Protein AF-0000000087551234 (afdb_homodimer)

pLDDT: mean 90.3, std 18.05, range [21.25, 98.94]

Structure (mmCIF, N/CA/C/O backbone):
data_AF-0000000087551234-model_v1
#
loop_
_entity.id
_entity.type
_entity.pdbx_description
1 polymer 'Class A beta-lactamase-related serine hydrolase'
#
loop_
_atom_site.group_PDB
_atom_site.id
_atom_site.type_symbol
_atom_site.label_atom_id
_atom_site.label_alt_id
_atom_site.label_comp_id
_atom_site.label_asym_id
_atom_site.label_entity_id
_atom_site.label_seq_id
_atom_site.pdbx_PDB_ins_code
_atom_site.Cartn_x
_atom_site.Cartn_y
_atom_site.Cartn_z
_atom_site.occupancy
_atom_site.B_iso_or_equiv
_atom_site.auth_seq_id
_atom_site.auth_comp_id
_atom_site.auth_asym_id
_atom_site.auth_atom_id
_atom_site.pdbx_PDB_model_num
ATOM 1 N N . MET A 1 1 ? -38.938 -46.125 86.375 1 22.78 1 MET A N 1
ATOM 2 C CA . MET A 1 1 ? -37.875 -46.344 85.438 1 22.78 1 MET A CA 1
ATOM 3 C C . MET A 1 1 ? -38.188 -45.594 84.125 1 22.78 1 MET A C 1
ATOM 5 O O . MET A 1 1 ? -37.469 -45.75 83.125 1 22.78 1 MET A O 1
ATOM 9 N N . LEU A 1 2 ? -39.344 -45 84 1 24.34 2 LEU A N 1
ATOM 10 C CA . LEU A 1 2 ? -40.219 -44.438 82.938 1 24.34 2 LEU A CA 1
ATOM 11 C C . LEU A 1 2 ? -39.625 -43.156 82.375 1 24.34 2 LEU A C 1
ATOM 13 O O . LEU A 1 2 ? -40.344 -42.375 81.75 1 24.34 2 LEU A O 1
ATOM 17 N N . LYS A 1 3 ? -38.312 -42.75 82.812 1 26.98 3 LYS A N 1
ATOM 18 C CA . LYS A 1 3 ? -37.75 -41.406 82.75 1 26.98 3 LYS A CA 1
ATOM 19 C C . LYS A 1 3 ? -37.406 -41.062 81.25 1 26.98 3 LYS A C 1
ATOM 21 O O . LYS A 1 3 ? -36.688 -40.094 81 1 26.98 3 LYS A O 1
ATOM 26 N N . LYS A 1 4 ? -37.594 -42 80.25 1 27.23 4 LYS A N 1
ATOM 27 C CA . LYS A 1 4 ? -36.719 -42.062 79.125 1 27.23 4 LYS A CA 1
ATOM 28 C C . LYS A 1 4 ? -37.031 -40.938 78.125 1 27.23 4 LYS A C 1
ATOM 30 O O . LYS A 1 4 ? -36.125 -40.5 77.375 1 27.23 4 LYS A O 1
ATOM 35 N N . SER A 1 5 ? -38.281 -40.594 77.875 1 26.73 5 SER A N 1
ATOM 36 C CA . SER A 1 5 ? -38.688 -40.438 76.438 1 26.73 5 SER A CA 1
ATOM 37 C C . SER A 1 5 ? -38.312 -39.094 75.875 1 26.73 5 SER A C 1
ATOM 39 O O . SER A 1 5 ? -38.156 -38.906 74.688 1 26.73 5 SER A O 1
ATOM 41 N N . TYR A 1 6 ? -38.438 -38 76.625 1 28.31 6 TYR A N 1
ATOM 42 C CA . TYR A 1 6 ? -39 -36.844 75.938 1 28.31 6 TYR A CA 1
ATOM 43 C C . TYR A 1 6 ? -37.938 -36.125 75.125 1 28.31 6 TYR A C 1
ATOM 45 O O . TYR A 1 6 ? -38.188 -35.062 74.5 1 28.31 6 TYR A O 1
ATOM 53 N N . GLN A 1 7 ? -36.594 -36.375 75.312 1 28.16 7 GLN A N 1
ATOM 54 C CA . GLN A 1 7 ? -35.719 -35.219 75.125 1 28.16 7 GLN A CA 1
ATOM 55 C C . GLN A 1 7 ? -35.5 -34.938 73.625 1 28.16 7 GLN A C 1
ATOM 57 O O . GLN A 1 7 ? -34.781 -34 73.25 1 28.16 7 GLN A O 1
ATOM 62 N N . ILE A 1 8 ? -35.938 -35.75 72.625 1 29.09 8 ILE A N 1
ATOM 63 C CA . ILE A 1 8 ? -35.188 -35.75 71.375 1 29.09 8 ILE A CA 1
ATOM 64 C C . ILE A 1 8 ? -35.5 -34.469 70.562 1 29.09 8 ILE A C 1
ATOM 66 O O . ILE A 1 8 ? -36.5 -34.406 69.875 1 29.09 8 ILE A O 1
ATOM 70 N N . ILE A 1 9 ? -35.75 -33.312 71.125 1 32.38 9 ILE A N 1
ATOM 71 C CA . ILE A 1 9 ? -36.125 -32.188 70.25 1 32.38 9 ILE A CA 1
ATOM 72 C C . ILE A 1 9 ? -34.969 -31.875 69.312 1 32.38 9 ILE A C 1
ATOM 74 O O . ILE A 1 9 ? -33.906 -31.453 69.75 1 32.38 9 ILE A O 1
ATOM 78 N N . LEU A 1 10 ? -34.75 -32.75 68.25 1 27.61 10 LEU A N 1
ATOM 79 C CA . LEU A 1 10 ? -33.75 -32.688 67.188 1 27.61 10 LEU A CA 1
ATOM 80 C C . LEU A 1 10 ? -33.781 -31.312 66.5 1 27.61 10 LEU A C 1
ATOM 82 O O . LEU A 1 10 ? -34.844 -30.859 66.062 1 27.61 10 LEU A O 1
ATOM 86 N N . LEU A 1 11 ? -32.688 -30.453 66.625 1 30.08 11 LEU A N 1
ATOM 87 C CA . LEU A 1 11 ? -32.156 -29.203 66.062 1 30.08 11 LEU A CA 1
ATOM 88 C C . LEU A 1 11 ? -32.094 -29.25 64.562 1 30.08 11 LEU A C 1
ATOM 90 O O . LEU A 1 11 ? -31.344 -30.062 64 1 30.08 11 LEU A O 1
ATOM 94 N N . LEU A 1 12 ? -33.188 -29.141 63.812 1 31.05 12 LEU A N 1
ATOM 95 C CA . LEU A 1 12 ? -33.281 -29 62.375 1 31.05 12 LEU A CA 1
ATOM 96 C C . LEU A 1 12 ? -32.406 -27.844 61.875 1 31.05 12 LEU A C 1
ATOM 98 O O . LEU A 1 12 ? -32.719 -26.672 62.188 1 31.05 12 LEU A O 1
ATOM 102 N N . PHE A 1 13 ? -31.047 -27.891 61.938 1 32.34 13 PHE A N 1
ATOM 103 C CA . PHE A 1 13 ? -30.109 -26.938 61.344 1 32.34 13 PHE A CA 1
ATOM 104 C C . PHE A 1 13 ? -30.453 -26.719 59.875 1 32.34 13 PHE A C 1
ATOM 106 O O . PHE A 1 13 ? -30.484 -27.656 59.062 1 32.34 13 PHE A O 1
ATOM 113 N N . ILE A 1 14 ? -31.188 -25.656 59.469 1 35.06 14 ILE A N 1
ATOM 114 C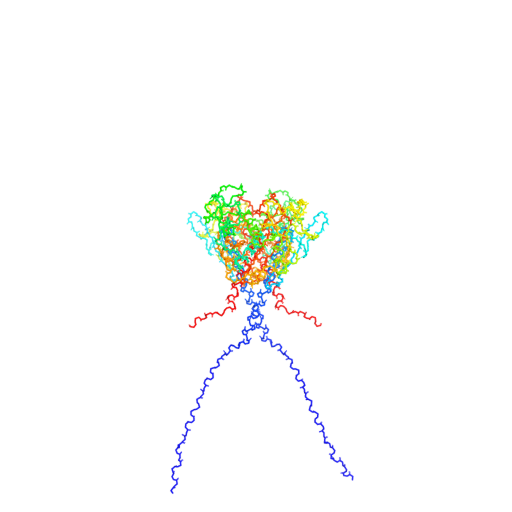 CA . ILE A 1 14 ? -31.484 -25.047 58.188 1 35.06 14 ILE A CA 1
ATOM 115 C C . ILE A 1 14 ? -30.172 -24.719 57.469 1 35.06 14 ILE A C 1
ATOM 117 O O . ILE A 1 14 ? -29.406 -23.859 57.938 1 35.06 14 ILE A O 1
ATOM 121 N N . SER A 1 15 ? -29.375 -25.672 57 1 35.53 15 SER A N 1
ATOM 122 C CA . SER A 1 15 ? -28.25 -25.406 56.094 1 35.53 15 SER A CA 1
ATOM 123 C C . SER A 1 15 ? -28.703 -24.578 54.875 1 35.53 15 SER A C 1
ATOM 125 O O . SER A 1 15 ? -29.5 -25.031 54.062 1 35.53 15 SER A O 1
ATOM 127 N N . LEU A 1 16 ? -28.828 -23.25 55 1 39.5 16 LEU A N 1
ATOM 128 C CA . LEU A 1 16 ? -28.906 -22.328 53.906 1 39.5 16 LEU A CA 1
ATOM 129 C C . LEU A 1 16 ? -27.797 -22.594 52.875 1 39.5 16 LEU A C 1
ATOM 131 O O . LEU A 1 16 ? -26.625 -22.391 53.188 1 39.5 16 LEU A O 1
ATOM 135 N N . GLY A 1 17 ? -27.906 -23.641 52.031 1 36.06 17 GLY A N 1
ATOM 136 C CA . GLY A 1 17 ? -27.062 -23.781 50.875 1 36.06 17 GLY A CA 1
ATOM 137 C C . GLY A 1 17 ? -26.875 -22.484 50.094 1 36.06 17 GLY A C 1
ATOM 138 O O . GLY A 1 17 ? -27.844 -21.844 49.719 1 36.06 17 GLY A O 1
ATOM 139 N N . ILE A 1 18 ? -25.797 -21.812 50.344 1 41.75 18 ILE A N 1
ATOM 140 C CA . ILE A 1 18 ? -25.281 -20.766 49.469 1 41.75 18 ILE A CA 1
ATOM 141 C C . ILE A 1 18 ? -25.312 -21.25 48 1 41.75 18 ILE A C 1
ATOM 143 O O . ILE A 1 18 ? -24.578 -22.172 47.656 1 41.75 18 ILE A O 1
ATOM 147 N N . ILE A 1 19 ? -26.469 -21.172 47.375 1 39.59 19 ILE A N 1
ATOM 148 C CA . ILE A 1 19 ? -26.453 -21.172 45.906 1 39.59 19 ILE A CA 1
ATOM 149 C C . ILE A 1 19 ? -25.406 -20.188 45.406 1 39.59 19 ILE A C 1
ATOM 151 O O . ILE A 1 19 ? -25.562 -18.969 45.562 1 39.59 19 ILE A O 1
ATOM 155 N N . SER A 1 20 ? -24.188 -20.578 45.438 1 38.97 20 SER A N 1
ATOM 156 C CA . SER A 1 20 ? -23.25 -19.859 44.562 1 38.97 20 SER A CA 1
ATOM 157 C C . SER A 1 20 ? -23.859 -19.594 43.188 1 38.97 20 SER A C 1
ATOM 159 O O . SER A 1 20 ? -24.234 -20.547 42.5 1 38.97 20 SER A O 1
ATOM 161 N N . CYS A 1 21 ? -24.516 -18.531 43.031 1 37.47 21 CYS A N 1
ATOM 162 C CA . CYS A 1 21 ? -24.719 -18.016 41.688 1 37.47 21 CYS A CA 1
ATOM 163 C C . CYS A 1 21 ? -23.484 -18.188 40.812 1 37.47 21 CYS A C 1
ATOM 165 O O . CYS A 1 21 ? -22.578 -17.344 40.844 1 37.47 21 CYS A O 1
ATOM 167 N N . GLN A 1 22 ? -23.031 -19.406 40.625 1 37.44 22 GLN A N 1
ATOM 168 C CA . GLN A 1 22 ? -22.172 -19.484 39.438 1 37.44 22 GLN A CA 1
ATOM 169 C C . GLN A 1 22 ? -22.797 -18.734 38.281 1 37.44 22 GLN A C 1
ATOM 171 O O . GLN A 1 22 ? -23.875 -19.094 37.781 1 37.44 22 GLN A O 1
ATOM 176 N N . THR A 1 23 ? -22.547 -17.5 38.156 1 37.78 23 THR A N 1
ATOM 177 C CA . THR A 1 23 ? -22.75 -16.906 36.844 1 37.78 23 THR A CA 1
ATOM 178 C C . THR A 1 23 ? -22.375 -17.875 35.75 1 37.78 23 THR A C 1
ATOM 180 O O . THR A 1 23 ? -21.203 -18.141 35.5 1 37.78 23 THR A O 1
ATOM 183 N N . GLU A 1 24 ? -23.125 -18.906 35.562 1 37.22 24 GLU A N 1
ATOM 184 C CA . GLU A 1 24 ? -23.016 -19.609 34.281 1 37.22 24 GLU A CA 1
ATOM 185 C C . GLU A 1 24 ? -22.828 -18.625 33.125 1 37.22 24 GLU A C 1
ATOM 187 O O . GLU A 1 24 ? -23.719 -17.828 32.844 1 37.22 24 GLU A O 1
ATOM 192 N N . HIS A 1 25 ? -21.594 -18.234 32.875 1 40.56 25 HIS A N 1
ATOM 193 C CA . HIS A 1 25 ? -21.391 -17.75 31.531 1 40.56 25 HIS A CA 1
ATOM 194 C C . HIS A 1 25 ? -22.172 -18.578 30.516 1 40.56 25 HIS A C 1
ATOM 196 O O . HIS A 1 25 ? -21.891 -19.766 30.328 1 40.56 25 HIS A O 1
ATOM 202 N N . ASN A 1 26 ? -23.359 -18.406 30.422 1 41.69 26 ASN A N 1
ATOM 203 C CA . ASN A 1 26 ? -24.234 -19.125 29.5 1 41.69 26 ASN A CA 1
ATOM 204 C C . ASN A 1 26 ? -23.578 -19.344 28.141 1 41.69 26 ASN A C 1
ATOM 206 O O . ASN A 1 26 ? -23.25 -18.375 27.453 1 41.69 26 ASN A O 1
ATOM 210 N N . PRO A 1 27 ? -23.125 -20.5 27.828 1 46.06 27 PRO A N 1
ATOM 211 C CA . PRO A 1 27 ? -22.594 -20.844 26.516 1 46.06 27 PRO A CA 1
ATOM 212 C C . PRO A 1 27 ? -23.344 -20.172 25.375 1 46.06 27 PRO A C 1
ATOM 214 O O . PRO A 1 27 ? -22.75 -19.891 24.328 1 46.06 27 PRO A O 1
ATOM 217 N N . ILE A 1 28 ? -24.594 -19.953 25.531 1 45.41 28 ILE A N 1
ATOM 218 C CA . ILE A 1 28 ? -25.391 -19.359 24.469 1 45.41 28 ILE A CA 1
ATOM 219 C C . ILE A 1 28 ? -24.859 -17.969 24.156 1 45.41 28 ILE A C 1
ATOM 221 O O . ILE A 1 28 ? -24.766 -17.578 22.984 1 45.41 28 ILE A O 1
ATOM 225 N N . LYS A 1 29 ? -24.375 -17.344 25.156 1 52.47 29 LYS A N 1
ATOM 226 C CA . LYS A 1 29 ? -23.922 -15.961 25.047 1 52.47 29 LYS A CA 1
ATOM 227 C C . LYS A 1 29 ? -22.594 -15.859 24.312 1 52.47 29 LYS A C 1
ATOM 229 O O . LYS A 1 29 ? -22.391 -14.953 23.5 1 52.47 29 LYS A O 1
ATOM 234 N N . THR A 1 30 ? -21.656 -16.906 24.578 1 52.91 30 THR A N 1
ATOM 235 C CA . THR A 1 30 ? -20.344 -16.906 23.938 1 52.91 30 THR A CA 1
ATOM 236 C C . THR A 1 30 ? -20.469 -17.234 22.453 1 52.91 30 THR A C 1
ATOM 238 O O . THR A 1 30 ? -19.75 -16.672 21.625 1 52.91 30 THR A O 1
ATOM 241 N N . THR A 1 31 ? -21.375 -18.141 22.172 1 58.88 31 THR A N 1
ATOM 242 C CA . THR A 1 31 ? -21.578 -18.516 20.766 1 58.88 31 THR A CA 1
ATOM 243 C C . THR A 1 31 ? -22.078 -17.328 19.953 1 58.88 31 THR A C 1
ATOM 245 O O . THR A 1 31 ? -21.609 -17.109 18.828 1 58.88 31 THR A O 1
ATOM 248 N N . ASN A 1 32 ? -22.766 -16.453 20.688 1 80.81 32 ASN A N 1
ATOM 249 C CA . ASN A 1 32 ? -23.297 -15.289 20 1 80.81 32 ASN A CA 1
ATOM 250 C C . ASN A 1 32 ? -22.234 -14.219 19.781 1 80.81 32 ASN A C 1
ATOM 252 O O . ASN A 1 32 ? -22.141 -13.648 18.688 1 80.81 32 ASN A O 1
ATOM 256 N N . ARG A 1 33 ? -21.328 -14.359 20.719 1 86.12 33 ARG A N 1
ATOM 257 C CA . ARG A 1 33 ? -20.266 -13.367 20.609 1 86.12 33 ARG A CA 1
ATOM 258 C C . ARG A 1 33 ? -19.312 -13.719 19.484 1 86.12 33 ARG A C 1
ATOM 260 O O . ARG A 1 33 ? -18.969 -12.867 18.656 1 86.12 33 ARG A O 1
ATOM 267 N N . ASN A 1 34 ? -18.875 -15.016 19.484 1 89.69 34 ASN A N 1
ATOM 268 C CA . ASN A 1 34 ? -17.906 -15.453 18.469 1 89.69 34 ASN A CA 1
ATOM 269 C C . ASN A 1 34 ? -18.484 -15.32 17.062 1 89.69 34 ASN A C 1
ATOM 271 O O . ASN A 1 34 ? -17.75 -14.992 16.125 1 89.69 34 ASN A O 1
ATOM 275 N N . THR A 1 35 ? -19.75 -15.555 17.016 1 91.31 35 THR A N 1
ATOM 276 C CA . THR A 1 35 ? -20.391 -15.422 15.719 1 91.31 35 THR A CA 1
ATOM 277 C C . THR A 1 35 ? -20.406 -13.969 15.266 1 91.31 35 THR A C 1
ATOM 279 O O . THR A 1 35 ? -20.188 -13.68 14.086 1 91.31 35 THR A O 1
ATOM 282 N N . ILE A 1 36 ? -20.672 -13.125 16.219 1 91.56 36 ILE A N 1
ATOM 283 C CA . ILE A 1 36 ? -20.688 -11.695 15.914 1 91.56 36 ILE A CA 1
ATOM 284 C C . ILE A 1 36 ? -19.297 -11.234 15.531 1 91.56 36 ILE A C 1
ATOM 286 O O . ILE A 1 36 ? -19.125 -10.492 14.562 1 91.56 36 ILE A O 1
ATOM 290 N N . VAL A 1 37 ? -18.297 -11.688 16.203 1 92.44 37 VAL A N 1
ATOM 291 C CA . VAL A 1 37 ? -16.922 -11.336 15.914 1 92.44 37 VAL A CA 1
ATOM 292 C C . VAL A 1 37 ? -16.531 -11.844 14.531 1 92.44 37 VAL A C 1
ATOM 294 O O . VAL A 1 37 ? -15.984 -11.094 13.711 1 92.44 37 VAL A O 1
ATOM 297 N N . ASP A 1 38 ? -16.875 -13.023 14.281 1 90.94 38 ASP A N 1
ATOM 298 C CA . ASP A 1 38 ? -16.531 -13.633 13 1 90.94 38 ASP A CA 1
ATOM 299 C C . ASP A 1 38 ? -17.203 -12.898 11.844 1 90.94 38 ASP A C 1
ATOM 301 O O . ASP A 1 38 ? -16.594 -12.688 10.797 1 90.94 38 ASP A O 1
ATOM 305 N N . SER A 1 39 ? -18.422 -12.578 12.07 1 91.19 39 SER A N 1
ATOM 306 C CA . SER A 1 39 ? -19.156 -11.844 11.047 1 91.19 39 SER A CA 1
ATOM 307 C C . SER A 1 39 ? -18.547 -10.461 10.812 1 91.19 39 SER A C 1
ATOM 309 O O . SER A 1 39 ? -18.438 -10.016 9.664 1 91.19 39 SER A O 1
ATOM 311 N N . THR A 1 40 ? -18.172 -9.82 11.852 1 92.56 40 THR A N 1
ATOM 312 C CA . THR A 1 40 ? -17.547 -8.508 11.75 1 92.56 40 THR A CA 1
ATOM 313 C C . THR A 1 40 ? -16.219 -8.586 11 1 92.56 40 THR A C 1
ATOM 315 O O . THR A 1 40 ? -15.945 -7.754 10.133 1 92.56 40 THR A O 1
ATOM 318 N N . ILE A 1 41 ? -15.477 -9.586 11.297 1 92.31 41 ILE A N 1
ATOM 319 C CA . ILE A 1 41 ? -14.188 -9.781 10.648 1 92.31 41 ILE A CA 1
ATOM 320 C C . ILE A 1 41 ? -14.398 -10.023 9.156 1 92.31 41 ILE A C 1
ATOM 322 O O . ILE A 1 41 ? -13.688 -9.469 8.32 1 92.31 41 ILE A O 1
ATOM 326 N N . SER A 1 42 ? -15.367 -10.781 8.859 1 91.75 42 SER A N 1
ATOM 327 C CA . SER A 1 42 ? -15.656 -11.109 7.469 1 91.75 42 SER A CA 1
ATOM 328 C C . SER A 1 42 ? -16.062 -9.875 6.676 1 91.75 42 SER A C 1
ATOM 330 O O . SER A 1 42 ? -15.609 -9.688 5.539 1 91.75 42 SER A O 1
ATOM 332 N N . ILE A 1 43 ? -16.875 -9.109 7.273 1 92.5 43 ILE A N 1
ATOM 333 C CA . ILE A 1 43 ? -17.344 -7.898 6.605 1 92.5 43 ILE A CA 1
ATOM 334 C C . ILE A 1 43 ? -16.172 -6.918 6.453 1 92.5 43 ILE A C 1
ATOM 336 O O . ILE A 1 43 ? -16.031 -6.281 5.41 1 92.5 43 ILE A O 1
ATOM 340 N N . PHE A 1 44 ? -15.383 -6.816 7.453 1 92.44 44 PHE A N 1
ATOM 341 C CA . PHE A 1 44 ? -14.211 -5.953 7.391 1 92.44 44 PHE A CA 1
ATOM 342 C C . PHE A 1 44 ? -13.273 -6.391 6.27 1 92.44 44 PHE A C 1
ATOM 344 O O . PHE A 1 44 ? -12.812 -5.562 5.484 1 92.44 44 PHE A O 1
ATOM 351 N N . GLU A 1 45 ? -12.984 -7.633 6.18 1 93.19 45 GLU A N 1
ATOM 352 C CA . GLU A 1 45 ? -12.109 -8.172 5.141 1 93.19 45 GLU A CA 1
ATOM 353 C C . GLU A 1 45 ? -12.633 -7.84 3.748 1 93.19 45 GLU A C 1
ATOM 355 O O . GLU A 1 45 ? -11.883 -7.391 2.885 1 93.19 45 GLU A O 1
ATOM 360 N N . LYS A 1 46 ? -13.883 -8.094 3.564 1 94.75 46 LYS A N 1
ATOM 361 C CA . LYS A 1 46 ? -14.5 -7.852 2.264 1 94.75 46 LYS A CA 1
ATOM 362 C C . LYS A 1 46 ? -14.367 -6.387 1.854 1 94.75 46 LYS A C 1
ATOM 364 O O . LYS A 1 46 ? -13.977 -6.086 0.722 1 94.75 46 LYS A O 1
ATOM 369 N N . LYS A 1 47 ? -14.617 -5.496 2.752 1 94.44 47 LYS A N 1
ATOM 370 C CA . LYS A 1 47 ? -14.555 -4.066 2.459 1 94.44 47 LYS A CA 1
ATOM 371 C C . LYS A 1 47 ? -13.117 -3.613 2.238 1 94.44 47 LYS A C 1
ATOM 373 O O . LYS A 1 47 ? -12.836 -2.84 1.318 1 94.44 47 LYS A O 1
ATOM 378 N N . MET A 1 48 ? -12.234 -4.09 3.1 1 95 48 MET A N 1
ATOM 379 C CA . MET A 1 48 ? -10.828 -3.723 2.986 1 95 48 MET A CA 1
ATOM 380 C C . MET A 1 48 ? -10.25 -4.195 1.657 1 95 48 MET A C 1
ATOM 382 O O . MET A 1 48 ? -9.555 -3.439 0.972 1 95 48 MET A O 1
ATOM 386 N N . VAL A 1 49 ? -10.508 -5.426 1.289 1 97.06 49 VAL A N 1
ATOM 387 C CA . VAL A 1 49 ? -10.047 -5.988 0.025 1 97.06 49 VAL A CA 1
ATOM 388 C C . VAL A 1 49 ? -10.633 -5.195 -1.141 1 97.06 49 VAL A C 1
ATOM 390 O O . VAL A 1 49 ? -9.914 -4.84 -2.078 1 97.06 49 VAL A O 1
ATOM 393 N N . GLY A 1 50 ? -11.898 -4.949 -1.037 1 96.94 50 GLY A N 1
ATOM 394 C CA . GLY A 1 50 ? -12.539 -4.176 -2.09 1 96.94 50 GLY A CA 1
ATOM 395 C C . GLY A 1 50 ? -11.891 -2.826 -2.32 1 96.94 50 GLY A C 1
ATOM 396 O O . GLY A 1 50 ? -11.555 -2.479 -3.453 1 96.94 50 GLY A O 1
ATOM 397 N N . HIS A 1 51 ? -11.68 -2.092 -1.245 1 94.56 51 HIS A N 1
ATOM 398 C CA . HIS A 1 51 ? -11.086 -0.764 -1.342 1 94.56 51 HIS A CA 1
ATOM 399 C C . HIS A 1 51 ? -9.656 -0.837 -1.859 1 94.56 51 HIS A C 1
ATOM 401 O O . HIS A 1 51 ? -9.25 -0.027 -2.695 1 94.56 51 HIS A O 1
ATOM 407 N N . GLN A 1 52 ? -8.906 -1.776 -1.364 1 95.81 52 GLN A N 1
ATOM 408 C CA . GLN A 1 52 ? -7.512 -1.927 -1.767 1 95.81 52 GLN A CA 1
ATOM 409 C C . GLN A 1 52 ? -7.402 -2.299 -3.242 1 95.81 52 GLN A C 1
ATOM 411 O O . GLN A 1 52 ? -6.617 -1.7 -3.982 1 95.81 52 GLN A O 1
ATOM 416 N N . MET A 1 53 ? -8.156 -3.264 -3.674 1 98.06 53 MET A N 1
ATOM 417 C CA . MET A 1 53 ? -8.078 -3.736 -5.051 1 98.06 53 MET A CA 1
ATOM 418 C C . MET A 1 53 ? -8.555 -2.658 -6.023 1 98.06 53 MET A C 1
ATOM 420 O O . MET A 1 53 ? -7.945 -2.453 -7.074 1 98.06 53 MET A O 1
ATOM 424 N N . ASP A 1 54 ? -9.633 -1.98 -5.664 1 96.94 54 ASP A N 1
ATOM 425 C CA . ASP A 1 54 ? -10.133 -0.913 -6.523 1 96.94 54 ASP A CA 1
ATOM 426 C C . ASP A 1 54 ? -9.094 0.195 -6.684 1 96.94 54 ASP A C 1
ATOM 428 O O . ASP A 1 54 ? -8.93 0.748 -7.773 1 96.94 54 ASP A O 1
ATOM 432 N N . SER A 1 55 ? -8.445 0.496 -5.602 1 94.12 55 SER A N 1
ATOM 433 C CA . SER A 1 55 ? -7.402 1.515 -5.652 1 94.12 55 SER A CA 1
ATOM 434 C C . SER A 1 55 ? -6.266 1.093 -6.574 1 94.12 55 SER A C 1
ATOM 436 O O . SER A 1 55 ? -5.723 1.913 -7.32 1 94.12 55 SER A O 1
ATOM 438 N N . ILE A 1 56 ? -5.891 -0.133 -6.539 1 96.38 56 ILE A N 1
ATOM 439 C CA . ILE A 1 56 ? -4.793 -0.643 -7.352 1 96.38 56 ILE A CA 1
ATOM 440 C C . ILE A 1 56 ? -5.203 -0.662 -8.82 1 96.38 56 ILE A C 1
ATOM 442 O O . ILE A 1 56 ? -4.426 -0.273 -9.695 1 96.38 56 ILE A O 1
ATOM 446 N N . PHE A 1 57 ? -6.469 -1.082 -9.125 1 97.81 57 PHE A N 1
ATOM 447 C CA . PHE A 1 57 ? -6.973 -1.03 -10.492 1 97.81 57 PHE A CA 1
ATOM 448 C C . PHE A 1 57 ? -6.875 0.384 -11.047 1 97.81 57 PHE A C 1
ATOM 450 O O . PHE A 1 57 ? -6.438 0.578 -12.188 1 97.81 57 PHE A O 1
ATOM 457 N N . LYS A 1 58 ? -7.262 1.351 -10.234 1 94.5 58 LYS A N 1
ATOM 458 C CA . LYS A 1 58 ? -7.27 2.744 -10.664 1 94.5 58 LYS A CA 1
ATOM 459 C C . LYS A 1 58 ? -5.848 3.273 -10.828 1 94.5 58 LYS A C 1
ATOM 461 O O . LYS A 1 58 ? -5.527 3.922 -11.828 1 94.5 58 LYS A O 1
ATOM 466 N N . LYS A 1 59 ? -5.008 2.963 -9.883 1 92.19 59 LYS A N 1
ATOM 467 C CA . LYS A 1 59 ? -3.637 3.459 -9.844 1 92.19 59 LYS A CA 1
ATOM 468 C C . LYS A 1 59 ? -2.865 3.029 -11.094 1 92.19 59 LYS A C 1
ATOM 470 O O . LYS A 1 59 ? -2.092 3.811 -11.648 1 92.19 59 LYS A O 1
ATOM 475 N N . TYR A 1 60 ? -3.133 1.857 -11.57 1 95.12 60 TYR A N 1
ATOM 476 C CA . TYR A 1 60 ? -2.309 1.322 -12.648 1 95.12 60 TYR A CA 1
ATOM 477 C C . TYR A 1 60 ? -3.104 1.221 -13.945 1 95.12 60 TYR A C 1
ATOM 479 O O . TYR A 1 60 ? -2.588 0.747 -14.961 1 95.12 60 TYR A O 1
ATOM 487 N N . ASN A 1 61 ? -4.383 1.701 -13.898 1 95.81 61 ASN A N 1
ATOM 488 C CA . ASN A 1 61 ? -5.246 1.384 -15.031 1 95.81 61 ASN A CA 1
ATOM 489 C C . ASN A 1 61 ? -5.078 -0.068 -15.469 1 95.81 61 ASN A C 1
ATOM 491 O O . ASN A 1 61 ? -4.828 -0.339 -16.641 1 95.81 61 ASN A O 1
ATOM 495 N N . PHE A 1 62 ? -5.23 -0.932 -14.547 1 97.69 62 PHE A N 1
ATOM 496 C CA . PHE A 1 62 ? -4.871 -2.338 -14.688 1 97.69 62 PHE A CA 1
ATOM 497 C C . PHE A 1 62 ? -5.77 -3.025 -15.711 1 97.69 62 PHE A C 1
ATOM 499 O O . PHE A 1 62 ? -6.992 -3.02 -15.578 1 97.69 62 PHE A O 1
ATOM 506 N N . ASN A 1 63 ? -5.203 -3.564 -16.719 1 98.56 63 ASN A N 1
ATOM 507 C CA . ASN A 1 63 ? -5.91 -4.383 -17.703 1 98.56 63 ASN A CA 1
ATOM 508 C C . ASN A 1 63 ? -5.797 -5.871 -17.375 1 98.56 63 ASN A C 1
ATOM 510 O O . ASN A 1 63 ? -4.746 -6.48 -17.594 1 98.56 63 ASN A O 1
ATOM 514 N N . GLY A 1 64 ? -6.836 -6.48 -16.859 1 98.62 64 GLY A N 1
ATOM 515 C CA . GLY A 1 64 ? -6.793 -7.867 -16.422 1 98.62 64 GLY A CA 1
ATOM 516 C C . GLY A 1 64 ? -7.941 -8.242 -15.5 1 98.62 64 GLY A C 1
ATOM 517 O O . GLY A 1 64 ? -8.961 -7.551 -15.469 1 98.62 64 GLY A O 1
ATOM 518 N N . SER A 1 65 ? -7.797 -9.367 -14.938 1 98.81 65 SER A N 1
ATOM 519 C CA . SER A 1 65 ? -8.805 -9.938 -14.047 1 98.81 65 SER A CA 1
ATOM 520 C C . SER A 1 65 ? -8.211 -10.305 -12.695 1 98.81 65 SER A C 1
ATOM 522 O O . SER A 1 65 ? -7.105 -10.852 -12.625 1 98.81 65 SER A O 1
ATOM 524 N N . VAL A 1 66 ? -8.93 -9.906 -11.648 1 98.88 66 VAL A N 1
ATOM 525 C CA . VAL A 1 66 ? -8.547 -10.281 -10.289 1 98.88 66 VAL A CA 1
ATOM 526 C C . VAL A 1 66 ? -9.719 -10.969 -9.594 1 98.88 66 VAL A C 1
ATOM 528 O O . VAL A 1 66 ? -10.852 -10.5 -9.664 1 98.88 66 VAL A O 1
ATOM 531 N N . GLY A 1 67 ? -9.461 -12.094 -9.039 1 98.81 67 GLY A N 1
ATOM 532 C CA . GLY A 1 67 ? -10.414 -12.812 -8.203 1 98.81 67 GLY A CA 1
ATOM 533 C C . GLY A 1 67 ? -9.844 -13.211 -6.855 1 98.81 67 GLY A C 1
ATOM 534 O O . GLY A 1 67 ? -8.75 -13.773 -6.777 1 98.81 67 GLY A O 1
ATOM 535 N N . ILE A 1 68 ? -10.547 -12.836 -5.812 1 98.75 68 ILE A N 1
ATOM 536 C CA . ILE A 1 68 ? -10.203 -13.242 -4.453 1 98.75 68 ILE A CA 1
ATOM 537 C C . ILE A 1 68 ? -11.367 -14.016 -3.836 1 98.75 68 ILE A C 1
ATOM 539 O O . ILE A 1 68 ? -12.508 -13.555 -3.854 1 98.75 68 ILE A O 1
ATOM 543 N N . PHE A 1 69 ? -11.062 -15.211 -3.344 1 98 69 PHE A N 1
ATOM 544 C CA . PHE A 1 69 ? -12.062 -16.141 -2.84 1 98 69 PHE A CA 1
ATOM 545 C C . PHE A 1 69 ? -11.688 -16.641 -1.452 1 98 69 PHE A C 1
ATOM 547 O O . PHE A 1 69 ? -10.523 -16.969 -1.199 1 98 69 PHE A O 1
ATOM 554 N N . ARG A 1 70 ? -12.609 -16.672 -0.562 1 94.88 70 ARG A N 1
ATOM 555 C CA . ARG A 1 70 ? -12.477 -17.344 0.726 1 94.88 70 ARG A CA 1
ATOM 556 C C . ARG A 1 70 ? -13.43 -18.531 0.823 1 94.88 70 ARG A C 1
ATOM 558 O O . ARG A 1 70 ? -14.641 -18.375 0.668 1 94.88 70 ARG A O 1
ATOM 565 N N . ASP A 1 71 ? -12.906 -19.672 1.064 1 91.12 71 ASP A N 1
ATOM 566 C CA . ASP A 1 71 ? -13.719 -20.891 1.087 1 91.12 71 ASP A CA 1
ATOM 567 C C . ASP A 1 71 ? -14.586 -20.984 -0.165 1 91.12 71 ASP A C 1
ATOM 569 O O . ASP A 1 71 ? -15.789 -21.25 -0.072 1 91.12 71 ASP A O 1
ATOM 573 N N . SER A 1 72 ? -14.016 -20.578 -1.28 1 91 72 SER A N 1
ATOM 574 C CA . SER A 1 72 ? -14.602 -20.672 -2.613 1 91 72 SER A CA 1
ATOM 575 C C . SER A 1 72 ? -15.727 -19.672 -2.799 1 91 72 SER A C 1
ATOM 577 O O . SER A 1 72 ? -16.422 -19.688 -3.812 1 91 72 SER A O 1
ATOM 579 N N . ILE A 1 73 ? -15.859 -18.828 -1.83 1 93.88 73 ILE A N 1
ATOM 580 C CA . ILE A 1 73 ? -16.812 -17.734 -1.938 1 93.88 73 ILE A CA 1
ATOM 581 C C . ILE A 1 73 ? -16.109 -16.469 -2.385 1 93.88 73 ILE A C 1
ATOM 583 O O . ILE A 1 73 ? -15.109 -16.062 -1.777 1 93.88 73 ILE A O 1
ATOM 587 N N . PRO A 1 74 ? -16.625 -15.867 -3.43 1 96.31 74 PRO A N 1
ATOM 588 C CA . PRO A 1 74 ? -15.953 -14.648 -3.908 1 96.31 74 PRO A CA 1
ATOM 589 C C . PRO A 1 74 ? -16.047 -13.492 -2.914 1 96.31 74 PRO A C 1
ATOM 591 O O . PRO A 1 74 ? -17.141 -13.156 -2.461 1 96.31 74 PRO A O 1
ATOM 594 N N . ILE A 1 75 ? -14.945 -12.961 -2.547 1 95.88 75 ILE A N 1
ATOM 595 C CA . ILE A 1 75 ? -14.938 -11.758 -1.723 1 95.88 75 ILE A CA 1
ATOM 596 C C . ILE A 1 75 ? -14.648 -10.531 -2.592 1 95.88 75 ILE A C 1
ATOM 598 O O . ILE A 1 75 ? -15 -9.406 -2.229 1 95.88 75 ILE A O 1
ATOM 602 N N . TYR A 1 76 ? -13.969 -10.758 -3.729 1 98.06 76 TYR A N 1
ATOM 603 C CA . TYR A 1 76 ? -13.703 -9.703 -4.707 1 98.06 76 TYR A CA 1
ATOM 604 C C . TYR A 1 76 ? -13.547 -10.289 -6.105 1 98.06 76 TYR A C 1
ATOM 606 O O . TYR A 1 76 ? -12.867 -11.305 -6.289 1 98.06 76 TYR A O 1
ATOM 614 N N . ARG A 1 77 ? -14.211 -9.758 -7.082 1 98.38 77 ARG A N 1
ATOM 615 C CA . ARG A 1 77 ? -14.117 -10.109 -8.492 1 98.38 77 ARG A CA 1
ATOM 616 C C . ARG A 1 77 ? -14.203 -8.867 -9.375 1 98.38 77 ARG A C 1
ATOM 618 O O . ARG A 1 77 ? -15.18 -8.117 -9.305 1 98.38 77 ARG A O 1
ATOM 625 N N . LYS A 1 78 ? -13.164 -8.68 -10.18 1 98.62 78 LYS A N 1
ATOM 626 C CA . LYS A 1 78 ? -13.211 -7.527 -11.086 1 98.62 78 LYS A CA 1
ATOM 627 C C . LYS A 1 78 ? -12.43 -7.809 -12.367 1 98.62 78 LYS A C 1
ATOM 629 O O . LYS A 1 78 ? -11.367 -8.422 -12.328 1 98.62 78 LYS A O 1
ATOM 634 N N . ASN A 1 79 ? -13.055 -7.508 -13.461 1 98.69 79 ASN A N 1
ATOM 635 C CA . ASN A 1 79 ? -12.438 -7.469 -14.781 1 98.69 79 ASN A CA 1
ATOM 636 C C . ASN A 1 79 ? -12.352 -6.039 -15.312 1 98.69 79 ASN A C 1
ATOM 638 O O . ASN A 1 79 ? -13.258 -5.234 -15.102 1 98.69 79 ASN A O 1
ATOM 642 N N . ASN A 1 80 ? -11.266 -5.723 -15.898 1 98.56 80 ASN A N 1
ATOM 643 C CA . ASN A 1 80 ? -11.086 -4.391 -16.469 1 98.56 80 ASN A CA 1
ATOM 644 C C . ASN A 1 80 ? -10.258 -4.43 -17.734 1 98.56 80 ASN A C 1
ATOM 646 O O . ASN A 1 80 ? -9.305 -5.211 -17.844 1 98.56 80 ASN A O 1
ATOM 650 N N . GLY A 1 81 ? -10.664 -3.604 -18.672 1 98.44 81 GLY A N 1
ATOM 651 C CA . GLY A 1 81 ? -9.898 -3.457 -19.906 1 98.44 81 GLY A CA 1
ATOM 652 C C . GLY A 1 81 ? -10.352 -4.398 -21 1 98.44 81 GLY A C 1
ATOM 653 O O . GLY A 1 81 ? -11.539 -4.703 -21.125 1 98.44 81 GLY A O 1
ATOM 654 N N . TYR A 1 82 ? -9.297 -4.75 -21.859 1 98.38 82 TYR A N 1
ATOM 655 C CA . TYR A 1 82 ? -9.695 -5.426 -23.094 1 98.38 82 TYR A CA 1
ATOM 656 C C . TYR A 1 82 ? -8.891 -6.703 -23.297 1 98.38 82 TYR A C 1
ATOM 658 O O . TYR A 1 82 ? -7.688 -6.742 -23.016 1 98.38 82 TYR A O 1
ATOM 666 N N . SER A 1 83 ? -9.594 -7.727 -23.828 1 98 83 SER A N 1
ATOM 667 C CA . SER A 1 83 ? -8.914 -8.914 -24.312 1 98 83 SER A CA 1
ATOM 668 C C . SER A 1 83 ? -8.406 -8.711 -25.75 1 98 83 SER A C 1
ATOM 670 O O . SER A 1 83 ? -7.43 -9.344 -26.156 1 98 83 SER A O 1
ATOM 672 N N . ASP A 1 84 ? -9.102 -7.871 -26.438 1 96.94 84 ASP A N 1
ATOM 673 C CA . ASP A 1 84 ? -8.75 -7.434 -27.781 1 96.94 84 ASP A CA 1
ATOM 674 C C . ASP A 1 84 ? -8.797 -5.91 -27.906 1 96.94 84 ASP A C 1
ATOM 676 O O . ASP A 1 84 ? -9.875 -5.32 -27.984 1 96.94 84 ASP A O 1
ATOM 680 N N . PHE A 1 85 ? -7.652 -5.344 -27.969 1 96.94 85 PHE A N 1
ATOM 681 C CA . PHE A 1 85 ? -7.555 -3.887 -27.938 1 96.94 85 PHE A CA 1
ATOM 682 C C . PHE A 1 85 ? -8.047 -3.281 -29.25 1 96.94 85 PHE A C 1
ATOM 684 O O . PHE A 1 85 ? -8.703 -2.236 -29.25 1 96.94 85 PHE A O 1
ATOM 691 N N . ALA A 1 86 ? -7.715 -3.898 -30.328 1 95.12 86 ALA A N 1
ATOM 692 C CA . ALA A 1 86 ? -8.094 -3.385 -31.656 1 95.12 86 ALA A CA 1
ATOM 693 C C . ALA A 1 86 ? -9.609 -3.336 -31.797 1 95.12 86 ALA A C 1
ATOM 695 O O . ALA A 1 86 ? -10.156 -2.363 -32.312 1 95.12 86 ALA A O 1
ATOM 696 N N . ASN A 1 87 ? -10.258 -4.363 -31.344 1 96 87 ASN A N 1
ATOM 697 C CA . ASN A 1 87 ? -11.703 -4.457 -31.5 1 96 87 ASN A CA 1
ATOM 698 C C . ASN A 1 87 ? -12.43 -4.078 -30.219 1 96 87 ASN A C 1
ATOM 700 O O . ASN A 1 87 ? -13.656 -4.188 -30.125 1 96 87 ASN A O 1
ATOM 704 N N . LYS A 1 88 ? -11.695 -3.715 -29.172 1 96.94 88 LYS A N 1
ATOM 705 C CA . LYS A 1 88 ? -12.219 -3.244 -27.891 1 96.94 88 LYS A CA 1
ATOM 706 C C . LYS A 1 88 ? -13.148 -4.273 -27.266 1 96.94 88 LYS A C 1
ATOM 708 O O . LYS A 1 88 ? -14.242 -3.934 -26.797 1 96.94 88 LYS A O 1
ATOM 713 N N . ILE A 1 89 ? -12.797 -5.547 -27.422 1 97.5 89 ILE A N 1
ATOM 714 C CA . ILE A 1 89 ? -13.539 -6.598 -26.734 1 97.5 89 ILE A CA 1
ATOM 715 C C . ILE A 1 89 ? -13.172 -6.598 -25.25 1 97.5 89 ILE A C 1
ATOM 717 O O . ILE A 1 89 ? -12 -6.766 -24.891 1 97.5 89 ILE A O 1
ATOM 721 N N . PRO A 1 90 ? -14.109 -6.441 -24.344 1 98.31 90 PRO A N 1
ATOM 722 C CA . PRO A 1 90 ? -13.797 -6.352 -22.906 1 98.31 90 PRO A CA 1
ATOM 723 C C . PRO A 1 90 ? -13.406 -7.703 -22.312 1 98.31 90 PRO A C 1
ATOM 725 O O . PRO A 1 90 ? -13.914 -8.742 -22.734 1 98.31 90 PRO A O 1
ATOM 728 N N . ILE A 1 91 ? -12.531 -7.668 -21.328 1 98.56 91 ILE A N 1
ATOM 729 C CA . ILE A 1 91 ? -12.281 -8.828 -20.484 1 98.56 91 ILE A CA 1
ATOM 730 C C . ILE A 1 91 ? -13.523 -9.141 -19.656 1 98.56 91 ILE A C 1
ATOM 732 O O . ILE A 1 91 ? -14.156 -8.234 -19.125 1 98.56 91 ILE A O 1
ATOM 736 N N . ASP A 1 92 ? -13.867 -10.336 -19.578 1 98 92 ASP A N 1
ATOM 737 C CA . ASP A 1 92 ? -14.992 -10.75 -18.734 1 98 92 ASP A CA 1
ATOM 738 C C . ASP A 1 92 ? -14.672 -12.055 -18.016 1 98 92 ASP A C 1
ATOM 740 O O . ASP A 1 92 ? -13.508 -12.469 -17.938 1 98 92 ASP A O 1
ATOM 744 N N . SER A 1 93 ? -15.656 -12.68 -17.406 1 96.62 93 SER A N 1
ATOM 745 C CA . SER A 1 93 ? -15.438 -13.82 -16.516 1 96.62 93 SER A CA 1
ATOM 746 C C . SER A 1 93 ? -15.062 -15.07 -17.312 1 96.62 93 SER A C 1
ATOM 748 O O . SER A 1 93 ? -14.555 -16.047 -16.75 1 96.62 93 SER A O 1
ATOM 750 N N . ASN A 1 94 ? -15.227 -15.039 -18.594 1 96.69 94 ASN A N 1
ATOM 751 C CA . ASN A 1 94 ? -14.938 -16.203 -19.438 1 96.69 94 ASN A CA 1
ATOM 752 C C . ASN A 1 94 ? -13.594 -16.078 -20.141 1 96.69 94 ASN A C 1
ATOM 754 O O . ASN A 1 94 ? -13.133 -17.016 -20.781 1 96.69 94 ASN A O 1
ATOM 758 N N . THR A 1 95 ? -13.047 -14.93 -20 1 98.56 95 THR A N 1
ATOM 759 C CA . THR A 1 95 ? -11.797 -14.688 -20.719 1 98.56 95 THR A CA 1
ATOM 760 C C . THR A 1 95 ? -10.711 -15.648 -20.25 1 98.56 95 THR A C 1
ATOM 762 O O . THR A 1 95 ? -10.516 -15.852 -19.047 1 98.56 95 THR A O 1
ATOM 765 N N . VAL A 1 96 ? -10.039 -16.312 -21.234 1 98.81 96 VAL A N 1
ATOM 766 C CA . VAL A 1 96 ? -8.969 -17.281 -21 1 98.81 96 VAL A CA 1
ATOM 767 C C . VAL A 1 96 ? -7.613 -16.594 -21.141 1 98.81 96 VAL A C 1
ATOM 769 O O . VAL A 1 96 ? -7.383 -15.852 -22.109 1 98.81 96 VAL A O 1
ATOM 772 N N . PHE A 1 97 ? -6.703 -16.812 -20.188 1 98.88 97 PHE A N 1
ATOM 773 C CA . PHE A 1 97 ? -5.395 -16.156 -20.172 1 98.88 97 PHE A CA 1
ATOM 774 C C . PHE A 1 97 ? -4.277 -17.188 -20.281 1 98.88 97 PHE A C 1
ATOM 776 O O . PHE A 1 97 ? -4.445 -18.344 -19.859 1 98.88 97 PHE A O 1
ATOM 783 N N . ALA A 1 98 ? -3.148 -16.797 -20.906 1 98.75 98 ALA A N 1
ATOM 784 C CA . ALA A 1 98 ? -1.909 -17.531 -20.703 1 98.75 98 ALA A CA 1
ATOM 785 C C . ALA A 1 98 ? -1.387 -17.344 -19.281 1 98.75 98 ALA A C 1
ATOM 787 O O . ALA A 1 98 ? -1.215 -16.219 -18.812 1 98.75 98 ALA A O 1
ATOM 788 N N . ILE A 1 99 ? -1.082 -18.438 -18.547 1 98.81 99 ILE A N 1
ATOM 789 C CA . ILE A 1 99 ? -0.79 -18.266 -17.125 1 98.81 99 ILE A CA 1
ATOM 790 C C . ILE A 1 99 ? 0.702 -18.484 -16.891 1 98.81 99 ILE A C 1
ATOM 792 O O . ILE A 1 99 ? 1.172 -18.359 -15.75 1 98.81 99 ILE A O 1
ATOM 796 N N . GLY A 1 100 ? 1.445 -18.75 -17.938 1 98.38 100 GLY A N 1
ATOM 797 C CA . GLY A 1 100 ? 2.891 -18.844 -17.828 1 98.38 100 GLY A CA 1
ATOM 798 C C . GLY A 1 100 ? 3.34 -19.891 -16.828 1 98.38 100 GLY A C 1
ATOM 799 O O . GLY A 1 100 ? 2.828 -21.016 -16.812 1 98.38 100 GLY A O 1
ATOM 800 N N . SER A 1 101 ? 4.262 -19.578 -16.016 1 98.56 101 SER A N 1
ATOM 801 C CA . SER A 1 101 ? 4.941 -20.531 -15.133 1 98.56 101 SER A CA 1
ATOM 802 C C . SER A 1 101 ? 4.016 -21.016 -14.023 1 98.56 101 SER A C 1
ATOM 804 O O . SER A 1 101 ? 4.355 -21.953 -13.297 1 98.56 101 SER A O 1
ATOM 806 N N . ILE A 1 102 ? 2.883 -20.484 -13.891 1 98.88 102 ILE A N 1
ATOM 807 C CA . ILE A 1 102 ? 1.893 -21.125 -13.023 1 98.88 102 ILE A CA 1
ATOM 808 C C . ILE A 1 102 ? 1.643 -22.547 -13.492 1 98.88 102 ILE A C 1
ATOM 810 O O . ILE A 1 102 ? 1.303 -23.422 -12.688 1 98.88 102 ILE A O 1
ATOM 814 N N . SER A 1 103 ? 1.918 -22.828 -14.727 1 98.88 103 SER A N 1
ATOM 815 C CA . SER A 1 103 ? 1.758 -24.141 -15.344 1 98.88 103 SER A CA 1
ATOM 816 C C . SER A 1 103 ? 2.578 -25.203 -14.609 1 98.88 103 SER A C 1
ATOM 818 O O . SER A 1 103 ? 2.193 -26.359 -14.57 1 98.88 103 SER A O 1
ATOM 820 N N . LYS A 1 104 ? 3.6 -24.797 -13.992 1 98.81 104 LYS A N 1
ATOM 821 C CA . LYS A 1 104 ? 4.559 -25.719 -13.414 1 98.81 104 LYS A CA 1
ATOM 822 C C . LYS A 1 104 ? 3.92 -26.531 -12.289 1 98.81 104 LYS A C 1
ATOM 824 O O . LYS A 1 104 ? 4.234 -27.719 -12.109 1 98.81 104 LYS A O 1
ATOM 829 N N . GLN A 1 105 ? 3.059 -25.922 -11.602 1 98.75 105 GLN A N 1
ATOM 830 C CA . GLN A 1 105 ? 2.445 -26.672 -10.508 1 98.75 105 GLN A CA 1
ATOM 831 C C . GLN A 1 105 ? 1.578 -27.797 -11.047 1 98.75 105 GLN A C 1
ATOM 833 O O . GLN A 1 105 ? 1.465 -28.859 -10.414 1 98.75 105 GLN A O 1
ATOM 838 N N . PHE A 1 106 ? 1.01 -27.656 -12.195 1 98.94 106 PHE A N 1
ATOM 839 C CA . PHE A 1 106 ? 0.226 -28.719 -12.812 1 98.94 106 PHE A CA 1
ATOM 840 C C . PHE A 1 106 ? 1.125 -29.875 -13.242 1 98.94 106 PHE A C 1
ATOM 842 O O . PHE A 1 106 ? 0.787 -31.047 -13.039 1 98.94 106 PHE A O 1
ATOM 849 N N . THR A 1 107 ? 2.225 -29.531 -13.836 1 98.88 107 THR A N 1
ATOM 850 C CA . THR A 1 107 ? 3.197 -30.547 -14.227 1 98.88 107 THR A CA 1
ATOM 851 C C . THR A 1 107 ? 3.707 -31.312 -13.008 1 98.88 107 THR A C 1
ATOM 853 O O . THR A 1 107 ? 3.812 -32.531 -13.031 1 98.88 107 THR A O 1
ATOM 856 N N . ALA A 1 108 ? 3.975 -30.578 -11.961 1 98.94 108 ALA A N 1
ATOM 857 C CA . ALA A 1 108 ? 4.414 -31.203 -10.719 1 98.94 108 ALA A CA 1
ATOM 858 C C . ALA A 1 108 ? 3.371 -32.188 -10.211 1 98.94 108 ALA A C 1
ATOM 860 O O . ALA A 1 108 ? 3.707 -33.312 -9.797 1 98.94 108 ALA A O 1
ATOM 861 N N . ILE A 1 109 ? 2.127 -31.828 -10.273 1 98.88 109 ILE A N 1
ATOM 862 C CA . ILE A 1 109 ? 1.045 -32.688 -9.789 1 98.88 109 ILE A CA 1
ATOM 863 C C . ILE A 1 109 ? 0.957 -33.938 -10.648 1 98.88 109 ILE A C 1
ATOM 865 O O . ILE A 1 109 ? 0.775 -35.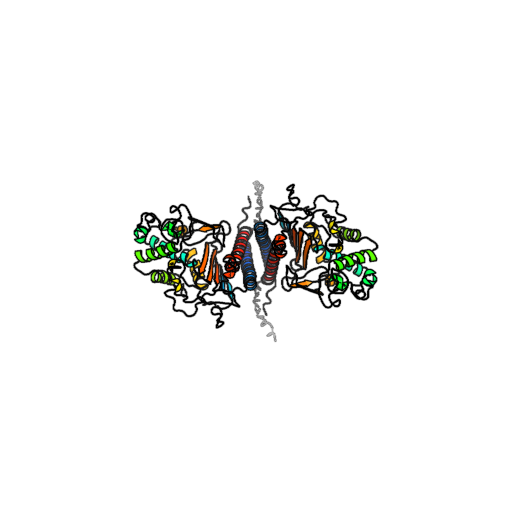031 -10.125 1 98.88 109 ILE A O 1
ATOM 869 N N . LEU A 1 110 ? 1.117 -33.781 -11.961 1 98.88 110 LEU A N 1
ATOM 870 C CA . LEU A 1 110 ? 1.1 -34.969 -12.828 1 98.88 110 LEU A CA 1
ATOM 871 C C . LEU A 1 110 ? 2.213 -35.938 -12.445 1 98.88 110 LEU A C 1
ATOM 873 O O . LEU A 1 110 ? 1.996 -37.156 -12.398 1 98.88 110 LEU A O 1
ATOM 877 N N . ILE A 1 111 ? 3.395 -35.406 -12.156 1 98.88 111 ILE A N 1
ATOM 878 C CA . ILE A 1 111 ? 4.523 -36.219 -11.75 1 98.88 111 ILE A CA 1
ATOM 879 C C . ILE A 1 111 ? 4.199 -36.938 -10.43 1 98.88 111 ILE A C 1
ATOM 881 O O . ILE A 1 111 ? 4.367 -38.156 -10.312 1 98.88 111 ILE A O 1
ATOM 885 N N . LEU A 1 112 ? 3.66 -36.25 -9.5 1 98.88 112 LEU A N 1
ATOM 886 C CA . LEU A 1 112 ? 3.383 -36.781 -8.172 1 98.88 112 LEU A CA 1
ATOM 887 C C . LEU A 1 112 ? 2.279 -37.812 -8.227 1 98.88 112 LEU A C 1
ATOM 889 O O . LEU A 1 112 ? 2.314 -38.812 -7.484 1 98.88 112 LEU A O 1
ATOM 893 N N . LEU A 1 113 ? 1.339 -37.594 -9.125 1 98.75 113 LEU A N 1
ATOM 894 C CA . LEU A 1 113 ? 0.293 -38.594 -9.312 1 98.75 113 LEU A CA 1
ATOM 895 C C . LEU A 1 113 ? 0.876 -39.906 -9.844 1 98.75 113 LEU A C 1
ATOM 897 O O . LEU A 1 113 ? 0.428 -40.969 -9.461 1 98.75 113 LEU A O 1
ATOM 901 N N . GLN A 1 114 ? 1.92 -39.844 -10.727 1 98.62 114 GLN A N 1
ATOM 902 C CA . GLN A 1 114 ? 2.58 -41.031 -11.211 1 98.62 114 GLN A CA 1
ATOM 903 C C . GLN A 1 114 ? 3.35 -41.75 -10.094 1 98.62 114 GLN A C 1
ATOM 905 O O . GLN A 1 114 ? 3.436 -42.969 -10.062 1 98.62 114 GLN A O 1
ATOM 910 N N . ILE A 1 115 ? 3.828 -40.969 -9.18 1 98.12 115 ILE A N 1
ATOM 911 C CA . ILE A 1 115 ? 4.52 -41.531 -8.016 1 98.12 115 ILE A CA 1
ATOM 912 C C . ILE A 1 115 ? 3.527 -42.281 -7.125 1 98.12 115 ILE A C 1
ATOM 914 O O . ILE A 1 115 ? 3.795 -43.375 -6.684 1 98.12 115 ILE A O 1
ATOM 918 N N . GLU A 1 116 ? 2.398 -41.688 -6.941 1 98.25 116 GLU A N 1
ATOM 919 C CA . GLU A 1 116 ? 1.363 -42.344 -6.133 1 98.25 116 GLU A CA 1
ATOM 920 C C . GLU A 1 116 ? 0.916 -43.656 -6.75 1 98.25 116 GLU A C 1
ATOM 922 O O . GLU A 1 116 ? 0.519 -44.594 -6.039 1 98.25 116 GLU A O 1
ATOM 927 N N . GLN A 1 117 ? 1.046 -43.781 -8.055 1 97.81 117 GLN A N 1
ATOM 928 C CA . GLN A 1 117 ? 0.63 -44.969 -8.773 1 97.81 117 GLN A CA 1
ATOM 929 C C . GLN A 1 117 ? 1.769 -45.969 -8.859 1 97.81 117 GLN A C 1
ATOM 931 O O . GLN A 1 117 ? 1.611 -47.031 -9.453 1 97.81 117 GLN A O 1
ATOM 936 N N . GLY A 1 118 ? 2.893 -45.594 -8.352 1 97.62 118 GLY A N 1
ATOM 937 C CA . GLY A 1 118 ? 4.023 -46.5 -8.305 1 97.62 118 GLY A CA 1
ATOM 938 C C . GLY A 1 118 ? 4.785 -46.594 -9.609 1 97.62 118 GLY A C 1
ATOM 939 O O . GLY A 1 118 ? 5.625 -47.469 -9.797 1 97.62 118 GLY A O 1
ATOM 940 N N . LYS A 1 119 ? 4.602 -45.625 -10.453 1 97.75 119 LYS A N 1
ATOM 941 C CA . LYS A 1 119 ? 5.223 -45.656 -11.781 1 97.75 119 LYS A CA 1
ATOM 942 C C . LYS A 1 119 ? 6.586 -44.969 -11.766 1 97.75 119 LYS A C 1
ATOM 944 O O . LYS A 1 119 ? 7.395 -45.156 -12.672 1 97.75 119 LYS A O 1
ATOM 949 N N . LEU A 1 120 ? 6.734 -44.094 -10.781 1 96.06 120 LEU A N 1
ATOM 950 C CA . LEU A 1 120 ? 8.016 -43.438 -10.578 1 96.06 120 LEU A CA 1
ATOM 951 C C . LEU A 1 120 ? 8.258 -43.156 -9.102 1 96.06 120 LEU A C 1
ATOM 953 O O . LEU A 1 120 ? 7.352 -43.312 -8.273 1 96.06 120 LEU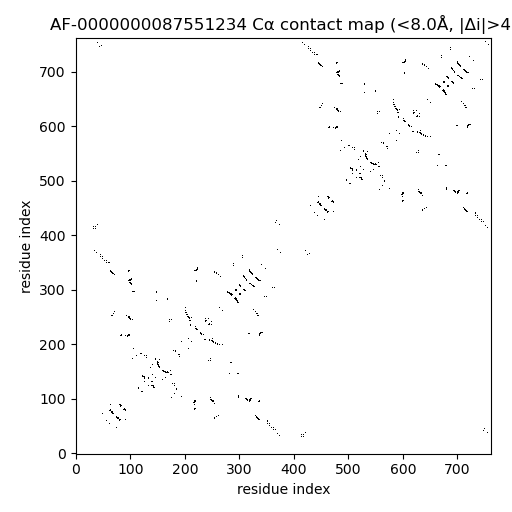 A O 1
ATOM 957 N N . ASN A 1 121 ? 9.523 -42.938 -8.859 1 97.81 121 ASN A N 1
ATOM 958 C CA . ASN A 1 121 ? 9.938 -42.5 -7.531 1 97.81 121 ASN A CA 1
ATOM 959 C C . ASN A 1 121 ? 10.57 -41.125 -7.574 1 97.81 121 ASN A C 1
ATOM 961 O O . ASN A 1 121 ? 11.25 -40.781 -8.539 1 97.81 121 ASN A O 1
ATOM 965 N N . ILE A 1 122 ? 10.383 -40.406 -6.508 1 97.62 122 ILE A N 1
ATOM 966 C CA . ILE A 1 122 ? 10.812 -39 -6.441 1 97.62 122 ILE A CA 1
ATOM 967 C C . ILE A 1 122 ? 12.328 -38.938 -6.57 1 97.62 122 ILE A C 1
ATOM 969 O O . ILE A 1 122 ? 12.859 -37.938 -7.074 1 97.62 122 ILE A O 1
ATOM 973 N N . ASN A 1 123 ? 13.039 -40.031 -6.234 1 97.88 123 ASN A N 1
ATOM 974 C CA . ASN A 1 123 ? 14.5 -40.062 -6.242 1 97.88 123 ASN A CA 1
ATOM 975 C C . ASN A 1 123 ? 15.039 -40.844 -7.43 1 97.88 123 ASN A C 1
ATOM 977 O O . ASN A 1 123 ? 16.219 -41.188 -7.477 1 97.88 123 ASN A O 1
ATOM 981 N N . ASP A 1 124 ? 14.156 -41.125 -8.352 1 98.56 124 ASP A N 1
ATOM 982 C CA . ASP A 1 124 ? 14.641 -41.75 -9.57 1 98.56 124 ASP A CA 1
ATOM 983 C C . ASP A 1 124 ? 15.539 -40.812 -10.359 1 98.56 124 ASP A C 1
ATOM 985 O O . ASP A 1 124 ? 15.32 -39.594 -10.352 1 98.56 124 ASP A O 1
ATOM 989 N N . LYS A 1 125 ? 16.5 -41.438 -11.039 1 98.62 125 LYS A N 1
ATOM 990 C CA . LYS A 1 125 ? 17.297 -40.656 -12 1 98.62 125 LYS A CA 1
ATOM 991 C C . LYS A 1 125 ? 16.5 -40.375 -13.258 1 98.62 125 LYS A C 1
ATOM 993 O O . LYS A 1 125 ? 15.766 -41.219 -13.758 1 98.62 125 LYS A O 1
ATOM 998 N N . VAL A 1 126 ? 16.609 -39.156 -13.734 1 98.62 126 VAL A N 1
ATOM 999 C CA . VAL A 1 126 ? 15.906 -38.75 -14.945 1 98.62 126 VAL A CA 1
ATOM 1000 C C . VAL A 1 126 ? 16.375 -39.594 -16.125 1 98.62 126 VAL A C 1
ATOM 1002 O O . VAL A 1 126 ? 15.578 -39.938 -17.016 1 98.62 126 VAL A O 1
ATOM 1005 N N . SER A 1 127 ? 17.609 -40.062 -16.078 1 98.12 127 SER A N 1
ATOM 1006 C CA . SER A 1 127 ? 18.234 -40.812 -17.141 1 98.12 127 SER A CA 1
ATOM 1007 C C . SER A 1 127 ? 17.562 -42.188 -17.328 1 98.12 127 SER A C 1
ATOM 1009 O O . SER A 1 127 ? 17.688 -42.812 -18.375 1 98.12 127 SER A O 1
ATOM 1011 N N . GLN A 1 128 ? 16.875 -42.594 -16.328 1 98 128 GLN A N 1
ATOM 1012 C CA . GLN A 1 128 ? 16.125 -43.812 -16.422 1 98 128 GLN A CA 1
ATOM 1013 C C . GLN A 1 128 ? 14.977 -43.719 -17.406 1 98 128 GLN A C 1
ATOM 1015 O O . GLN A 1 128 ? 14.539 -44.719 -17.984 1 98 128 GLN A O 1
ATOM 1020 N N . TYR A 1 129 ? 14.57 -42.5 -17.625 1 98.19 129 TYR A N 1
ATOM 1021 C CA . TYR A 1 129 ? 13.359 -42.281 -18.422 1 98.19 129 TYR A CA 1
ATOM 1022 C C . TYR A 1 129 ? 13.664 -41.562 -19.719 1 98.19 129 TYR A C 1
ATOM 1024 O O . TYR A 1 129 ? 12.961 -41.719 -20.719 1 98.19 129 TYR A O 1
ATOM 1032 N N . LEU A 1 130 ? 14.672 -40.719 -19.734 1 97.94 130 LEU A N 1
ATOM 1033 C CA . LEU A 1 130 ? 14.969 -39.875 -20.875 1 97.94 130 LEU A CA 1
ATOM 1034 C C . LEU A 1 130 ? 16.391 -40.125 -21.375 1 97.94 130 LEU A C 1
ATOM 1036 O O . LEU A 1 130 ? 17.359 -39.75 -20.688 1 97.94 130 LEU A O 1
ATOM 1040 N N . PRO A 1 131 ? 16.547 -40.5 -22.531 1 97.38 131 PRO A N 1
ATOM 1041 C CA . PRO A 1 131 ? 17.891 -40.812 -23.062 1 97.38 131 PRO A CA 1
ATOM 1042 C C . PRO A 1 131 ? 18.797 -39.594 -23.109 1 97.38 131 PRO A C 1
ATOM 1044 O O . PRO A 1 131 ? 20.016 -39.719 -22.922 1 97.38 131 PRO A O 1
ATOM 1047 N N . GLU A 1 132 ? 18.25 -38.438 -23.328 1 94.88 132 GLU A N 1
ATOM 1048 C CA . GLU A 1 132 ? 19.062 -37.219 -23.438 1 94.88 132 GLU A CA 1
ATOM 1049 C C . GLU A 1 132 ? 19.734 -36.875 -22.109 1 94.88 132 GLU A C 1
ATOM 1051 O O . GLU A 1 132 ? 20.656 -36.062 -22.062 1 94.88 132 GLU A O 1
ATOM 1056 N N . PHE A 1 133 ? 19.406 -37.594 -21.062 1 96.94 133 PHE A N 1
ATOM 1057 C CA . PHE A 1 133 ? 20 -37.344 -19.75 1 96.94 133 PHE A CA 1
ATOM 1058 C C . PHE A 1 133 ? 21.062 -38.375 -19.438 1 96.94 133 PHE A C 1
ATOM 1060 O O . PHE A 1 133 ? 21.672 -38.375 -18.359 1 96.94 133 PHE A O 1
ATOM 1067 N N . GLN A 1 134 ? 21.344 -39.281 -20.359 1 96.12 134 GLN A N 1
ATOM 1068 C CA . GLN A 1 134 ? 22.281 -40.375 -20.094 1 96.12 134 GLN A CA 1
ATOM 1069 C C . GLN A 1 134 ? 23.719 -39.938 -20.375 1 96.12 134 GLN A C 1
ATOM 1071 O O . GLN A 1 134 ? 24.609 -40.781 -20.516 1 96.12 134 GLN A O 1
ATOM 1076 N N . THR A 1 135 ? 23.969 -38.75 -20.359 1 94.94 135 THR A N 1
ATOM 1077 C CA . THR A 1 135 ? 25.328 -38.25 -20.438 1 94.94 135 THR A CA 1
ATOM 1078 C C . THR A 1 135 ? 25.984 -38.25 -19.078 1 94.94 135 THR A C 1
ATOM 1080 O O . THR A 1 135 ? 25.297 -38.25 -18.047 1 94.94 135 THR A O 1
ATOM 1083 N N . LYS A 1 136 ? 27.266 -38.188 -19.125 1 94.12 136 LYS A N 1
ATOM 1084 C CA . LYS A 1 136 ? 28.016 -38.156 -17.875 1 94.12 136 LYS A CA 1
ATOM 1085 C C . LYS A 1 136 ? 27.625 -36.969 -17.016 1 94.12 136 LYS A C 1
ATOM 1087 O O . LYS A 1 136 ? 27.609 -37.062 -15.781 1 94.12 136 LYS A O 1
ATOM 1092 N N . GLU A 1 137 ? 27.266 -35.938 -17.688 1 94 137 GLU A N 1
ATOM 1093 C CA . GLU A 1 137 ? 26.922 -34.688 -17 1 94 137 GLU A CA 1
ATOM 1094 C C . GLU A 1 137 ? 25.562 -34.75 -16.344 1 94 137 GLU A C 1
ATOM 1096 O O . GLU A 1 137 ? 25.344 -34.219 -15.266 1 94 137 GLU A O 1
ATOM 1101 N N . TYR A 1 138 ? 24.641 -35.531 -16.922 1 96.94 138 TYR A N 1
ATOM 1102 C CA . TYR A 1 138 ? 23.25 -35.406 -16.516 1 96.94 138 TYR A CA 1
ATOM 1103 C C . TYR A 1 138 ? 22.75 -36.688 -15.859 1 96.94 138 TYR A C 1
ATOM 1105 O O . TYR A 1 138 ? 21.688 -36.688 -15.219 1 96.94 138 TYR A O 1
ATOM 1113 N N . GLU A 1 139 ? 23.469 -37.781 -15.891 1 96.62 139 GLU A N 1
ATOM 1114 C CA . GLU A 1 139 ? 22.969 -39.094 -15.617 1 96.62 139 GLU A CA 1
ATOM 1115 C C . GLU A 1 139 ? 22.5 -39.25 -14.164 1 96.62 139 GLU A C 1
ATOM 1117 O O . GLU A 1 139 ? 21.672 -40.094 -13.852 1 96.62 139 GLU A O 1
ATOM 1122 N N . ASN A 1 140 ? 22.953 -38.312 -13.297 1 97.19 140 ASN A N 1
ATOM 1123 C CA . ASN A 1 140 ? 22.656 -38.5 -11.875 1 97.19 140 ASN A CA 1
ATOM 1124 C C . ASN A 1 140 ? 21.594 -37.5 -11.414 1 97.19 140 ASN A C 1
ATOM 1126 O O . ASN A 1 140 ? 21.234 -37.438 -10.234 1 97.19 140 ASN A O 1
ATOM 1130 N N . ILE A 1 141 ? 21.078 -36.688 -12.32 1 98.19 141 ILE A N 1
ATOM 1131 C CA . ILE A 1 141 ? 20.031 -35.75 -11.961 1 98.19 141 ILE A CA 1
ATOM 1132 C C . ILE A 1 141 ? 18.781 -36.5 -11.539 1 98.19 141 ILE A C 1
ATOM 1134 O O . ILE A 1 141 ? 18.344 -37.438 -12.234 1 98.19 141 ILE A O 1
ATOM 1138 N N . LEU A 1 142 ? 18.219 -36.125 -10.391 1 98.75 142 LEU A N 1
ATOM 1139 C CA . LEU A 1 142 ? 17.016 -36.75 -9.867 1 98.75 142 LEU A CA 1
ATOM 1140 C C . LEU A 1 142 ? 15.773 -36 -10.305 1 98.75 142 LEU A C 1
ATOM 1142 O O . LEU A 1 142 ? 15.844 -34.812 -10.617 1 98.75 142 LEU A O 1
ATOM 1146 N N . ILE A 1 143 ? 14.664 -36.719 -10.289 1 98.75 143 ILE A N 1
ATOM 1147 C CA . ILE A 1 143 ? 13.367 -36.125 -10.617 1 98.75 143 ILE A CA 1
ATOM 1148 C C . ILE A 1 143 ? 13.062 -35 -9.633 1 98.75 143 ILE A C 1
ATOM 1150 O O . ILE A 1 143 ? 12.633 -33.906 -10.047 1 98.75 143 ILE A O 1
ATOM 1154 N N . SER A 1 144 ? 13.375 -35.188 -8.32 1 98.69 144 SER A N 1
ATOM 1155 C CA . SER A 1 144 ? 13.141 -34.156 -7.301 1 98.69 144 SER A CA 1
ATOM 1156 C C . SER A 1 144 ? 13.906 -32.875 -7.605 1 98.69 144 SER A C 1
ATOM 1158 O O . SER A 1 144 ? 13.422 -31.781 -7.328 1 98.69 144 SER A O 1
ATOM 1160 N N . GLN A 1 145 ? 15.016 -33.031 -8.234 1 98.69 145 GLN A N 1
ATOM 1161 C CA . GLN A 1 145 ? 15.891 -31.891 -8.484 1 98.69 145 GLN A CA 1
ATOM 1162 C C . GLN A 1 145 ? 15.422 -31.094 -9.695 1 98.69 145 GLN A C 1
ATOM 1164 O O . GLN A 1 145 ? 15.773 -29.922 -9.852 1 98.69 145 GLN A O 1
ATOM 1169 N N . LEU A 1 146 ? 14.648 -31.703 -10.602 1 98.62 146 LEU A N 1
ATOM 1170 C CA . LEU A 1 146 ? 13.938 -30.953 -11.633 1 98.62 146 LEU A CA 1
ATOM 1171 C C . LEU A 1 146 ? 12.742 -30.203 -11.039 1 98.62 146 LEU A C 1
ATOM 1173 O O . LEU A 1 146 ? 12.523 -29.031 -11.336 1 98.62 146 LEU A O 1
ATOM 1177 N N . LEU A 1 147 ? 12.07 -30.844 -10.109 1 98.81 147 LEU A N 1
ATOM 1178 C CA . LEU A 1 147 ? 10.844 -30.312 -9.531 1 98.81 147 LEU A CA 1
ATOM 1179 C C . LEU A 1 147 ? 11.133 -29.062 -8.711 1 98.81 147 LEU A C 1
ATOM 1181 O O . LEU A 1 147 ? 10.32 -28.141 -8.68 1 98.81 147 LEU A O 1
ATOM 1185 N N . ASN A 1 148 ? 12.289 -29.047 -8.031 1 98.69 148 ASN A N 1
ATOM 1186 C CA . ASN A 1 148 ? 12.586 -27.922 -7.148 1 98.69 148 ASN A CA 1
ATOM 1187 C C . ASN A 1 148 ? 13.711 -27.047 -7.707 1 98.69 148 ASN A C 1
ATOM 1189 O O . ASN A 1 148 ? 14.281 -26.219 -6.988 1 98.69 148 ASN A O 1
ATOM 1193 N N . HIS A 1 149 ? 14.102 -27.25 -8.953 1 98.38 149 HIS A N 1
ATOM 1194 C CA . HIS A 1 149 ? 15.031 -26.422 -9.719 1 98.38 149 HIS A CA 1
ATOM 1195 C C . HIS A 1 149 ? 16.438 -26.453 -9.109 1 98.38 149 HIS A C 1
ATOM 1197 O O . HIS A 1 149 ? 17.141 -25.453 -9.109 1 98.38 149 HIS A O 1
ATOM 1203 N N . THR A 1 150 ? 16.812 -27.672 -8.609 1 98.25 150 THR A N 1
ATOM 1204 C CA . THR A 1 150 ? 18.156 -27.797 -8.062 1 98.25 150 THR A CA 1
ATOM 1205 C C . THR A 1 150 ? 19.016 -28.719 -8.938 1 98.25 150 THR A C 1
ATOM 1207 O O . THR A 1 150 ? 20.062 -29.188 -8.508 1 98.25 150 THR A O 1
ATOM 1210 N N . SER A 1 151 ? 18.641 -28.922 -10.18 1 97.94 151 SER A N 1
ATOM 1211 C CA . SER A 1 151 ? 19.328 -29.844 -11.07 1 97.94 151 SER A CA 1
ATOM 1212 C C . SER A 1 151 ? 20.656 -29.266 -11.555 1 97.94 151 SER A C 1
ATOM 1214 O O . SER A 1 151 ? 21.578 -30 -11.922 1 97.94 151 SER A O 1
ATOM 1216 N N . GLY A 1 152 ? 20.672 -27.922 -11.688 1 97.06 152 GLY A N 1
ATOM 1217 C CA . GLY A 1 152 ? 21.844 -27.281 -12.234 1 97.06 152 GLY A CA 1
ATOM 1218 C C . GLY A 1 152 ? 21.828 -27.188 -13.75 1 97.06 152 GLY A C 1
ATOM 1219 O O . GLY A 1 152 ? 22.797 -26.719 -14.359 1 97.06 152 GLY A O 1
ATOM 1220 N N . LEU A 1 153 ? 20.766 -27.594 -14.375 1 94.81 153 LEU A N 1
ATOM 1221 C CA . LEU A 1 153 ? 20.656 -27.531 -15.828 1 94.81 153 LEU A CA 1
ATOM 1222 C C . LEU A 1 153 ? 20.844 -26.094 -16.328 1 94.81 153 LEU A C 1
ATOM 1224 O O . LEU A 1 153 ? 20.281 -25.156 -15.758 1 94.81 153 LEU A O 1
ATOM 1228 N N . ASN A 1 154 ? 21.594 -26.031 -17.406 1 85.81 154 ASN A N 1
ATOM 1229 C CA . ASN A 1 154 ? 21.859 -24.75 -18.047 1 85.81 154 ASN A CA 1
ATOM 1230 C C . ASN A 1 154 ? 20.906 -24.5 -19.219 1 85.81 154 ASN A C 1
ATOM 1232 O O . ASN A 1 154 ? 20.531 -25.438 -19.938 1 85.81 154 ASN A O 1
ATOM 1236 N N . THR A 1 155 ? 20.484 -23.328 -19.531 1 80.12 155 THR A N 1
ATOM 1237 C CA . THR A 1 155 ? 19.531 -23 -20.578 1 80.12 155 THR A CA 1
ATOM 1238 C C . THR A 1 155 ? 20.109 -23.297 -21.953 1 80.12 155 THR A C 1
ATOM 1240 O O . THR A 1 155 ? 19.359 -23.547 -22.906 1 80.12 155 THR A O 1
ATOM 1243 N N . LEU A 1 156 ? 21.391 -23.312 -22 1 74.12 156 LEU A N 1
ATOM 1244 C CA . LEU A 1 156 ? 22.078 -23.516 -23.281 1 74.12 156 LEU A CA 1
ATOM 1245 C C . LEU A 1 156 ? 22.5 -24.969 -23.453 1 74.12 156 LEU A C 1
ATOM 1247 O O . LEU A 1 156 ? 23.031 -25.344 -24.5 1 74.12 156 LEU A O 1
ATOM 1251 N N . GLY A 1 157 ? 22.188 -25.766 -22.547 1 80.94 157 GLY A N 1
ATOM 1252 C CA . GLY A 1 157 ? 22.672 -27.141 -22.594 1 80.94 157 GLY A CA 1
ATOM 1253 C C . GLY A 1 157 ? 24.141 -27.25 -22.188 1 80.94 157 GLY A C 1
ATOM 1254 O O . GLY A 1 157 ? 24.703 -26.312 -21.641 1 80.94 157 GLY A O 1
ATOM 1255 N N . GLY A 1 158 ? 24.531 -28.406 -22.172 1 86.12 158 GLY A N 1
ATOM 1256 C CA . GLY A 1 158 ? 25.938 -28.609 -21.875 1 86.12 158 GLY A CA 1
ATOM 1257 C C . GLY A 1 158 ? 26.203 -28.906 -20.406 1 86.12 158 GLY A C 1
ATOM 1258 O O . GLY A 1 158 ? 25.562 -29.766 -19.812 1 86.12 158 GLY A O 1
ATOM 1259 N N . LYS A 1 159 ? 27.188 -28.094 -19.875 1 89.94 159 LYS A N 1
ATOM 1260 C CA . LYS A 1 159 ? 27.609 -28.359 -18.5 1 89.94 159 LYS A CA 1
ATOM 1261 C C . LYS A 1 159 ? 26.594 -27.797 -17.5 1 89.94 159 LYS A C 1
ATOM 1263 O O . LYS A 1 159 ? 25.953 -26.781 -17.766 1 89.94 159 LYS A O 1
ATOM 1268 N N . LEU A 1 160 ? 26.578 -28.531 -16.375 1 95.31 160 LEU A N 1
ATOM 1269 C CA . LEU A 1 160 ? 25.734 -28.062 -15.281 1 95.31 160 LEU A CA 1
ATOM 1270 C C . LEU A 1 160 ? 26.281 -26.766 -14.688 1 95.31 160 LEU A C 1
ATOM 1272 O O . LEU A 1 160 ? 27.5 -26.562 -14.625 1 95.31 160 LEU A O 1
ATOM 1276 N N . MET A 1 161 ? 25.391 -25.891 -14.25 1 95.31 161 MET A N 1
ATOM 1277 C CA . MET A 1 161 ? 25.781 -24.656 -13.586 1 95.31 161 MET A CA 1
ATOM 1278 C C . MET A 1 161 ? 26.453 -24.953 -12.242 1 95.31 161 MET A C 1
ATOM 1280 O O . MET A 1 161 ? 27.312 -24.203 -11.797 1 95.31 161 MET A O 1
ATOM 1284 N N . PHE A 1 162 ? 26.109 -26.016 -11.57 1 96.62 162 PHE A N 1
ATOM 1285 C CA . PHE A 1 162 ? 26.578 -26.516 -10.281 1 96.62 162 PHE A CA 1
ATOM 1286 C C . PHE A 1 162 ? 26.203 -27.984 -10.102 1 96.62 162 PHE A C 1
ATOM 1288 O O . PHE A 1 162 ? 25.422 -28.531 -10.875 1 96.62 162 PHE A O 1
ATOM 1295 N N . LYS A 1 163 ? 26.797 -28.594 -9.086 1 95.62 163 LYS A N 1
ATOM 1296 C CA . LYS A 1 163 ? 26.453 -29.984 -8.789 1 95.62 163 LYS A CA 1
ATOM 1297 C C . LYS A 1 163 ? 24.984 -30.109 -8.406 1 95.62 163 LYS A C 1
ATOM 1299 O O . LYS A 1 163 ? 24.484 -29.359 -7.578 1 95.62 163 LYS A O 1
ATOM 1304 N N . SER A 1 164 ? 24.312 -31.031 -9.039 1 97 164 SER A N 1
ATOM 1305 C CA . SER A 1 164 ? 22.891 -31.219 -8.766 1 97 164 SER A CA 1
ATOM 1306 C C . SER A 1 164 ? 22.625 -31.359 -7.273 1 97 164 SER A C 1
ATOM 1308 O O . SER A 1 164 ? 23.328 -32.094 -6.578 1 97 164 SER A O 1
ATOM 1310 N N . GLY A 1 165 ? 21.719 -30.547 -6.828 1 96.94 165 GLY A N 1
ATOM 1311 C CA . GLY A 1 165 ? 21.344 -30.578 -5.422 1 96.94 165 GLY A CA 1
ATOM 1312 C C . GLY A 1 165 ? 22.062 -29.531 -4.59 1 96.94 165 GLY A C 1
ATOM 1313 O O . GLY A 1 165 ? 21.719 -29.312 -3.424 1 96.94 165 GLY A O 1
ATOM 1314 N N . SER A 1 166 ? 23 -28.766 -5.184 1 96.75 166 SER A N 1
ATOM 1315 C CA . SER A 1 166 ? 23.859 -27.906 -4.375 1 96.75 166 SER A CA 1
ATOM 1316 C C . SER A 1 166 ? 23.484 -26.438 -4.551 1 96.75 166 SER A C 1
ATOM 1318 O O . SER A 1 166 ? 24.047 -25.562 -3.893 1 96.75 166 SER A O 1
ATOM 1320 N N . GLY A 1 167 ? 22.516 -26.219 -5.363 1 97.06 167 GLY A N 1
ATOM 1321 C CA . GLY A 1 167 ? 22.109 -24.844 -5.637 1 97.06 167 GLY A CA 1
ATOM 1322 C C . GLY A 1 167 ? 20.734 -24.75 -6.266 1 97.06 167 GLY A C 1
ATOM 1323 O O . GLY A 1 167 ? 20 -25.734 -6.316 1 97.06 167 GLY A O 1
ATOM 1324 N N . PHE A 1 168 ? 20.438 -23.5 -6.648 1 97.69 168 PHE A N 1
ATOM 1325 C CA . PHE A 1 168 ? 19.156 -23.234 -7.293 1 97.69 168 PHE A CA 1
ATOM 1326 C C . PHE A 1 168 ? 19.359 -22.531 -8.625 1 97.69 168 PHE A C 1
ATOM 1328 O O . PHE A 1 168 ? 20.094 -21.531 -8.711 1 97.69 168 PHE A O 1
ATOM 1335 N N . PHE A 1 169 ? 18.734 -23.078 -9.648 1 97 169 PHE A N 1
ATOM 1336 C CA . PHE A 1 169 ? 18.672 -22.406 -10.938 1 97 169 PHE A CA 1
ATOM 1337 C C . PHE A 1 169 ? 17.375 -22.75 -11.664 1 97 169 PHE A C 1
ATOM 1339 O O . PHE A 1 169 ? 17.156 -23.922 -12.016 1 97 169 PHE A O 1
ATOM 1346 N N . TYR A 1 170 ? 16.594 -21.766 -11.82 1 95.19 170 TYR A N 1
ATOM 1347 C CA . TYR A 1 170 ? 15.281 -21.922 -12.43 1 95.19 170 TYR A CA 1
ATOM 1348 C C . TYR A 1 170 ? 15.398 -22.406 -13.867 1 95.19 170 TYR A C 1
ATOM 1350 O O . TYR A 1 170 ? 16.062 -21.781 -14.695 1 95.19 170 TYR A O 1
ATOM 1358 N N . SER A 1 171 ? 14.742 -23.547 -14.18 1 95.31 171 SER A N 1
ATOM 1359 C CA . SER A 1 171 ? 14.945 -24.172 -15.477 1 95.31 171 SER A CA 1
ATOM 1360 C C . SER A 1 171 ? 13.617 -24.578 -16.109 1 95.31 171 SER A C 1
ATOM 1362 O O . SER A 1 171 ? 12.992 -25.547 -15.672 1 95.31 171 SER A O 1
ATOM 1364 N N . ASN A 1 172 ? 13.227 -23.922 -17.203 1 95.5 172 ASN A N 1
ATOM 1365 C CA . ASN A 1 172 ? 12.07 -24.359 -17.984 1 95.5 172 ASN A CA 1
ATOM 1366 C C . ASN A 1 172 ? 12.312 -25.719 -18.641 1 95.5 172 ASN A C 1
ATOM 1368 O O . ASN A 1 172 ? 11.414 -26.547 -18.688 1 95.5 172 ASN A O 1
ATOM 1372 N N . GLU A 1 173 ? 13.523 -25.906 -19.031 1 94.94 173 GLU A N 1
ATOM 1373 C CA . GLU A 1 173 ? 13.891 -27.188 -19.641 1 94.94 173 GLU A CA 1
ATOM 1374 C C . GLU A 1 173 ? 13.68 -28.344 -18.688 1 94.94 173 GLU A C 1
ATOM 1376 O O . GLU A 1 173 ? 13.273 -29.438 -19.094 1 94.94 173 GLU A O 1
ATOM 1381 N N . GLY A 1 174 ? 13.992 -28.109 -17.469 1 97.25 174 GLY A N 1
ATOM 1382 C CA . GLY A 1 174 ? 13.734 -29.141 -16.469 1 97.25 174 GLY A CA 1
ATOM 1383 C C . GLY A 1 174 ? 12.281 -29.531 -16.391 1 97.25 174 GLY A C 1
ATOM 1384 O O . GLY A 1 174 ? 11.961 -30.734 -16.359 1 97.25 174 GLY A O 1
ATOM 1385 N N . PHE A 1 175 ? 11.422 -28.609 -16.469 1 98.19 175 PHE A N 1
ATOM 1386 C CA . PHE A 1 175 ? 9.992 -28.906 -16.375 1 98.19 175 PHE A CA 1
ATOM 1387 C C . PHE A 1 175 ? 9.477 -29.5 -17.672 1 98.19 175 PHE A C 1
ATOM 1389 O O . PHE A 1 175 ? 8.586 -30.344 -17.672 1 98.19 175 PHE A O 1
ATOM 1396 N N . ASP A 1 176 ? 10.047 -29.062 -18.766 1 97.56 176 ASP A N 1
ATOM 1397 C CA . ASP A 1 176 ? 9.711 -29.719 -20.016 1 97.56 176 ASP A CA 1
ATOM 1398 C C . ASP A 1 176 ? 10.109 -31.188 -20 1 97.56 176 ASP A C 1
ATOM 1400 O O . ASP A 1 176 ? 9.383 -32.031 -20.5 1 97.56 176 ASP A O 1
ATOM 1404 N N . SER A 1 177 ? 11.25 -31.453 -19.406 1 97.69 177 SER A N 1
ATOM 1405 C CA . SER A 1 177 ? 11.695 -32.844 -19.25 1 97.69 177 SER A CA 1
ATOM 1406 C C . SER A 1 177 ? 10.742 -33.625 -18.359 1 97.69 177 SER A C 1
ATOM 1408 O O . SER A 1 177 ? 10.469 -34.781 -18.625 1 97.69 177 SER A O 1
ATOM 1410 N N . LEU A 1 178 ? 10.258 -33 -17.297 1 98.75 178 LEU A N 1
ATOM 1411 C CA . LEU A 1 178 ? 9.258 -33.625 -16.453 1 98.75 178 LEU A CA 1
ATOM 1412 C C . LEU A 1 178 ? 8.016 -34 -17.266 1 98.75 178 LEU A C 1
ATOM 1414 O O . LEU A 1 178 ? 7.422 -35.062 -17.078 1 98.75 178 LEU A O 1
ATOM 1418 N N . GLY A 1 179 ? 7.609 -33.094 -18.172 1 98.69 179 GLY A N 1
ATOM 1419 C CA . GLY A 1 179 ? 6.516 -33.406 -19.078 1 98.69 179 GLY A CA 1
ATOM 1420 C C . GLY A 1 179 ? 6.773 -34.656 -19.922 1 98.69 179 GLY A C 1
ATOM 1421 O O . GLY A 1 179 ? 5.891 -35.5 -20.078 1 98.69 179 GLY A O 1
ATOM 1422 N N . LYS A 1 180 ? 7.992 -34.781 -20.406 1 98.44 180 LYS A N 1
ATOM 1423 C CA . LYS A 1 180 ? 8.375 -35.938 -21.188 1 98.44 180 LYS A CA 1
ATOM 1424 C C . LYS A 1 180 ? 8.328 -37.219 -20.359 1 98.44 180 LYS A C 1
ATOM 1426 O O . LYS A 1 180 ? 7.973 -38.281 -20.859 1 98.44 180 LYS A O 1
ATOM 1431 N N . ILE A 1 181 ? 8.719 -37.094 -19.156 1 98.81 181 ILE A N 1
ATOM 1432 C CA . ILE A 1 181 ? 8.672 -38.25 -18.266 1 98.81 181 ILE A CA 1
ATOM 1433 C C . ILE A 1 181 ? 7.227 -38.688 -18.078 1 98.81 181 ILE A C 1
ATOM 1435 O O . ILE A 1 181 ? 6.938 -39.906 -18.125 1 98.81 181 ILE A O 1
ATOM 1439 N N . VAL A 1 182 ? 6.312 -37.75 -17.891 1 98.81 182 VAL A N 1
ATOM 1440 C CA . VAL A 1 182 ? 4.895 -38.062 -17.781 1 98.81 182 VAL A CA 1
ATOM 1441 C C . VAL A 1 182 ? 4.441 -38.844 -19.016 1 98.81 182 VAL A C 1
ATOM 1443 O O . VAL A 1 182 ? 3.754 -39.875 -18.906 1 98.81 182 VAL A O 1
ATOM 1446 N N . GLU A 1 183 ? 4.855 -38.344 -20.156 1 98.75 183 GLU A N 1
ATOM 1447 C CA . GLU A 1 183 ? 4.496 -39.031 -21.406 1 98.75 183 GLU A CA 1
ATOM 1448 C C . GLU A 1 183 ? 5.051 -40.438 -21.438 1 98.75 183 GLU A C 1
ATOM 1450 O O . GLU A 1 183 ? 4.348 -41.375 -21.828 1 98.75 183 GLU A O 1
ATOM 1455 N N . LYS A 1 184 ? 6.262 -40.594 -21.031 1 98.5 184 LYS A N 1
ATOM 1456 C CA . LYS A 1 184 ? 6.949 -41.875 -21.078 1 98.5 184 LYS A CA 1
ATOM 1457 C C . LYS A 1 184 ? 6.262 -42.906 -20.172 1 98.5 184 LYS A C 1
ATOM 1459 O O . LYS A 1 184 ? 6.008 -44.031 -20.594 1 98.5 184 LYS A O 1
ATOM 1464 N N . VAL A 1 185 ? 5.926 -42.531 -19.016 1 98.44 185 VAL A N 1
ATOM 1465 C CA . VAL A 1 185 ? 5.469 -43.5 -18.031 1 98.44 185 VAL A CA 1
ATOM 1466 C C . VAL A 1 185 ? 3.98 -43.781 -18.219 1 98.44 185 VAL A C 1
ATOM 1468 O O . VAL A 1 185 ? 3.463 -44.781 -17.766 1 98.44 185 VAL A O 1
ATOM 1471 N N . THR A 1 186 ? 3.225 -42.906 -18.906 1 98.44 186 THR A N 1
ATOM 1472 C CA . THR A 1 186 ? 1.79 -43.094 -19.078 1 98.44 186 THR A CA 1
ATOM 1473 C C . THR A 1 186 ? 1.482 -43.625 -20.484 1 98.44 186 THR A C 1
ATOM 1475 O O . THR A 1 186 ? 0.388 -44.125 -20.734 1 98.44 186 THR A O 1
ATOM 1478 N N . GLY A 1 187 ? 2.414 -43.312 -21.391 1 98.38 187 GLY A N 1
ATOM 1479 C CA . GLY A 1 187 ? 2.188 -43.656 -22.781 1 98.38 187 GLY A CA 1
ATOM 1480 C C . GLY A 1 187 ? 1.274 -42.688 -23.516 1 98.38 187 GLY A C 1
ATOM 1481 O O . GLY A 1 187 ? 0.87 -42.938 -24.641 1 98.38 187 GLY A O 1
ATOM 1482 N N . LYS A 1 188 ? 0.941 -41.625 -22.953 1 98.56 188 LYS A N 1
ATOM 1483 C CA . LYS A 1 188 ? 0.076 -40.594 -23.531 1 98.56 188 LYS A CA 1
ATOM 1484 C C . LYS A 1 188 ? 0.798 -39.25 -23.609 1 98.56 188 LYS A C 1
ATOM 1486 O O . LYS A 1 188 ? 1.759 -39.031 -22.875 1 98.56 188 LYS A O 1
ATOM 1491 N N . THR A 1 189 ? 0.329 -38.375 -24.5 1 98.56 189 THR A N 1
ATOM 1492 C CA . THR A 1 189 ? 0.931 -37.062 -24.641 1 98.56 189 THR A CA 1
ATOM 1493 C C . THR A 1 189 ? 0.698 -36.25 -23.375 1 98.56 189 THR A C 1
ATOM 1495 O O . THR A 1 189 ? -0.216 -36.531 -22.594 1 98.56 189 THR A O 1
ATOM 1498 N N . PHE A 1 190 ? 1.547 -35.281 -23.203 1 98.44 190 PHE A N 1
ATOM 1499 C CA . PHE A 1 190 ? 1.356 -34.375 -22.062 1 98.44 190 PHE A CA 1
ATOM 1500 C C . PHE A 1 190 ? -0.012 -33.719 -22.141 1 98.44 190 PHE A C 1
ATOM 1502 O O . PHE A 1 190 ? -0.704 -33.594 -21.125 1 98.44 190 PHE A O 1
ATOM 1509 N N . ASP A 1 191 ? -0.419 -33.281 -23.312 1 98.62 191 ASP A N 1
ATOM 1510 C CA . ASP A 1 191 ? -1.71 -32.625 -23.516 1 98.62 191 ASP A CA 1
ATOM 1511 C C . ASP A 1 191 ? -2.855 -33.5 -23.047 1 98.62 191 ASP A C 1
ATOM 1513 O O . ASP A 1 191 ? -3.77 -33.031 -22.359 1 98.62 191 ASP A O 1
ATOM 1517 N N . THR A 1 192 ? -2.752 -34.75 -23.344 1 98.69 192 THR A N 1
ATOM 1518 C CA . THR A 1 192 ? -3.791 -35.688 -22.938 1 98.69 192 THR A CA 1
ATOM 1519 C C . THR A 1 192 ? -3.814 -35.844 -21.422 1 98.69 192 THR A C 1
ATOM 1521 O O . THR A 1 192 ? -4.883 -35.812 -20.797 1 98.69 192 THR A O 1
ATOM 1524 N N . ASN A 1 193 ? -2.65 -36 -20.844 1 98.81 193 AS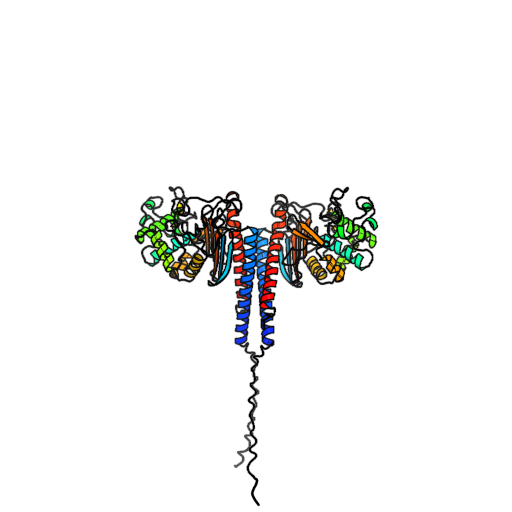N A N 1
ATOM 1525 C CA . ASN A 1 193 ? -2.557 -36.188 -19.406 1 98.81 193 ASN A CA 1
ATOM 1526 C C . ASN A 1 193 ? -3.119 -34.969 -18.641 1 98.81 193 ASN A C 1
ATOM 1528 O O . ASN A 1 193 ? -3.865 -35.125 -17.672 1 98.81 193 ASN A O 1
ATOM 1532 N N . ILE A 1 194 ? -2.783 -33.812 -19.094 1 98.75 194 ILE A N 1
ATOM 1533 C CA . ILE A 1 194 ? -3.201 -32.625 -18.359 1 98.75 194 ILE A CA 1
ATOM 1534 C C . ILE A 1 194 ? -4.699 -32.375 -18.562 1 98.75 194 ILE A C 1
ATOM 1536 O O . ILE A 1 194 ? -5.383 -31.906 -17.656 1 98.75 194 ILE A O 1
ATOM 1540 N N . GLU A 1 195 ? -5.219 -32.688 -19.688 1 98.38 195 GLU A N 1
ATOM 1541 C CA . GLU A 1 195 ? -6.648 -32.562 -19.938 1 98.38 195 GLU A CA 1
ATOM 1542 C C . GLU A 1 195 ? -7.453 -33.5 -19.031 1 98.38 195 GLU A C 1
ATOM 1544 O O . GLU A 1 195 ? -8.516 -33.125 -18.547 1 98.38 195 GLU A O 1
ATOM 1549 N N . VAL A 1 196 ? -6.98 -34.688 -18.859 1 98.5 196 VAL A N 1
ATOM 1550 C CA . VAL A 1 196 ? -7.629 -35.625 -17.953 1 98.5 196 VAL A CA 1
ATOM 1551 C C . VAL A 1 196 ? -7.648 -35.031 -16.547 1 98.5 196 VAL A C 1
ATOM 1553 O O . VAL A 1 196 ? -8.648 -35.156 -15.836 1 98.5 196 VAL A O 1
ATOM 1556 N N . LEU A 1 197 ? -6.578 -34.438 -16.172 1 98.75 197 LEU A N 1
ATOM 1557 C CA . LEU A 1 197 ? -6.504 -33.844 -14.852 1 98.75 197 LEU A CA 1
ATOM 1558 C C . LEU A 1 197 ? -7.484 -32.688 -14.734 1 98.75 197 LEU A C 1
ATOM 1560 O O . LEU A 1 197 ? -8.172 -32.531 -13.719 1 98.75 197 LEU A O 1
ATOM 1564 N N . PHE A 1 198 ? -7.574 -31.828 -15.781 1 98.75 198 PHE A N 1
ATOM 1565 C CA . PHE A 1 198 ? -8.523 -30.719 -15.781 1 98.75 198 PHE A CA 1
ATOM 1566 C C . PHE A 1 198 ? -9.953 -31.219 -15.625 1 98.75 198 PHE A C 1
ATOM 1568 O O . PHE A 1 198 ? -10.727 -30.672 -14.836 1 98.75 198 PHE A O 1
ATOM 1575 N N . LYS A 1 199 ? -10.227 -32.219 -16.328 1 98.31 199 LYS A N 1
ATOM 1576 C CA . LYS A 1 199 ? -11.57 -32.812 -16.266 1 98.31 199 LYS A CA 1
ATOM 1577 C C . LYS A 1 199 ? -11.859 -33.375 -14.875 1 98.31 199 LYS A C 1
ATOM 1579 O O . LYS A 1 199 ? -12.945 -33.156 -14.336 1 98.31 199 LYS A O 1
ATOM 1584 N N . ARG A 1 200 ? -10.945 -34.031 -14.352 1 98.12 200 ARG A N 1
ATOM 1585 C CA . ARG A 1 200 ? -11.086 -34.594 -13.016 1 98.12 200 ARG A CA 1
ATOM 1586 C C . ARG A 1 200 ? -11.383 -33.531 -11.977 1 98.12 200 ARG A C 1
ATOM 1588 O O . ARG A 1 200 ? -12.188 -33.75 -11.07 1 98.12 200 ARG A O 1
ATOM 1595 N N . VAL A 1 201 ? -10.781 -32.406 -12.102 1 98.12 201 VAL A N 1
ATOM 1596 C CA . VAL A 1 201 ? -10.859 -31.375 -11.086 1 98.12 201 VAL A CA 1
ATOM 1597 C C . VAL A 1 201 ? -12.031 -30.438 -11.406 1 98.12 201 VAL A C 1
ATOM 1599 O O . VAL A 1 201 ? -12.492 -29.688 -10.539 1 98.12 201 VAL A O 1
ATOM 1602 N N . GLY A 1 202 ? -12.484 -30.453 -12.562 1 98.31 202 GLY A N 1
ATOM 1603 C CA . GLY A 1 202 ? -13.609 -29.625 -12.977 1 98.31 202 GLY A CA 1
ATOM 1604 C C . GLY A 1 202 ? -13.18 -28.312 -13.602 1 98.31 202 GLY A C 1
ATOM 1605 O O . GLY A 1 202 ? -13.93 -27.344 -13.578 1 98.31 202 GLY A O 1
ATOM 1606 N N . MET A 1 203 ? -12.008 -28.266 -14.18 1 98.5 203 MET A N 1
ATOM 1607 C CA . MET A 1 203 ? -11.5 -27.078 -14.867 1 98.5 203 MET A CA 1
ATOM 1608 C C . MET A 1 203 ? -11.898 -27.094 -16.344 1 98.5 203 MET A C 1
ATOM 1610 O O . MET A 1 203 ? -11.055 -27.328 -17.219 1 98.5 203 MET A O 1
ATOM 1614 N N . LYS A 1 204 ? -13.031 -26.625 -16.641 1 97.19 204 LYS A N 1
ATOM 1615 C CA . LYS A 1 204 ? -13.664 -26.828 -17.938 1 97.19 204 LYS A CA 1
ATOM 1616 C C . LYS A 1 204 ? -13.172 -25.812 -18.953 1 97.19 204 LYS A C 1
ATOM 1618 O O . LYS A 1 204 ? -13.383 -25.969 -20.156 1 97.19 204 LYS A O 1
ATOM 1623 N N . ASN A 1 205 ? -12.539 -24.781 -18.469 1 97.88 205 ASN A N 1
ATOM 1624 C CA . ASN A 1 205 ? -12.117 -23.719 -19.375 1 97.88 205 ASN A CA 1
ATOM 1625 C C . ASN A 1 205 ? -10.602 -23.594 -19.438 1 97.88 205 ASN A C 1
ATOM 1627 O O . ASN A 1 205 ? -10.062 -22.547 -19.797 1 97.88 205 ASN A O 1
ATOM 1631 N N . SER A 1 206 ? -9.898 -24.688 -19.031 1 98.5 206 SER A N 1
ATOM 1632 C CA . SER A 1 206 ? -8.445 -24.734 -19.109 1 98.5 206 SER A CA 1
ATOM 1633 C C . SER A 1 206 ? -7.973 -25.688 -20.188 1 98.5 206 SER A C 1
ATOM 1635 O O . SER A 1 206 ? -8.633 -26.688 -20.469 1 98.5 206 SER A O 1
ATOM 1637 N N . SER A 1 207 ? -6.863 -25.344 -20.812 1 98.38 207 SER A N 1
ATOM 1638 C CA . SER A 1 207 ? -6.242 -26.141 -21.875 1 98.38 207 SER A CA 1
ATOM 1639 C C . SER A 1 207 ? -4.766 -25.797 -22.031 1 98.38 207 SER A C 1
ATOM 1641 O O . SER A 1 207 ? -4.25 -24.922 -21.328 1 98.38 207 SER A O 1
ATOM 1643 N N . THR A 1 208 ? -4.133 -26.578 -22.891 1 98.38 208 THR A N 1
ATOM 1644 C CA . THR A 1 208 ? -2.793 -26.172 -23.297 1 98.38 208 THR A CA 1
ATOM 1645 C C . THR A 1 208 ? -2.859 -25.281 -24.531 1 98.38 208 THR A C 1
ATOM 1647 O O . THR A 1 208 ? -3.9 -25.172 -25.188 1 98.38 208 THR A O 1
ATOM 1650 N N . GLY A 1 209 ? -1.76 -24.594 -24.766 1 97.75 209 GLY A N 1
ATOM 1651 C CA . GLY A 1 209 ? -1.687 -23.812 -25.984 1 97.75 209 GLY A CA 1
ATOM 1652 C C . GLY A 1 209 ? -1.898 -24.641 -27.25 1 97.75 209 GLY A C 1
ATOM 1653 O O . GLY A 1 209 ? -2.395 -24.125 -28.25 1 97.75 209 GLY A O 1
ATOM 1654 N N . ASN A 1 210 ? -1.625 -25.922 -27.188 1 96.88 210 ASN A N 1
ATOM 1655 C CA . ASN A 1 210 ? -1.751 -26.828 -28.328 1 96.88 210 ASN A CA 1
ATOM 1656 C C . ASN A 1 210 ? -3.205 -27.234 -28.562 1 96.88 210 ASN A C 1
ATOM 1658 O O . ASN A 1 210 ? -3.605 -27.484 -29.703 1 96.88 210 ASN A O 1
ATOM 1662 N N . THR A 1 211 ? -3.951 -27.266 -27.484 1 97.06 211 THR A N 1
ATOM 1663 C CA . THR A 1 211 ? -5.266 -27.891 -27.594 1 97.06 211 THR A CA 1
ATOM 1664 C C . THR A 1 211 ? -6.371 -26.844 -27.531 1 97.06 211 THR A C 1
ATOM 1666 O O . THR A 1 211 ? -7.555 -27.172 -27.656 1 97.06 211 THR A O 1
ATOM 1669 N N . PHE A 1 212 ? -5.961 -25.656 -27.344 1 96.5 212 PHE A N 1
ATOM 1670 C CA . PHE A 1 212 ? -6.953 -24.594 -27.234 1 96.5 212 PHE A CA 1
ATOM 1671 C C . PHE A 1 212 ? -7.723 -24.422 -28.531 1 96.5 212 PHE A C 1
ATOM 1673 O O . PHE A 1 212 ? -7.121 -24.266 -29.594 1 96.5 212 PHE A O 1
ATOM 1680 N N . GLU A 1 213 ? -9.062 -24.375 -28.422 1 90.5 213 GLU A N 1
ATOM 1681 C CA . GLU A 1 213 ? -9.93 -24.188 -29.578 1 90.5 213 GLU A CA 1
ATOM 1682 C C . GLU A 1 213 ? -10.938 -23.078 -29.344 1 90.5 213 GLU A C 1
ATOM 1684 O O . GLU A 1 213 ? -11.812 -22.828 -30.172 1 90.5 213 GLU A O 1
ATOM 1689 N N . GLY A 1 214 ? -10.82 -22.328 -28.328 1 84.62 214 GLY A N 1
ATOM 1690 C CA . GLY A 1 214 ? -11.836 -21.359 -27.953 1 84.62 214 GLY A CA 1
ATOM 1691 C C . GLY A 1 214 ? -11.641 -20 -28.594 1 84.62 214 GLY A C 1
ATOM 1692 O O . GLY A 1 214 ? -10.695 -19.797 -29.375 1 84.62 214 GLY A O 1
ATOM 1693 N N . LYS A 1 215 ? -12.648 -19.172 -28.344 1 86.62 215 LYS A N 1
ATOM 1694 C CA . LYS A 1 215 ? -12.641 -17.828 -28.906 1 86.62 215 LYS A CA 1
ATOM 1695 C C . LYS A 1 215 ? -12.438 -16.766 -27.828 1 86.62 215 LYS A C 1
ATOM 1697 O O . LYS A 1 215 ? -12.352 -15.578 -28.141 1 86.62 215 LYS A O 1
ATOM 1702 N N . ASP A 1 216 ? -12.32 -17.203 -26.641 1 95.06 216 ASP A N 1
ATOM 1703 C CA . ASP A 1 216 ? -12.305 -16.25 -25.531 1 95.06 216 ASP A CA 1
ATOM 1704 C C . ASP A 1 216 ? -10.883 -16.031 -25.016 1 95.06 216 ASP A C 1
ATOM 1706 O O . ASP A 1 216 ? -10.68 -15.758 -23.844 1 95.06 216 ASP A O 1
ATOM 1710 N N . PHE A 1 217 ? -9.914 -16.141 -25.938 1 96.88 217 PHE A N 1
ATOM 1711 C CA . PHE A 1 217 ? -8.516 -15.992 -25.547 1 96.88 217 PHE A CA 1
ATOM 1712 C C . PHE A 1 217 ? -8.148 -14.516 -25.438 1 96.88 217 PHE A C 1
ATOM 1714 O O . PHE A 1 217 ? -8.438 -13.727 -26.328 1 96.88 217 PHE A O 1
ATOM 1721 N N . ALA A 1 218 ? -7.477 -14.188 -24.328 1 97.62 218 ALA A N 1
ATOM 1722 C CA . ALA A 1 218 ? -7.141 -12.805 -24.016 1 97.62 218 ALA A CA 1
ATOM 1723 C C . ALA A 1 218 ? -6.008 -12.297 -24.906 1 97.62 218 ALA A C 1
ATOM 1725 O O . ALA A 1 218 ? -5.777 -11.086 -24.984 1 97.62 218 ALA A O 1
ATOM 1726 N N . GLY A 1 219 ? -5.352 -13.258 -25.594 1 96.25 219 GLY A N 1
ATOM 1727 C CA . GLY A 1 219 ? -4.125 -12.859 -26.266 1 96.25 219 GLY A CA 1
ATOM 1728 C C . GLY A 1 219 ? -3.041 -12.398 -25.312 1 96.25 219 GLY A C 1
ATOM 1729 O O . GLY A 1 219 ? -3.055 -12.75 -24.125 1 96.25 219 GLY A O 1
ATOM 1730 N N . ALA A 1 220 ? -1.981 -11.75 -25.844 1 98 220 ALA A N 1
ATOM 1731 C CA . ALA A 1 220 ? -0.882 -11.109 -25.125 1 98 220 ALA A CA 1
ATOM 1732 C C . ALA A 1 220 ? -0.4 -9.859 -25.859 1 98 220 ALA A C 1
ATOM 1734 O O . ALA A 1 220 ? -0.349 -9.836 -27.094 1 98 220 ALA A O 1
ATOM 1735 N N . TYR A 1 221 ? -0.119 -8.867 -25.078 1 98.38 221 TYR A N 1
ATOM 1736 C CA . TYR A 1 221 ? 0.205 -7.582 -25.672 1 98.38 221 TYR A CA 1
ATOM 1737 C C . TYR A 1 221 ? 1.405 -6.941 -24.984 1 98.38 221 TYR A C 1
ATOM 1739 O O . TYR A 1 221 ? 1.589 -7.09 -23.781 1 98.38 221 TYR A O 1
ATOM 1747 N N . LEU A 1 222 ? 2.182 -6.234 -25.781 1 97.69 222 LEU A N 1
ATOM 1748 C CA . LEU A 1 222 ? 3.221 -5.363 -25.25 1 97.69 222 LEU A CA 1
ATOM 1749 C C . LEU A 1 222 ? 2.764 -3.908 -25.25 1 97.69 222 LEU A C 1
ATOM 1751 O O . LEU A 1 222 ? 1.95 -3.51 -26.078 1 97.69 222 LEU A O 1
ATOM 1755 N N . GLY A 1 223 ? 3.223 -3.172 -24.328 1 96.56 223 GLY A N 1
ATOM 1756 C CA . GLY A 1 223 ? 2.885 -1.759 -24.25 1 96.56 223 GLY A CA 1
ATOM 1757 C C . GLY A 1 223 ? 1.891 -1.447 -23.141 1 96.56 223 GLY A C 1
ATOM 1758 O O . GLY A 1 223 ? 1.951 -2.033 -22.062 1 96.56 223 GLY A O 1
ATOM 1759 N N . ASP A 1 224 ? 1.099 -0.417 -23.422 1 92.94 224 ASP A N 1
ATOM 1760 C CA . ASP A 1 224 ? 0.055 -0.007 -22.484 1 92.94 224 ASP A CA 1
ATOM 1761 C C . ASP A 1 224 ? -1.288 0.147 -23.203 1 92.94 224 ASP A C 1
ATOM 1763 O O . ASP A 1 224 ? -1.42 -0.207 -24.375 1 92.94 224 ASP A O 1
ATOM 1767 N N . ALA A 1 225 ? -2.275 0.585 -22.438 1 89.75 225 ALA A N 1
ATOM 1768 C CA . ALA A 1 225 ? -3.65 0.61 -22.922 1 89.75 225 ALA A CA 1
ATOM 1769 C C . ALA A 1 225 ? -3.771 1.482 -24.172 1 89.75 225 ALA A C 1
ATOM 1771 O O . ALA A 1 225 ? -4.613 1.231 -25.031 1 89.75 225 ALA A O 1
ATOM 1772 N N . LEU A 1 226 ? -2.928 2.479 -24.266 1 90.94 226 LEU A N 1
ATOM 1773 C CA . LEU A 1 226 ? -3 3.406 -25.375 1 90.94 226 LEU A CA 1
ATOM 1774 C C . LEU A 1 226 ? -2.182 2.893 -26.562 1 90.94 226 LEU A C 1
ATOM 1776 O O . LEU A 1 226 ? -2.508 3.176 -27.719 1 90.94 226 LEU A O 1
ATOM 1780 N N . HIS A 1 227 ? -1.165 2.146 -26.281 1 94.44 227 HIS A N 1
ATOM 1781 C CA . HIS A 1 227 ? -0.271 1.616 -27.297 1 94.44 227 HIS A CA 1
ATOM 1782 C C . HIS A 1 227 ? -0.03 0.123 -27.109 1 94.44 227 HIS A C 1
ATOM 1784 O O . HIS A 1 227 ? 1.081 -0.292 -26.766 1 94.44 227 HIS A O 1
ATOM 1790 N N . ALA A 1 228 ? -1.036 -0.63 -27.531 1 96.75 228 ALA A N 1
ATOM 1791 C CA . ALA A 1 228 ? -0.945 -2.076 -27.344 1 96.75 228 ALA A CA 1
ATOM 1792 C C . ALA A 1 228 ? -0.544 -2.768 -28.641 1 96.75 228 ALA A C 1
ATOM 1794 O O . ALA A 1 228 ? -1.185 -2.574 -29.672 1 96.75 228 ALA A O 1
ATOM 1795 N N . GLU A 1 229 ? 0.547 -3.518 -28.531 1 97.56 229 GLU A N 1
ATOM 1796 C CA . GLU A 1 229 ? 1.004 -4.328 -29.656 1 97.56 229 GLU A CA 1
ATOM 1797 C C . GLU A 1 229 ? 0.735 -5.809 -29.406 1 97.56 229 GLU A C 1
ATOM 1799 O O . GLU A 1 229 ? 1.3 -6.406 -28.484 1 97.56 229 GLU A O 1
ATOM 1804 N N . LYS A 1 230 ? 0.006 -6.379 -30.297 1 97.31 230 LYS A N 1
ATOM 1805 C CA . LYS A 1 230 ? -0.4 -7.77 -30.125 1 97.31 230 LYS A CA 1
ATOM 1806 C C . LYS A 1 230 ? 0.755 -8.719 -30.438 1 97.31 230 LYS A C 1
ATOM 1808 O O . LYS A 1 230 ? 1.474 -8.531 -31.422 1 97.31 230 LYS A O 1
ATOM 1813 N N . ILE A 1 231 ? 0.953 -9.664 -29.578 1 97.06 231 ILE A N 1
ATOM 1814 C CA . ILE A 1 231 ? 1.902 -10.742 -29.844 1 97.06 231 ILE A CA 1
ATOM 1815 C C . ILE A 1 231 ? 1.28 -11.75 -30.812 1 97.06 231 ILE A C 1
ATOM 1817 O O . ILE A 1 231 ? 0.194 -12.273 -30.547 1 97.06 231 ILE A O 1
ATOM 1821 N N . LEU A 1 232 ? 2.012 -12.148 -31.75 1 94.69 232 LEU A N 1
ATOM 1822 C CA . LEU A 1 232 ? 1.472 -13 -32.812 1 94.69 232 LEU A CA 1
ATOM 1823 C C . LEU A 1 232 ? 1.637 -14.469 -32.469 1 94.69 232 LEU A C 1
ATOM 1825 O O . LEU A 1 232 ? 2.455 -14.828 -31.609 1 94.69 232 LEU A O 1
ATOM 1829 N N . ASN A 1 233 ? 0.864 -15.32 -33.094 1 93.94 233 ASN A N 1
ATOM 1830 C CA . ASN A 1 233 ? 0.918 -16.766 -33.031 1 93.94 233 ASN A CA 1
ATOM 1831 C C . ASN A 1 233 ? 0.576 -17.297 -31.625 1 93.94 233 ASN A C 1
ATOM 1833 O O . ASN A 1 233 ? 1.075 -18.344 -31.203 1 93.94 233 ASN A O 1
ATOM 1837 N N . MET A 1 234 ? -0.159 -16.562 -30.891 1 95 234 MET A N 1
ATOM 1838 C CA . MET A 1 234 ? -0.688 -17.031 -29.625 1 95 234 MET A CA 1
ATOM 1839 C C . MET A 1 234 ? -2.047 -17.703 -29.812 1 95 234 MET A C 1
ATOM 1841 O O . MET A 1 234 ? -2.861 -17.25 -30.609 1 95 234 MET A O 1
ATOM 1845 N N . PRO A 1 235 ? -2.318 -18.781 -29.188 1 95.56 235 PRO A N 1
ATOM 1846 C CA . PRO A 1 235 ? -1.52 -19.391 -28.109 1 95.56 235 PRO A CA 1
ATOM 1847 C C . PRO A 1 235 ? -0.583 -20.484 -28.625 1 95.56 235 PRO A C 1
ATOM 1849 O O . PRO A 1 235 ? 0.118 -21.125 -27.844 1 95.56 235 PRO A O 1
ATOM 1852 N N . LYS A 1 236 ? -0.428 -20.672 -29.906 1 93.62 236 LYS A N 1
ATOM 1853 C CA . LYS A 1 236 ? 0.341 -21.781 -30.484 1 93.62 236 LYS A CA 1
ATOM 1854 C C . LYS A 1 236 ? 1.816 -21.672 -30.109 1 93.62 236 LYS A C 1
ATOM 1856 O O . LYS A 1 236 ? 2.488 -22.688 -29.906 1 93.62 236 LYS A O 1
ATOM 1861 N N . ARG A 1 237 ? 2.246 -20.5 -29.953 1 95.19 237 ARG A N 1
ATOM 1862 C CA . ARG A 1 237 ? 3.662 -20.297 -29.656 1 95.19 237 ARG A CA 1
ATOM 1863 C C . ARG A 1 237 ? 4.035 -20.859 -28.297 1 95.19 237 ARG A C 1
ATOM 1865 O O . ARG A 1 237 ? 5.215 -21.062 -28.016 1 95.19 237 ARG A O 1
ATOM 1872 N N . LEU A 1 238 ? 3.062 -21.094 -27.5 1 96.06 238 LEU A N 1
ATOM 1873 C CA . LEU A 1 238 ? 3.328 -21.609 -26.156 1 96.06 238 LEU A CA 1
ATOM 1874 C C . LEU A 1 238 ? 3.883 -23.031 -26.234 1 96.06 238 LEU A C 1
ATOM 1876 O O . LEU A 1 238 ? 4.469 -23.516 -25.266 1 96.06 238 LEU A O 1
ATOM 1880 N N . GLY A 1 239 ? 3.688 -23.719 -27.297 1 93.94 239 GLY A N 1
ATOM 1881 C CA . GLY A 1 239 ? 4.211 -25.047 -27.5 1 93.94 239 GLY A CA 1
ATOM 1882 C C . GLY A 1 239 ? 5.641 -25.062 -28 1 93.94 239 GLY A C 1
ATOM 1883 O O . GLY A 1 239 ? 6.27 -26.125 -28.078 1 93.94 239 GLY A O 1
ATOM 1884 N N . ASP A 1 240 ? 6.133 -23.859 -28.266 1 91.88 240 ASP A N 1
ATOM 1885 C CA . ASP A 1 240 ? 7.496 -23.766 -28.781 1 91.88 240 ASP A CA 1
ATOM 1886 C C . ASP A 1 240 ? 8.516 -24.188 -27.719 1 91.88 240 ASP A C 1
ATOM 1888 O O . ASP A 1 240 ? 8.242 -24.094 -26.531 1 91.88 240 ASP A O 1
ATOM 1892 N N . LYS A 1 241 ? 9.68 -24.516 -28.203 1 85.94 241 LYS A N 1
ATOM 1893 C CA . LYS A 1 241 ? 10.727 -25.078 -27.359 1 85.94 241 LYS A CA 1
ATOM 1894 C C . LYS A 1 241 ? 11.188 -24.078 -26.297 1 85.94 241 LYS A C 1
ATOM 1896 O O . LYS A 1 241 ? 11.602 -24.469 -25.203 1 85.94 241 LYS A O 1
ATOM 1901 N N . ASN A 1 242 ? 11.086 -22.875 -26.688 1 86.31 242 ASN A N 1
ATOM 1902 C CA . ASN A 1 242 ? 11.586 -21.859 -25.766 1 86.31 242 ASN A CA 1
ATOM 1903 C C . ASN A 1 242 ? 10.688 -21.703 -24.547 1 86.31 242 ASN A C 1
ATOM 1905 O O . ASN A 1 242 ? 11.125 -21.219 -23.5 1 86.31 242 ASN A O 1
ATOM 1909 N N . ILE A 1 243 ? 9.453 -22.047 -24.594 1 92.5 243 ILE A N 1
ATOM 1910 C CA . ILE A 1 243 ? 8.508 -21.984 -23.484 1 92.5 243 ILE A CA 1
ATOM 1911 C C . ILE A 1 243 ? 8.18 -23.406 -23.016 1 92.5 243 ILE A C 1
ATOM 1913 O O . ILE A 1 243 ? 8.656 -23.844 -21.969 1 92.5 243 ILE A O 1
ATOM 1917 N N . GLY A 1 244 ? 7.582 -24.219 -23.797 1 95.75 244 GLY A N 1
ATOM 1918 C CA . GLY A 1 244 ? 7.18 -25.594 -23.484 1 95.75 244 GLY A CA 1
ATOM 1919 C C . GLY A 1 244 ? 5.887 -25.672 -22.703 1 95.75 244 GLY A C 1
ATOM 1920 O O . GLY A 1 244 ? 5.715 -24.953 -21.703 1 95.75 244 GLY A O 1
ATOM 1921 N N . ILE A 1 245 ? 5.043 -26.5 -23.109 1 97.88 245 ILE A N 1
ATOM 1922 C CA . ILE A 1 245 ? 3.713 -26.609 -22.516 1 97.88 245 ILE A CA 1
ATOM 1923 C C . ILE A 1 245 ? 3.832 -26.969 -21.031 1 97.88 245 ILE A C 1
ATOM 1925 O O . ILE A 1 245 ? 3.232 -26.312 -20.188 1 97.88 245 ILE A O 1
ATOM 1929 N N . PRO A 1 246 ? 4.715 -27.875 -20.641 1 98.69 246 PRO A N 1
ATOM 1930 C CA . PRO A 1 246 ? 4.793 -28.25 -19.219 1 98.69 246 PRO A CA 1
ATOM 1931 C C . PRO A 1 246 ? 5.32 -27.109 -18.344 1 98.69 246 PRO A C 1
ATOM 1933 O O . PRO A 1 246 ? 4.957 -27.016 -17.172 1 98.69 246 PRO A O 1
ATOM 1936 N N . ALA A 1 247 ? 6.133 -26.25 -18.922 1 98.25 247 ALA A N 1
ATOM 1937 C CA . ALA A 1 247 ? 6.785 -25.203 -18.141 1 98.25 247 ALA A CA 1
ATOM 1938 C C . ALA A 1 247 ? 5.934 -23.938 -18.094 1 98.25 247 ALA A C 1
ATOM 1940 O O . ALA A 1 247 ? 5.98 -23.188 -17.125 1 98.25 247 ALA A O 1
ATOM 1941 N N . GLY A 1 248 ? 5.117 -23.719 -19.188 1 98.5 248 GLY A N 1
ATOM 1942 C CA . GLY A 1 248 ? 4.469 -22.422 -19.203 1 98.5 248 GLY A CA 1
ATOM 1943 C C . GLY A 1 248 ? 3.33 -22.328 -20.188 1 98.5 248 GLY A C 1
ATOM 1944 O O . GLY A 1 248 ? 2.875 -21.234 -20.516 1 98.5 248 GLY A O 1
ATOM 1945 N N . GLY A 1 249 ? 2.832 -23.422 -20.672 1 98.56 249 GLY A N 1
ATOM 1946 C CA . GLY A 1 249 ? 1.978 -23.344 -21.844 1 98.56 249 GLY A CA 1
ATOM 1947 C C . GLY A 1 249 ? 0.519 -23.641 -21.547 1 98.56 249 GLY A C 1
ATOM 1948 O O . GLY A 1 249 ? -0.244 -24.016 -22.438 1 98.56 249 GLY A O 1
ATOM 1949 N N . ILE A 1 250 ? 0.122 -23.469 -20.297 1 98.75 250 ILE A N 1
ATOM 1950 C CA . ILE A 1 250 ? -1.27 -23.703 -19.922 1 98.75 250 ILE A CA 1
ATOM 1951 C C . ILE A 1 250 ? -2.057 -22.391 -20 1 98.75 250 ILE A C 1
ATOM 1953 O O . ILE A 1 250 ? -1.534 -21.328 -19.656 1 98.75 250 ILE A O 1
ATOM 1957 N N . LEU A 1 251 ? -3.285 -22.484 -20.484 1 98.88 251 LEU A N 1
ATOM 1958 C CA . LEU A 1 251 ? -4.277 -21.422 -20.484 1 98.88 251 LEU A CA 1
ATOM 1959 C C . LEU A 1 251 ? -5.359 -21.672 -19.438 1 98.88 251 LEU A C 1
ATOM 1961 O O . LEU A 1 251 ? -5.781 -22.828 -19.25 1 98.88 251 LEU A O 1
ATOM 1965 N N . SER A 1 252 ? -5.816 -20.594 -18.797 1 98.81 252 SER A N 1
ATOM 1966 C CA . SER A 1 252 ? -6.836 -20.797 -17.766 1 98.81 252 SER A CA 1
ATOM 1967 C C . SER A 1 252 ? -7.605 -19.516 -17.484 1 98.81 252 SER A C 1
ATOM 1969 O O . SER A 1 252 ? -7.461 -18.531 -18.203 1 98.81 252 SER A O 1
ATOM 1971 N N . THR A 1 253 ? -8.578 -19.641 -16.562 1 98.75 253 THR A N 1
ATOM 1972 C CA . THR A 1 253 ? -9.422 -18.531 -16.125 1 98.75 253 THR A CA 1
ATOM 1973 C C . THR A 1 253 ? -9.328 -18.344 -14.609 1 98.75 253 THR A C 1
ATOM 1975 O O . THR A 1 253 ? -8.797 -19.203 -13.906 1 98.75 253 THR A O 1
ATOM 1978 N N . ILE A 1 254 ? -9.875 -17.203 -14.211 1 98.81 254 ILE A N 1
ATOM 1979 C CA . ILE A 1 254 ? -9.984 -16.969 -12.773 1 98.81 254 ILE A CA 1
ATOM 1980 C C . ILE A 1 254 ? -10.781 -18.094 -12.117 1 98.81 254 ILE A C 1
ATOM 1982 O O . ILE A 1 254 ? -10.367 -18.641 -11.094 1 98.81 254 ILE A O 1
ATOM 1986 N N . GLY A 1 255 ? -11.852 -18.438 -12.727 1 98.44 255 GLY A N 1
ATOM 1987 C CA . GLY A 1 255 ? -12.719 -19.469 -12.172 1 98.44 255 GLY A CA 1
ATOM 1988 C C . GLY A 1 255 ? -12.055 -20.812 -12.055 1 98.44 255 GLY A C 1
ATOM 1989 O O . GLY A 1 255 ? -12.133 -21.469 -11.008 1 98.44 255 GLY A O 1
ATOM 1990 N N . ASP A 1 256 ? -11.391 -21.25 -13.062 1 98.75 256 ASP A N 1
ATOM 1991 C CA . ASP A 1 256 ? -10.758 -22.562 -13.062 1 98.75 256 ASP A CA 1
ATOM 1992 C C . ASP A 1 256 ? -9.594 -22.609 -12.07 1 98.75 256 ASP A C 1
ATOM 1994 O O . ASP A 1 256 ? -9.375 -23.625 -11.406 1 98.75 256 ASP A O 1
ATOM 1998 N N . LEU A 1 257 ? -8.844 -21.516 -12 1 98.88 257 LEU A N 1
ATOM 1999 C CA . LEU A 1 257 ? -7.727 -21.5 -11.062 1 98.88 257 LEU A CA 1
ATOM 2000 C C . LEU A 1 257 ? -8.227 -21.516 -9.625 1 98.88 257 LEU A C 1
ATOM 2002 O O . LEU A 1 257 ? -7.586 -22.094 -8.742 1 98.88 257 LEU A O 1
ATOM 2006 N N . GLN A 1 258 ? -9.367 -20.891 -9.391 1 98.69 258 GLN A N 1
ATOM 2007 C CA . GLN A 1 258 ? -9.992 -21 -8.078 1 98.69 258 GLN A CA 1
ATOM 2008 C C . GLN A 1 258 ? -10.367 -22.453 -7.77 1 98.69 258 GLN A C 1
ATOM 2010 O O . GLN A 1 258 ? -10.141 -22.922 -6.656 1 98.69 258 GLN A O 1
ATOM 2015 N N . ILE A 1 259 ? -10.93 -23.109 -8.703 1 98.62 259 ILE A N 1
ATOM 2016 C CA . ILE A 1 259 ? -11.297 -24.516 -8.555 1 98.62 259 ILE A CA 1
ATOM 2017 C C . ILE A 1 259 ? -10.047 -25.344 -8.273 1 98.62 259 ILE A C 1
ATOM 2019 O O . ILE A 1 259 ? -10.047 -26.188 -7.379 1 98.62 259 ILE A O 1
ATOM 2023 N N . TRP A 1 260 ? -9.039 -25.047 -9.008 1 98.75 260 TRP A N 1
ATOM 2024 C CA . TRP A 1 260 ? -7.762 -25.734 -8.836 1 98.75 260 TRP A CA 1
ATOM 2025 C C . TRP A 1 260 ? -7.227 -25.547 -7.422 1 98.75 260 TRP A C 1
ATOM 2027 O O . TRP A 1 260 ? -6.906 -26.531 -6.742 1 98.75 260 TRP A O 1
ATOM 2037 N N . ASN A 1 261 ? -7.133 -24.266 -6.965 1 98.75 261 ASN A N 1
ATOM 2038 C CA . ASN A 1 261 ? -6.641 -23.984 -5.617 1 98.75 261 ASN A CA 1
ATOM 2039 C C . ASN A 1 261 ? -7.449 -24.734 -4.559 1 98.75 261 ASN A C 1
ATOM 2041 O O . ASN A 1 261 ? -6.883 -25.359 -3.666 1 98.75 261 ASN A O 1
ATOM 2045 N N . ASN A 1 262 ? -8.703 -24.703 -4.73 1 97.56 262 ASN A N 1
ATOM 2046 C CA . ASN A 1 262 ? -9.578 -25.359 -3.76 1 97.56 262 ASN A CA 1
ATOM 2047 C C . ASN A 1 262 ? -9.352 -26.859 -3.729 1 97.56 262 ASN A C 1
ATOM 2049 O O . ASN A 1 262 ? -9.25 -27.453 -2.652 1 97.56 262 ASN A O 1
ATOM 2053 N N . ALA A 1 263 ? -9.234 -27.484 -4.848 1 97.94 263 ALA A N 1
ATOM 2054 C CA . ALA A 1 263 ? -9.055 -28.922 -4.93 1 97.94 263 ALA A CA 1
ATOM 2055 C C . ALA A 1 263 ? -7.668 -29.344 -4.441 1 97.94 263 ALA A C 1
ATOM 2057 O O . ALA A 1 263 ? -7.531 -30.281 -3.666 1 97.94 263 ALA A O 1
ATOM 2058 N N . LEU A 1 264 ? -6.699 -28.609 -4.867 1 98.12 264 LEU A N 1
ATOM 2059 C CA . LEU A 1 264 ? -5.309 -28.953 -4.586 1 98.12 264 LEU A CA 1
ATOM 2060 C C . LEU A 1 264 ? -5.016 -28.844 -3.092 1 98.12 264 LEU A C 1
ATOM 2062 O O . LEU A 1 264 ? -4.473 -29.781 -2.492 1 98.12 264 LEU A O 1
ATOM 2066 N N . TYR A 1 265 ? -5.461 -27.812 -2.463 1 97.5 265 TYR A N 1
ATOM 2067 C CA . TYR A 1 265 ? -5.008 -27.516 -1.106 1 97.5 265 TYR A CA 1
ATOM 2068 C C . TYR A 1 265 ? -5.984 -28.062 -0.074 1 97.5 265 TYR A C 1
ATOM 2070 O O . TYR A 1 265 ? -5.703 -28.047 1.126 1 97.5 265 TYR A O 1
ATOM 2078 N N . ASN A 1 266 ? -7.074 -28.625 -0.547 1 95.06 266 ASN A N 1
ATOM 2079 C CA . ASN A 1 266 ? -8 -29.266 0.378 1 95.06 266 ASN A CA 1
ATOM 2080 C C . ASN A 1 266 ? -7.977 -30.781 0.244 1 95.06 266 ASN A C 1
ATOM 2082 O O . ASN A 1 266 ? -8.914 -31.469 0.651 1 95.06 266 ASN A O 1
ATOM 2086 N N . GLY A 1 267 ? -7.004 -31.312 -0.407 1 94.88 267 GLY A N 1
ATOM 2087 C CA . GLY A 1 267 ? -6.715 -32.75 -0.357 1 94.88 267 GLY A CA 1
ATOM 2088 C C . GLY A 1 267 ? -7.539 -33.562 -1.338 1 94.88 267 GLY A C 1
ATOM 2089 O O . GLY A 1 267 ? -7.742 -34.75 -1.141 1 94.88 267 GLY A O 1
ATOM 2090 N N . LYS A 1 268 ? -7.941 -32.938 -2.371 1 95.94 268 LYS A N 1
ATOM 2091 C CA . LYS A 1 268 ? -8.812 -33.656 -3.297 1 95.94 268 LYS A CA 1
ATOM 2092 C C . LYS A 1 268 ? -8.016 -34.25 -4.441 1 95.94 268 LYS A C 1
ATOM 2094 O O . LYS A 1 268 ? -8.547 -35.062 -5.211 1 95.94 268 LYS A O 1
ATOM 2099 N N . ILE A 1 269 ? -6.711 -33.938 -4.547 1 98.06 269 ILE A N 1
ATOM 2100 C CA . ILE A 1 269 ? -5.953 -34.375 -5.715 1 98.06 269 ILE A CA 1
ATOM 2101 C C . ILE A 1 269 ? -4.867 -35.344 -5.289 1 98.06 269 ILE A C 1
ATOM 2103 O O . ILE A 1 269 ? -4.77 -36.469 -5.844 1 98.06 269 ILE A O 1
ATOM 2107 N N . LEU A 1 270 ? -4.145 -35.031 -4.266 1 98.5 270 LEU A N 1
ATOM 2108 C CA . LEU A 1 270 ? -3.035 -35.844 -3.791 1 98.5 270 LEU A CA 1
ATOM 2109 C C . LEU A 1 270 ? -3.348 -36.469 -2.428 1 98.5 270 LEU A C 1
ATOM 2111 O O . LEU A 1 270 ? -4.082 -35.875 -1.634 1 98.5 270 LEU A O 1
ATOM 2115 N N . LYS A 1 271 ? -2.73 -37.594 -2.205 1 98.06 271 LYS A N 1
ATOM 2116 C CA . LYS A 1 271 ? -2.717 -38.125 -0.843 1 98.06 271 LYS A CA 1
ATOM 2117 C C . LYS A 1 271 ? -1.95 -37.188 0.097 1 98.06 271 LYS A C 1
ATOM 2119 O O . LYS A 1 271 ? -1.07 -36.438 -0.339 1 98.06 271 LYS A O 1
ATOM 2124 N N . ALA A 1 272 ? -2.217 -37.25 1.364 1 97.62 272 ALA A N 1
ATOM 2125 C CA . ALA A 1 272 ? -1.685 -36.344 2.367 1 97.62 272 ALA A CA 1
ATOM 2126 C C . ALA A 1 272 ? -0.158 -36.375 2.373 1 97.62 272 ALA A C 1
ATOM 2128 O O . ALA A 1 272 ? 0.481 -35.312 2.418 1 97.62 272 A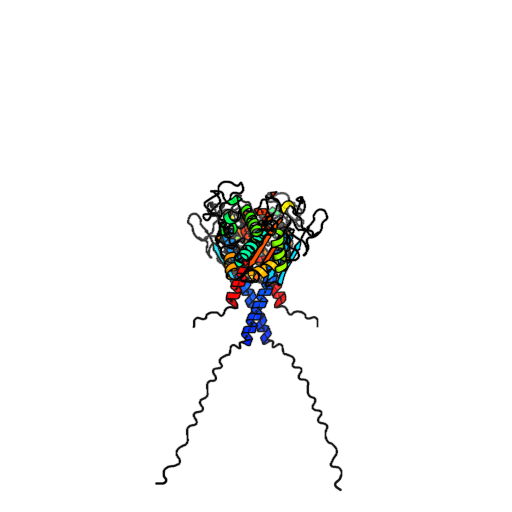LA A O 1
ATOM 2129 N N . GLU A 1 273 ? 0.375 -37.469 2.307 1 97 273 GLU A N 1
ATOM 2130 C CA . GLU A 1 273 ? 1.827 -37.625 2.369 1 97 273 GLU A CA 1
ATOM 2131 C C . GLU A 1 273 ? 2.492 -36.969 1.152 1 97 273 GLU A C 1
ATOM 2133 O O . GLU A 1 273 ? 3.5 -36.281 1.284 1 97 273 GLU A O 1
ATOM 2138 N N . THR A 1 274 ? 1.931 -37.219 0.001 1 98 274 THR A N 1
ATOM 2139 C CA . THR A 1 274 ? 2.465 -36.688 -1.237 1 98 274 THR A CA 1
ATOM 2140 C C . THR A 1 274 ? 2.258 -35.156 -1.284 1 98 274 THR A C 1
ATOM 2142 O O . THR A 1 274 ? 3.125 -34.438 -1.758 1 98 274 THR A O 1
ATOM 2145 N N . PHE A 1 275 ? 1.104 -34.781 -0.765 1 98.19 275 PHE A N 1
ATOM 2146 C CA . PHE A 1 275 ? 0.813 -33.344 -0.703 1 98.19 275 PHE A CA 1
ATOM 2147 C C . PHE A 1 275 ? 1.833 -32.625 0.168 1 98.19 275 PHE A C 1
ATOM 2149 O O . PHE A 1 275 ? 2.287 -31.531 -0.175 1 98.19 275 PHE A O 1
ATOM 2156 N N . LYS A 1 276 ? 2.213 -33.188 1.224 1 97.75 276 LYS A N 1
ATOM 2157 C CA . LYS A 1 276 ? 3.225 -32.625 2.104 1 97.75 276 LYS A CA 1
ATOM 2158 C C . LYS A 1 276 ? 4.547 -32.438 1.368 1 97.75 276 LYS A C 1
ATOM 2160 O O . LYS A 1 276 ? 5.238 -31.422 1.572 1 97.75 276 LYS A O 1
ATOM 2165 N N . GLN A 1 277 ? 4.891 -33.375 0.542 1 97.19 277 GLN A N 1
ATOM 2166 C CA . GLN A 1 277 ? 6.098 -33.25 -0.264 1 97.19 277 GLN A CA 1
ATOM 2167 C C . GLN A 1 277 ? 5.98 -32.062 -1.239 1 97.19 277 GLN A C 1
ATOM 2169 O O . GLN A 1 277 ? 6.934 -31.312 -1.423 1 97.19 277 GLN A O 1
ATOM 2174 N N . PHE A 1 278 ? 4.871 -31.891 -1.747 1 98.12 278 PHE A N 1
ATOM 2175 C CA . PHE A 1 278 ? 4.594 -30.844 -2.723 1 98.12 278 PHE A CA 1
ATOM 2176 C C . PHE A 1 278 ? 4.816 -29.469 -2.113 1 98.12 278 PHE A C 1
ATOM 2178 O O . PHE A 1 278 ? 5.484 -28.625 -2.709 1 98.12 278 PHE A O 1
ATOM 2185 N N . ILE A 1 279 ? 4.352 -29.297 -0.851 1 97.75 279 ILE A N 1
ATOM 2186 C CA . ILE A 1 279 ? 4.289 -27.953 -0.276 1 97.75 279 ILE A CA 1
ATOM 2187 C C . ILE A 1 279 ? 5.496 -27.719 0.63 1 97.75 279 ILE A C 1
ATOM 2189 O O . ILE A 1 279 ? 5.641 -26.656 1.225 1 97.75 279 ILE A O 1
ATOM 2193 N N . SER A 1 280 ? 6.348 -28.703 0.751 1 97.25 280 SER A N 1
ATOM 2194 C CA . SER A 1 280 ? 7.512 -28.531 1.615 1 97.25 280 SER A CA 1
ATOM 2195 C C . SER A 1 280 ? 8.562 -27.641 0.958 1 97.25 280 SER A C 1
ATOM 2197 O O . SER A 1 280 ? 8.812 -27.75 -0.244 1 97.25 280 SER A O 1
ATOM 2199 N N . LYS A 1 281 ? 9.109 -26.781 1.787 1 97.12 281 LYS A N 1
ATOM 2200 C CA . LYS A 1 281 ? 10.242 -26 1.29 1 97.12 281 LYS A CA 1
ATOM 2201 C C . LYS A 1 281 ? 11.461 -26.875 1.061 1 97.12 281 LYS A C 1
ATOM 2203 O O . LYS A 1 281 ? 12.102 -27.328 2.016 1 97.12 281 LYS A O 1
ATOM 2208 N N . SER A 1 282 ? 11.781 -27.125 -0.189 1 97.44 282 SER A N 1
ATOM 2209 C CA . SER A 1 282 ? 12.898 -28 -0.511 1 97.44 282 SER A CA 1
ATOM 2210 C C . SER A 1 282 ? 14.023 -27.234 -1.198 1 97.44 282 SER A C 1
ATOM 2212 O O . SER A 1 282 ? 15.094 -27.797 -1.454 1 97.44 282 SER A O 1
ATOM 2214 N N . ALA A 1 283 ? 13.812 -25.969 -1.489 1 98 283 ALA A N 1
ATOM 2215 C CA . ALA A 1 283 ? 14.836 -25.078 -2.021 1 98 283 ALA A CA 1
ATOM 2216 C C . ALA A 1 283 ? 14.539 -23.625 -1.664 1 98 283 ALA A C 1
ATOM 2218 O O . ALA A 1 283 ? 13.477 -23.312 -1.122 1 98 283 ALA A O 1
ATOM 2219 N N . GLU A 1 284 ? 15.539 -22.766 -1.87 1 96.88 284 GLU A N 1
ATOM 2220 C CA . GLU A 1 284 ? 15.383 -21.328 -1.685 1 96.88 284 GLU A CA 1
ATOM 2221 C C . GLU A 1 284 ? 15.641 -20.578 -2.986 1 96.88 284 GLU A C 1
ATOM 2223 O O . GLU A 1 284 ? 16.578 -20.891 -3.719 1 96.88 284 GLU A O 1
ATOM 2228 N N . ARG A 1 285 ? 14.758 -19.688 -3.258 1 96 285 ARG A N 1
ATOM 2229 C CA . ARG A 1 285 ? 14.852 -18.891 -4.477 1 96 285 ARG A CA 1
ATOM 2230 C C . ARG A 1 285 ? 14.969 -17.406 -4.148 1 96 285 ARG A C 1
ATOM 2232 O O . ARG A 1 285 ? 14.289 -16.906 -3.246 1 96 285 ARG A O 1
ATOM 2239 N N . HIS A 1 286 ? 15.883 -16.75 -4.816 1 95 286 HIS A N 1
ATOM 2240 C CA . HIS A 1 286 ? 15.891 -15.297 -4.848 1 95 286 HIS A CA 1
ATOM 2241 C C . HIS A 1 286 ? 15.273 -14.766 -6.137 1 95 286 HIS A C 1
ATOM 2243 O O . HIS A 1 286 ? 15.984 -14.508 -7.109 1 95 286 HIS A O 1
ATOM 2249 N N . HIS A 1 287 ? 14.023 -14.594 -6.117 1 93.75 287 HIS A N 1
ATOM 2250 C CA . HIS A 1 287 ? 13.273 -14.156 -7.289 1 93.75 287 HIS A CA 1
ATOM 2251 C C . HIS A 1 287 ? 13.562 -12.695 -7.621 1 93.75 287 HIS A C 1
ATOM 2253 O O . HIS A 1 287 ? 13.617 -11.852 -6.723 1 93.75 287 HIS A O 1
ATOM 2259 N N . PRO A 1 288 ? 13.695 -12.375 -8.852 1 89.62 288 PRO A N 1
ATOM 2260 C CA . PRO A 1 288 ? 14.055 -11 -9.219 1 89.62 288 PRO A CA 1
ATOM 2261 C C . PRO A 1 288 ? 12.969 -9.992 -8.844 1 89.62 288 PRO A C 1
ATOM 2263 O O . PRO A 1 288 ? 13.273 -8.82 -8.594 1 89.62 288 PRO A O 1
ATOM 2266 N N . VAL A 1 289 ? 11.75 -10.414 -8.805 1 91 289 VAL A N 1
ATOM 2267 C CA . VAL A 1 289 ? 10.625 -9.5 -8.609 1 91 289 VAL A CA 1
ATOM 2268 C C . VAL A 1 289 ? 10.086 -9.641 -7.188 1 91 289 VAL A C 1
ATOM 2270 O O . VAL A 1 289 ? 9.82 -8.641 -6.516 1 91 289 VAL A O 1
ATOM 2273 N N . PHE A 1 290 ? 9.984 -10.836 -6.629 1 92.81 290 PHE A N 1
ATOM 2274 C CA . PHE A 1 290 ? 9.273 -11.094 -5.379 1 92.81 290 PHE A CA 1
ATOM 2275 C C . PHE A 1 290 ? 10.258 -11.367 -4.246 1 92.81 290 PHE A C 1
ATOM 2277 O O . PHE A 1 290 ? 9.844 -11.633 -3.113 1 92.81 290 PHE A O 1
ATOM 2284 N N . GLY A 1 291 ? 11.547 -11.391 -4.559 1 92.69 291 GLY A N 1
ATOM 2285 C CA . GLY A 1 291 ? 12.57 -11.5 -3.529 1 92.69 291 GLY A CA 1
ATOM 2286 C C . GLY A 1 291 ? 12.805 -12.922 -3.062 1 92.69 291 GLY A C 1
ATOM 2287 O O . GLY A 1 291 ? 12.625 -13.867 -3.83 1 92.69 291 GLY A O 1
ATOM 2288 N N . LYS A 1 292 ? 13.289 -13.016 -1.792 1 94.94 292 LYS A N 1
ATOM 2289 C CA . LYS A 1 292 ? 13.633 -14.312 -1.216 1 94.94 292 LYS A CA 1
ATOM 2290 C C . LYS A 1 292 ? 12.375 -15.117 -0.892 1 94.94 292 LYS A C 1
ATOM 2292 O O . LYS A 1 292 ? 11.43 -14.594 -0.292 1 94.94 292 LYS A O 1
ATOM 2297 N N . MET A 1 293 ? 12.359 -16.391 -1.298 1 96.62 293 MET A N 1
ATOM 2298 C CA . MET A 1 293 ? 11.203 -17.25 -1.053 1 96.62 293 MET A CA 1
ATOM 2299 C C . MET A 1 293 ? 11.617 -18.719 -1.017 1 96.62 293 MET A C 1
ATOM 2301 O O . MET A 1 293 ? 12.734 -19.062 -1.401 1 96.62 293 MET A O 1
ATOM 2305 N N . GLY A 1 294 ? 10.75 -19.469 -0.445 1 97.94 294 GLY A N 1
ATOM 2306 C CA . GLY A 1 294 ? 10.914 -20.906 -0.543 1 97.94 294 GLY A CA 1
ATOM 2307 C C . GLY A 1 294 ? 10.391 -21.484 -1.847 1 97.94 294 GLY A C 1
ATOM 2308 O O . GLY A 1 294 ? 9.625 -20.828 -2.553 1 97.94 294 GLY A O 1
ATOM 2309 N N . TYR A 1 295 ? 10.891 -22.625 -2.137 1 98.5 295 TYR A N 1
ATOM 2310 C CA . TYR A 1 295 ? 10.398 -23.344 -3.314 1 98.5 295 TYR A CA 1
ATOM 2311 C C . TYR A 1 295 ? 10.117 -24.797 -2.99 1 98.5 295 TYR A C 1
ATOM 2313 O O . TYR A 1 295 ? 10.906 -25.453 -2.318 1 98.5 295 TYR A O 1
ATOM 2321 N N . GLY A 1 296 ? 8.906 -25.25 -3.346 1 98.44 296 GLY A N 1
ATOM 2322 C CA . GLY A 1 296 ? 8.547 -26.656 -3.301 1 98.44 296 GLY A CA 1
ATOM 2323 C C . GLY A 1 296 ? 8.617 -27.344 -4.656 1 98.44 296 GLY A C 1
ATOM 2324 O O . GLY A 1 296 ? 9.602 -27.188 -5.387 1 98.44 296 GLY A O 1
ATOM 2325 N N . TYR A 1 297 ? 7.695 -28.188 -4.867 1 98.62 297 TYR A N 1
ATOM 2326 C CA . TYR A 1 297 ? 7.633 -28.812 -6.184 1 98.62 297 TYR A CA 1
ATOM 2327 C C . TYR A 1 297 ? 6.719 -28.016 -7.117 1 98.62 297 TYR A C 1
ATOM 2329 O O . TYR A 1 297 ? 5.52 -28.297 -7.195 1 98.62 297 TYR A O 1
ATOM 2337 N N . GLY A 1 298 ? 7.305 -27.062 -7.801 1 98.44 298 GLY A N 1
ATOM 2338 C CA . GLY A 1 298 ? 6.551 -26.297 -8.781 1 98.44 298 GLY A CA 1
ATOM 2339 C C . GLY A 1 298 ? 5.762 -25.156 -8.172 1 98.44 298 GLY A C 1
ATOM 2340 O O . GLY A 1 298 ? 4.895 -24.578 -8.828 1 98.44 298 GLY A O 1
ATOM 2341 N N . ILE A 1 299 ? 6.047 -24.828 -6.859 1 98.44 299 ILE A N 1
ATOM 2342 C CA . ILE A 1 299 ? 5.359 -23.734 -6.195 1 98.44 299 ILE A CA 1
ATOM 2343 C C . ILE A 1 299 ? 6.352 -22.938 -5.352 1 98.44 299 ILE A C 1
ATOM 2345 O O . ILE A 1 299 ? 7.41 -23.438 -4.977 1 98.44 299 ILE A O 1
ATOM 2349 N N . MET A 1 300 ? 5.957 -21.734 -5.141 1 98.44 300 MET A N 1
ATOM 2350 C CA . MET A 1 300 ? 6.727 -20.828 -4.301 1 98.44 300 MET A CA 1
ATOM 2351 C C . MET A 1 300 ? 6.047 -20.625 -2.949 1 98.44 300 MET A C 1
ATOM 2353 O O . MET A 1 300 ? 4.836 -20.812 -2.824 1 98.44 300 MET A O 1
ATOM 2357 N N . LEU A 1 301 ? 6.887 -20.297 -1.928 1 97.88 301 LEU A N 1
ATOM 2358 C CA . LEU A 1 301 ? 6.387 -20.125 -0.57 1 97.88 301 LEU A CA 1
ATOM 2359 C C . LEU A 1 301 ? 6.906 -18.828 0.035 1 97.88 301 LEU A C 1
ATOM 2361 O O . LEU A 1 301 ? 8.078 -18.484 -0.14 1 97.88 301 LEU A O 1
ATOM 2365 N N . ASN A 1 302 ? 6.047 -18.078 0.743 1 95.69 302 ASN A N 1
ATOM 2366 C CA . ASN A 1 302 ? 6.535 -16.984 1.58 1 95.69 302 ASN A CA 1
ATOM 2367 C C . ASN A 1 302 ? 7.551 -17.484 2.607 1 95.69 302 ASN A C 1
ATOM 2369 O O . ASN A 1 302 ? 7.438 -18.594 3.107 1 95.69 302 ASN A O 1
ATOM 2373 N N . ILE A 1 303 ? 8.57 -16.531 2.746 1 91.38 303 ILE A N 1
ATOM 2374 C CA . ILE A 1 303 ? 9.43 -16.734 3.906 1 91.38 303 ILE A CA 1
ATOM 2375 C C . ILE A 1 303 ? 8.852 -15.992 5.109 1 91.38 303 ILE A C 1
ATOM 2377 O O . ILE A 1 303 ? 8.672 -14.773 5.066 1 91.38 303 ILE A O 1
ATOM 2381 N N . GLY A 1 304 ? 8.328 -16.656 6.094 1 88.06 304 GLY A N 1
ATOM 2382 C CA . GLY A 1 304 ? 7.699 -16.031 7.254 1 88.06 304 GLY A CA 1
ATOM 2383 C C . GLY A 1 304 ? 6.188 -15.984 7.156 1 88.06 304 GLY A C 1
ATOM 2384 O O . GLY A 1 304 ? 5.57 -16.859 6.539 1 88.06 304 GLY A O 1
ATOM 2385 N N . LYS A 1 305 ? 5.594 -14.891 7.812 1 90.69 305 LYS A N 1
ATOM 2386 C CA . LYS A 1 305 ? 4.137 -14.789 7.859 1 90.69 305 LYS A CA 1
ATOM 2387 C C . LYS A 1 305 ? 3.627 -13.758 6.852 1 90.69 305 LYS A C 1
ATOM 2389 O O . LYS A 1 305 ? 4.301 -12.766 6.582 1 90.69 305 LYS A O 1
ATOM 2394 N N . PRO A 1 306 ? 2.459 -14.055 6.289 1 95.12 306 PRO A N 1
ATOM 2395 C CA . PRO A 1 306 ? 1.659 -15.281 6.418 1 95.12 306 PRO A CA 1
ATOM 2396 C C . PRO A 1 306 ? 2.17 -16.406 5.531 1 95.12 306 PRO A C 1
ATOM 2398 O O . PRO A 1 306 ? 2.822 -16.156 4.516 1 95.12 306 PRO A O 1
ATOM 2401 N N . LEU A 1 307 ? 1.869 -17.594 5.945 1 96.06 307 LEU A N 1
ATOM 2402 C CA . LEU A 1 307 ? 2.09 -18.703 5.031 1 96.06 307 LEU A CA 1
ATOM 2403 C C . LEU A 1 307 ? 1.284 -18.531 3.748 1 96.06 307 LEU A C 1
ATOM 2405 O O . LEU A 1 307 ? 0.099 -18.203 3.799 1 96.06 307 LEU A O 1
ATOM 2409 N N . ALA A 1 308 ? 1.955 -18.656 2.629 1 98 308 ALA A N 1
ATOM 2410 C CA . ALA A 1 308 ? 1.309 -18.562 1.321 1 98 308 ALA A CA 1
ATOM 2411 C C . ALA A 1 308 ? 2.01 -19.453 0.298 1 98 308 ALA A C 1
ATOM 2413 O O . ALA A 1 308 ? 3.24 -19.547 0.287 1 98 308 ALA A O 1
ATOM 2414 N N . TYR A 1 309 ? 1.228 -20.094 -0.459 1 98.56 309 TYR A N 1
ATOM 2415 C CA . TYR A 1 309 ? 1.68 -20.812 -1.648 1 98.56 309 TYR A CA 1
ATOM 2416 C C . TYR A 1 309 ? 1.326 -20.031 -2.914 1 98.56 309 TYR A C 1
ATOM 2418 O O . TYR A 1 309 ? 0.189 -19.594 -3.078 1 98.56 309 TYR A O 1
ATOM 2426 N N . PHE A 1 310 ? 2.328 -19.844 -3.719 1 98.62 310 PHE A N 1
ATOM 2427 C CA . PHE A 1 310 ? 2.021 -19.047 -4.895 1 98.62 310 PHE A CA 1
ATOM 2428 C C . PHE A 1 310 ? 2.986 -19.359 -6.031 1 98.62 310 PHE A C 1
ATOM 2430 O O . PHE A 1 310 ? 3.9 -20.172 -5.875 1 98.62 310 PHE A O 1
ATOM 2437 N N . HIS A 1 311 ? 2.74 -18.859 -7.188 1 98.75 311 HIS A N 1
ATOM 2438 C CA . HIS A 1 311 ? 3.633 -18.859 -8.344 1 98.75 311 HIS A CA 1
ATOM 2439 C C . HIS A 1 311 ? 3.277 -17.75 -9.32 1 98.75 311 HIS A C 1
ATOM 2441 O O . HIS A 1 311 ? 2.104 -17.547 -9.641 1 98.75 311 HIS A O 1
ATOM 2447 N N . SER A 1 312 ? 4.27 -17.016 -9.688 1 98.19 312 SER A N 1
ATOM 2448 C CA . SER A 1 312 ? 4.082 -16.031 -10.742 1 98.19 312 SER A CA 1
ATOM 2449 C C . SER A 1 312 ? 4.316 -16.641 -12.117 1 98.19 312 SER A C 1
ATOM 2451 O O . SER A 1 312 ? 4.934 -17.703 -12.234 1 98.19 312 SER A O 1
ATOM 2453 N N . GLY A 1 313 ? 3.678 -16.078 -13.094 1 98.06 313 GLY A N 1
ATOM 2454 C CA . GLY A 1 313 ? 3.889 -16.453 -14.484 1 98.06 313 GLY A CA 1
ATOM 2455 C C . GLY A 1 313 ? 4.094 -15.258 -15.398 1 98.06 313 GLY A C 1
ATOM 2456 O O . GLY A 1 313 ? 3.488 -14.203 -15.195 1 98.06 313 GLY A O 1
ATOM 2457 N N . TYR A 1 314 ? 4.961 -15.5 -16.359 1 97.12 314 TYR A N 1
ATOM 2458 C CA . TYR A 1 314 ? 5.117 -14.484 -17.391 1 97.12 314 TYR A CA 1
ATOM 2459 C C . TYR A 1 314 ? 5.371 -15.125 -18.75 1 97.12 314 TYR A C 1
ATOM 2461 O O . TYR A 1 314 ? 6.277 -15.953 -18.906 1 97.12 314 TYR A O 1
ATOM 2469 N N . ILE A 1 315 ? 4.523 -14.867 -19.594 1 96 315 ILE A N 1
ATOM 2470 C CA . ILE A 1 315 ? 4.738 -15.008 -21.031 1 96 315 ILE A CA 1
ATOM 2471 C C . ILE A 1 315 ? 4.766 -13.625 -21.688 1 96 315 ILE A C 1
ATOM 2473 O O . ILE A 1 315 ? 4.09 -12.703 -21.234 1 96 315 ILE A O 1
ATOM 2477 N N . LYS A 1 316 ? 5.586 -13.539 -22.719 1 95.44 316 LYS A N 1
ATOM 2478 C CA . LYS A 1 316 ? 5.719 -12.227 -23.344 1 95.44 316 LYS A CA 1
ATOM 2479 C C . LYS A 1 316 ? 4.359 -11.555 -23.5 1 95.44 316 LYS A C 1
ATOM 2481 O O . LYS A 1 316 ? 3.518 -12.031 -24.281 1 95.44 316 LYS A O 1
ATOM 2486 N N . GLY A 1 317 ? 4.137 -10.5 -22.656 1 97.69 317 GLY A N 1
ATOM 2487 C CA . GLY A 1 317 ? 2.922 -9.711 -22.766 1 97.69 317 GLY A CA 1
ATOM 2488 C C . GLY A 1 317 ? 1.819 -10.172 -21.844 1 97.69 317 GLY A C 1
ATOM 2489 O O . GLY A 1 317 ? 0.728 -9.602 -21.828 1 97.69 317 GLY A O 1
ATOM 2490 N N . ALA A 1 318 ? 2.074 -11.188 -21 1 98.06 318 ALA A N 1
ATOM 2491 C CA . ALA A 1 318 ? 1.002 -11.719 -20.156 1 98.06 318 ALA A CA 1
ATOM 2492 C C . ALA A 1 318 ? 1.528 -12.102 -18.781 1 98.06 318 ALA A C 1
ATOM 2494 O O . ALA A 1 318 ? 1.932 -13.25 -18.562 1 98.06 318 ALA A O 1
ATOM 2495 N N . PRO A 1 319 ? 1.495 -11.203 -17.812 1 98.44 319 PRO A N 1
ATOM 2496 C CA . PRO A 1 319 ? 1.856 -11.555 -16.438 1 98.44 319 PRO A CA 1
ATOM 2497 C C . PRO A 1 319 ? 0.7 -12.18 -15.664 1 98.44 319 PRO A C 1
ATOM 2499 O O . PRO A 1 319 ? -0.465 -11.875 -15.93 1 98.44 319 PRO A O 1
ATOM 2502 N N . SER A 1 320 ? 1.022 -13.062 -14.742 1 98.75 320 SER A N 1
ATOM 2503 C CA . SER A 1 320 ? 0.021 -13.742 -13.93 1 98.75 320 SER A CA 1
ATOM 2504 C C . SER A 1 320 ? 0.562 -14.062 -12.539 1 98.75 320 SER A C 1
ATOM 2506 O O . SER A 1 320 ? 1.775 -14.055 -12.32 1 98.75 320 SER A O 1
ATOM 2508 N N . LEU A 1 321 ? -0.328 -14.227 -11.586 1 98.88 321 LEU A N 1
ATOM 2509 C CA . LEU A 1 321 ? 0.011 -14.602 -10.219 1 98.88 321 LEU A CA 1
ATOM 2510 C C . LEU A 1 321 ? -1.129 -15.375 -9.562 1 98.88 321 LEU A C 1
ATOM 2512 O O . LEU A 1 321 ? -2.285 -14.953 -9.625 1 98.88 321 LEU A O 1
ATOM 2516 N N . ASN A 1 322 ? -0.837 -16.531 -9.086 1 98.94 322 ASN A N 1
ATOM 2517 C CA . ASN A 1 322 ? -1.769 -17.375 -8.352 1 98.94 322 ASN A CA 1
ATOM 2518 C C . ASN A 1 322 ? -1.292 -17.625 -6.922 1 98.94 322 ASN A C 1
ATOM 2520 O O . ASN A 1 322 ? -0.2 -18.156 -6.711 1 98.94 322 ASN A O 1
ATOM 2524 N N . ILE A 1 323 ? -2.107 -17.203 -5.938 1 98.88 323 ILE A N 1
ATOM 2525 C CA . ILE A 1 323 ? -1.738 -17.281 -4.531 1 98.88 323 ILE A CA 1
ATOM 2526 C C . ILE A 1 323 ? -2.801 -18.062 -3.766 1 98.88 323 ILE A C 1
ATOM 2528 O O . ILE A 1 323 ? -3.998 -17.906 -4.016 1 98.88 323 ILE A O 1
ATOM 2532 N N . TYR A 1 324 ? -2.365 -18.875 -2.818 1 98.69 324 TYR A N 1
ATOM 2533 C CA . TYR A 1 324 ? -3.262 -19.547 -1.879 1 98.69 324 TYR A CA 1
ATOM 2534 C C . TYR A 1 324 ? -2.762 -19.391 -0.447 1 98.69 324 TYR A C 1
ATOM 2536 O O . TYR A 1 324 ? -1.602 -19.688 -0.152 1 98.69 324 TYR A O 1
ATOM 2544 N N . TYR A 1 325 ? -3.637 -18.891 0.418 1 98.06 325 TYR A N 1
ATOM 2545 C CA . TYR A 1 325 ? -3.391 -18.797 1.854 1 98.06 325 TYR A CA 1
ATOM 2546 C C . TYR A 1 325 ? -4.09 -19.938 2.592 1 98.06 325 TYR A C 1
ATOM 2548 O O . TYR A 1 325 ? -5.305 -19.891 2.801 1 98.06 325 TYR A O 1
ATOM 2556 N N . PRO A 1 326 ? -3.332 -20.875 3.102 1 96.5 326 PRO A N 1
ATOM 2557 C CA . PRO A 1 326 ? -3.957 -22.078 3.637 1 96.5 326 PRO A CA 1
ATOM 2558 C C . PRO A 1 326 ? -4.668 -21.844 4.965 1 96.5 326 PRO A C 1
ATOM 2560 O O . PRO A 1 326 ? -5.633 -22.547 5.289 1 96.5 326 PRO A O 1
ATOM 2563 N N . GLU A 1 327 ? -4.234 -20.859 5.754 1 94 327 GLU A N 1
ATOM 2564 C CA . GLU A 1 327 ? -4.828 -20.641 7.07 1 94 327 GLU A CA 1
ATOM 2565 C C . GLU A 1 327 ? -6.246 -20.078 6.957 1 94 327 GLU A C 1
ATOM 2567 O O . GLU A 1 327 ? -7.125 -20.453 7.738 1 94 327 GLU A O 1
ATOM 2572 N N . SER A 1 328 ? -6.453 -19.281 5.969 1 93.81 328 SER A N 1
ATOM 2573 C CA . SER A 1 328 ? -7.77 -18.672 5.805 1 93.81 328 SER A CA 1
ATOM 2574 C C . SER A 1 328 ? -8.523 -19.297 4.633 1 93.81 328 SER A C 1
ATOM 2576 O O . SER A 1 328 ? -9.68 -18.969 4.387 1 93.81 328 SER A O 1
ATOM 2578 N N . HIS A 1 329 ? -7.867 -20.188 3.891 1 96.31 329 HIS A N 1
ATOM 2579 C CA . HIS A 1 329 ? -8.438 -20.797 2.689 1 96.31 329 HIS A CA 1
ATOM 2580 C C . HIS A 1 329 ? -8.797 -19.734 1.66 1 96.31 329 HIS A C 1
ATOM 2582 O O . HIS A 1 329 ? -9.906 -19.734 1.111 1 96.31 329 HIS A O 1
ATOM 2588 N N . THR A 1 330 ? -7.875 -18.812 1.492 1 97.56 330 THR A N 1
ATOM 2589 C CA . THR A 1 330 ? -8.102 -17.703 0.572 1 97.56 330 THR A CA 1
ATOM 2590 C C . THR A 1 330 ? -7.281 -17.891 -0.7 1 97.56 330 THR A C 1
ATOM 2592 O O . THR A 1 330 ? -6.086 -18.188 -0.637 1 97.56 330 THR A O 1
ATOM 2595 N N . SER A 1 331 ? -7.926 -17.75 -1.846 1 98.69 331 SER A N 1
ATOM 2596 C CA . SER A 1 331 ? -7.262 -17.703 -3.145 1 98.69 331 SER A CA 1
ATOM 2597 C C . SER A 1 331 ? -7.215 -16.281 -3.686 1 98.69 331 SER A C 1
ATOM 2599 O O . SER A 1 331 ? -8.203 -15.539 -3.588 1 98.69 331 SER A O 1
ATOM 2601 N N . VAL A 1 332 ? -6.07 -15.883 -4.145 1 98.88 332 VAL A N 1
ATOM 2602 C CA . VAL A 1 332 ? -5.895 -14.617 -4.855 1 98.88 332 VAL A CA 1
ATOM 2603 C C . VAL A 1 332 ? -5.32 -14.883 -6.246 1 98.88 332 VAL A C 1
ATOM 2605 O O . VAL A 1 332 ? -4.191 -15.359 -6.379 1 98.88 332 VAL A O 1
ATOM 2608 N N . ILE A 1 333 ? -6.082 -14.578 -7.293 1 98.94 333 ILE A N 1
ATOM 2609 C CA . ILE A 1 333 ? -5.699 -14.867 -8.672 1 98.94 333 ILE A CA 1
ATOM 2610 C C . ILE A 1 333 ? -5.684 -13.578 -9.484 1 98.94 333 ILE A C 1
ATOM 2612 O O . ILE A 1 333 ? -6.66 -12.828 -9.492 1 98.94 333 ILE A O 1
ATOM 2616 N N . ILE A 1 334 ? -4.559 -13.305 -10.078 1 98.94 334 ILE A N 1
ATOM 2617 C CA . ILE A 1 334 ? -4.336 -12.102 -10.867 1 98.94 334 ILE A CA 1
ATOM 2618 C C . ILE A 1 334 ? -3.873 -12.477 -12.273 1 98.94 334 ILE A C 1
ATOM 2620 O O . ILE A 1 334 ? -2.785 -13.031 -12.453 1 98.94 334 ILE A O 1
ATOM 2624 N N . LEU A 1 335 ? -4.68 -12.172 -13.305 1 98.88 335 LEU A N 1
ATOM 2625 C CA . LEU A 1 335 ? -4.363 -12.492 -14.688 1 98.88 335 LEU A CA 1
ATOM 2626 C C . LEU A 1 335 ? -4.422 -11.25 -15.562 1 98.88 335 LEU A C 1
ATOM 2628 O O . LEU A 1 335 ? -5.379 -10.477 -15.492 1 98.88 335 LEU A O 1
ATOM 2632 N N . SER A 1 336 ? -3.391 -11.062 -16.312 1 98.75 336 SER A N 1
ATOM 2633 C CA . SER A 1 336 ? -3.309 -9.922 -17.234 1 98.75 336 SER A CA 1
ATOM 2634 C C . SER A 1 336 ? -2.744 -10.336 -18.578 1 98.75 336 SER A C 1
ATOM 2636 O O . SER A 1 336 ? -2.1 -11.383 -18.703 1 98.75 336 SER A O 1
ATOM 2638 N N . ASN A 1 337 ? -3.08 -9.523 -19.656 1 98.62 337 ASN A N 1
ATOM 2639 C CA . ASN A 1 337 ? -2.645 -9.859 -21 1 98.62 337 ASN A CA 1
ATOM 2640 C C . ASN A 1 337 ? -1.835 -8.734 -21.625 1 98.62 337 ASN A C 1
ATOM 2642 O O . ASN A 1 337 ? -1.778 -8.609 -22.859 1 98.62 337 ASN A O 1
ATOM 2646 N N . ILE A 1 338 ? -1.248 -7.887 -20.781 1 98.25 338 ILE A N 1
ATOM 2647 C CA . ILE A 1 338 ? -0.444 -6.797 -21.328 1 98.25 338 ILE A CA 1
ATOM 2648 C C . ILE A 1 338 ? 0.725 -6.5 -20.391 1 98.25 338 ILE A C 1
ATOM 2650 O O . ILE A 1 338 ? 0.593 -6.609 -19.172 1 98.25 338 ILE A O 1
ATOM 2654 N N . ALA A 1 339 ? 1.838 -6.211 -20.984 1 97.81 339 ALA A N 1
ATOM 2655 C CA . ALA A 1 339 ? 3.051 -5.875 -20.234 1 97.81 339 ALA A CA 1
ATOM 2656 C C . ALA A 1 339 ? 3.852 -4.793 -20.953 1 97.81 339 ALA A C 1
ATOM 2658 O O . ALA A 1 339 ? 4.094 -4.895 -22.172 1 97.81 339 ALA A O 1
ATOM 2659 N N . ASP A 1 340 ? 4.219 -3.754 -20.219 1 95.62 340 ASP A N 1
ATOM 2660 C CA . ASP A 1 340 ? 5.094 -2.727 -20.781 1 95.62 340 ASP A CA 1
ATOM 2661 C C . ASP A 1 340 ? 6.562 -3.049 -20.5 1 95.62 340 ASP A C 1
ATOM 2663 O O . ASP A 1 340 ? 7.152 -2.529 -19.547 1 95.62 340 ASP A O 1
ATOM 2667 N N . GLU A 1 341 ? 7.188 -3.738 -21.359 1 93.06 341 GLU A N 1
ATOM 2668 C CA . GLU A 1 341 ? 8.547 -4.227 -21.141 1 93.06 341 GLU A CA 1
ATOM 2669 C C . GLU A 1 341 ? 9.555 -3.08 -21.156 1 93.06 341 GLU A C 1
ATOM 2671 O O . GLU A 1 341 ? 10.672 -3.221 -20.656 1 93.06 341 GLU A O 1
ATOM 2676 N N . ALA A 1 342 ? 9.141 -2.004 -21.797 1 91.12 342 ALA A N 1
ATOM 2677 C CA . ALA A 1 342 ? 10.031 -0.849 -21.828 1 91.12 342 ALA A CA 1
ATOM 2678 C C . ALA A 1 342 ? 10.297 -0.315 -20.422 1 91.12 342 ALA A C 1
ATOM 2680 O O . ALA A 1 342 ? 11.336 0.31 -20.188 1 91.12 342 ALA A O 1
ATOM 2681 N N . LYS A 1 343 ? 9.43 -0.681 -19.531 1 89.88 343 LYS A N 1
ATOM 2682 C CA . LYS A 1 343 ? 9.578 -0.181 -18.172 1 89.88 343 LYS A CA 1
ATOM 2683 C C . LYS A 1 343 ? 10.305 -1.191 -17.281 1 89.88 343 LYS A C 1
ATOM 2685 O O . LYS A 1 343 ? 10.594 -0.911 -16.125 1 89.88 343 LYS A O 1
ATOM 2690 N N . GLY A 1 344 ? 10.531 -2.363 -17.781 1 86.12 344 GLY A N 1
ATOM 2691 C CA . GLY A 1 344 ? 11.242 -3.383 -17.031 1 86.12 344 GLY A CA 1
ATOM 2692 C C . GLY A 1 344 ? 10.32 -4.355 -16.312 1 86.12 344 GLY A C 1
ATOM 2693 O O . GLY A 1 344 ? 9.133 -4.07 -16.141 1 86.12 344 GLY A O 1
ATOM 2694 N N . LYS A 1 345 ? 10.906 -5.48 -15.891 1 82.94 345 LYS A N 1
ATOM 2695 C CA . LYS A 1 345 ? 10.125 -6.57 -15.305 1 82.94 345 LYS A CA 1
ATOM 2696 C C . LYS A 1 345 ? 9.469 -6.137 -14 1 82.94 345 LYS A C 1
ATOM 2698 O O . LYS A 1 345 ? 8.328 -6.512 -13.719 1 82.94 345 LYS A O 1
ATOM 2703 N N . ASN A 1 346 ? 10.25 -5.383 -13.312 1 84.81 346 ASN A N 1
ATOM 2704 C CA . ASN A 1 346 ? 9.695 -4.914 -12.047 1 84.81 346 ASN A CA 1
ATOM 2705 C C . ASN A 1 346 ? 8.438 -4.07 -12.266 1 84.81 346 ASN A C 1
ATOM 2707 O O . ASN A 1 346 ? 7.461 -4.207 -11.539 1 84.81 346 ASN A O 1
ATOM 2711 N N . ALA A 1 347 ? 8.539 -3.33 -13.266 1 89.31 347 ALA A N 1
ATOM 2712 C CA . ALA A 1 347 ? 7.402 -2.461 -13.57 1 89.31 347 ALA A CA 1
ATOM 2713 C C . ALA A 1 347 ? 6.203 -3.27 -14.047 1 89.31 347 ALA A C 1
ATOM 2715 O O . ALA A 1 347 ? 5.059 -2.959 -13.711 1 89.31 347 ALA A O 1
ATOM 2716 N N . ILE A 1 348 ? 6.465 -4.375 -14.695 1 93.62 348 ILE A N 1
ATOM 2717 C CA . ILE A 1 348 ? 5.426 -5.242 -15.242 1 93.62 348 ILE A CA 1
ATOM 2718 C C . ILE A 1 348 ? 4.602 -5.848 -14.109 1 93.62 348 ILE A C 1
ATOM 2720 O O . ILE A 1 348 ? 3.375 -5.922 -14.203 1 93.62 348 ILE A O 1
ATOM 2724 N N . PHE A 1 349 ? 5.23 -6.156 -13.047 1 97.19 349 PHE A N 1
ATOM 2725 C CA . PHE A 1 349 ? 4.574 -6.914 -11.984 1 97.19 349 PHE A CA 1
ATOM 2726 C C . PHE A 1 349 ? 4.164 -5.996 -10.836 1 97.19 349 PHE A C 1
ATOM 2728 O O . PHE A 1 349 ? 3.678 -6.465 -9.805 1 97.19 349 PHE A O 1
ATOM 2735 N N . ARG A 1 350 ? 4.254 -4.746 -10.984 1 95.81 350 ARG A N 1
ATOM 2736 C CA . ARG A 1 350 ? 3.99 -3.838 -9.867 1 95.81 350 ARG A CA 1
ATOM 2737 C C . ARG A 1 350 ? 2.576 -4.023 -9.328 1 95.81 350 ARG A C 1
ATOM 2739 O O . ARG A 1 350 ? 2.373 -4.105 -8.117 1 95.81 350 ARG A O 1
ATOM 2746 N N . PRO A 1 351 ? 1.547 -4.066 -10.242 1 97.25 351 PRO A N 1
ATOM 2747 C CA . PRO A 1 351 ? 0.215 -4.309 -9.688 1 97.25 351 PRO A CA 1
ATOM 2748 C C . PRO A 1 351 ? 0.111 -5.656 -8.969 1 97.25 351 PRO A C 1
ATOM 2750 O O . PRO A 1 351 ? -0.538 -5.754 -7.922 1 97.25 351 PRO A O 1
ATOM 2753 N N . HIS A 1 352 ? 0.762 -6.66 -9.461 1 98.31 352 HIS A N 1
ATOM 2754 C CA . HIS A 1 352 ? 0.752 -7.992 -8.867 1 98.31 352 HIS A CA 1
ATOM 2755 C C . HIS A 1 352 ? 1.413 -7.984 -7.492 1 98.31 352 HIS A C 1
ATOM 2757 O O . HIS A 1 352 ? 0.888 -8.57 -6.543 1 98.31 352 HIS A O 1
ATOM 2763 N N . ILE A 1 353 ? 2.514 -7.305 -7.422 1 96.62 353 ILE A N 1
ATOM 2764 C CA . ILE A 1 353 ? 3.256 -7.188 -6.172 1 96.62 353 ILE A CA 1
ATOM 2765 C C . ILE A 1 353 ? 2.406 -6.461 -5.133 1 96.62 353 ILE A C 1
ATOM 2767 O O . ILE A 1 353 ? 2.301 -6.906 -3.986 1 96.62 353 ILE A O 1
ATOM 2771 N N . GLU A 1 354 ? 1.827 -5.355 -5.52 1 95.75 354 GLU A N 1
ATOM 2772 C CA . GLU A 1 354 ? 1.038 -4.566 -4.578 1 95.75 354 GLU A CA 1
ATOM 2773 C C . GLU A 1 354 ? -0.188 -5.34 -4.102 1 95.75 354 GLU A C 1
ATOM 2775 O O . GLU A 1 354 ? -0.571 -5.246 -2.934 1 95.75 354 GLU A O 1
ATOM 2780 N N . ILE A 1 355 ? -0.795 -6.094 -4.984 1 98.12 355 ILE A N 1
ATOM 2781 C CA . ILE A 1 355 ? -1.934 -6.918 -4.586 1 98.12 355 ILE A CA 1
ATOM 2782 C C . ILE A 1 355 ? -1.482 -7.973 -3.58 1 98.12 355 ILE A C 1
ATOM 2784 O O . ILE A 1 355 ? -2.129 -8.172 -2.549 1 98.12 355 ILE A O 1
ATOM 2788 N N . LYS A 1 356 ? -0.381 -8.609 -3.852 1 97.62 356 LYS A N 1
ATOM 2789 C CA . LYS A 1 356 ? 0.106 -9.641 -2.938 1 97.62 356 LYS A CA 1
ATOM 2790 C C . LYS A 1 356 ? 0.461 -9.039 -1.578 1 97.62 356 LYS A C 1
ATOM 2792 O O . LYS A 1 356 ? 0.121 -9.609 -0.538 1 97.62 356 LYS A O 1
ATOM 2797 N N . GLU A 1 357 ? 1.161 -7.934 -1.605 1 94.69 357 GLU A N 1
ATOM 2798 C CA . GLU A 1 357 ? 1.542 -7.289 -0.352 1 94.69 357 GLU A CA 1
ATOM 2799 C C . GLU A 1 357 ? 0.312 -6.906 0.467 1 94.69 357 GLU A C 1
ATOM 2801 O O . GLU A 1 357 ? 0.293 -7.086 1.687 1 94.69 357 GLU A O 1
ATOM 2806 N N . SER A 1 358 ? -0.649 -6.371 -0.233 1 95.75 358 SER A N 1
ATOM 2807 C CA . SER A 1 358 ? -1.89 -5.992 0.435 1 95.75 358 SER A CA 1
ATOM 2808 C C . SER A 1 358 ? -2.592 -7.207 1.033 1 95.75 358 SER A C 1
ATOM 2810 O O . SER A 1 358 ? -3.041 -7.172 2.18 1 95.75 358 SER A O 1
ATOM 2812 N N . THR A 1 359 ? -2.66 -8.258 0.28 1 97.5 359 THR A N 1
ATOM 2813 C CA . THR A 1 359 ? -3.367 -9.438 0.767 1 97.5 359 THR A CA 1
ATOM 2814 C C . THR A 1 359 ? -2.57 -10.125 1.869 1 97.5 359 THR A C 1
ATOM 2816 O O . THR A 1 359 ? -3.15 -10.672 2.812 1 97.5 359 THR A O 1
ATOM 2819 N N . ASP A 1 360 ? -1.243 -10.164 1.757 1 96.81 360 ASP A N 1
ATOM 2820 C CA . ASP A 1 360 ? -0.414 -10.68 2.842 1 96.81 360 ASP A CA 1
ATOM 2821 C C . ASP A 1 360 ? -0.708 -9.953 4.152 1 96.81 360 ASP A C 1
ATOM 2823 O O . ASP A 1 360 ? -0.859 -10.586 5.199 1 96.81 360 ASP A O 1
ATOM 2827 N N . LEU A 1 361 ? -0.793 -8.664 4.059 1 95.25 361 LEU A N 1
ATOM 2828 C CA . LEU A 1 361 ? -1.019 -7.84 5.242 1 95.25 361 LEU A CA 1
ATOM 2829 C C . LEU A 1 361 ? -2.398 -8.102 5.836 1 95.25 361 LEU A C 1
ATOM 2831 O O . LEU A 1 361 ? -2.545 -8.219 7.055 1 95.25 361 LEU A O 1
ATOM 2835 N N . ILE A 1 362 ? -3.404 -8.156 4.984 1 96 362 ILE A N 1
ATOM 2836 C CA . ILE A 1 362 ? -4.773 -8.398 5.43 1 96 362 ILE A CA 1
ATOM 2837 C C . ILE A 1 362 ? -4.863 -9.781 6.078 1 96 362 ILE A C 1
ATOM 2839 O O . ILE A 1 362 ? -5.457 -9.938 7.145 1 96 362 ILE A O 1
ATOM 2843 N N . GLU A 1 363 ? -4.211 -10.742 5.441 1 95.81 363 GLU A N 1
ATOM 2844 C CA . GLU A 1 363 ? -4.227 -12.102 5.973 1 95.81 363 GLU A CA 1
ATOM 2845 C C . GLU A 1 363 ? -3.557 -12.172 7.34 1 95.81 363 GLU A C 1
ATOM 2847 O O . GLU A 1 363 ? -4.066 -12.82 8.258 1 95.81 363 GLU A O 1
ATOM 2852 N N . ASN A 1 364 ? -2.479 -11.516 7.488 1 94.31 364 ASN A N 1
ATOM 2853 C CA . ASN A 1 364 ? -1.802 -11.461 8.781 1 94.31 364 ASN A CA 1
ATOM 2854 C C . ASN A 1 364 ? -2.68 -10.812 9.844 1 94.31 364 ASN A C 1
ATOM 2856 O O . ASN A 1 364 ? -2.73 -11.281 10.984 1 94.31 364 ASN A O 1
ATOM 2860 N N . THR A 1 365 ? -3.301 -9.781 9.5 1 94.25 365 THR A N 1
ATOM 2861 C CA . THR A 1 365 ? -4.148 -9.047 10.43 1 94.25 365 THR A CA 1
ATOM 2862 C C . THR A 1 365 ? -5.32 -9.906 10.891 1 94.25 365 THR A C 1
ATOM 2864 O O . THR A 1 365 ? -5.621 -9.969 12.086 1 94.25 365 THR A O 1
ATOM 2867 N N . ILE A 1 366 ? -5.934 -10.594 9.961 1 92.44 366 ILE A N 1
ATOM 2868 C CA . ILE A 1 366 ? -7.086 -11.43 10.266 1 92.44 366 ILE A CA 1
ATOM 2869 C C . ILE A 1 366 ? -6.668 -12.555 11.211 1 92.44 366 ILE A C 1
ATOM 2871 O O . ILE A 1 366 ? -7.367 -12.852 12.18 1 92.44 366 ILE A O 1
ATOM 2875 N N . MET A 1 367 ? -5.574 -13.125 10.961 1 90.94 367 MET A N 1
ATOM 2876 C CA . MET A 1 367 ? -5.09 -14.211 11.812 1 90.94 367 MET A CA 1
ATOM 2877 C C . MET A 1 367 ? -4.812 -13.703 13.227 1 90.94 367 MET A C 1
ATOM 2879 O O . MET A 1 367 ? -5.152 -14.367 14.203 1 90.94 367 MET A O 1
ATOM 2883 N N . ASP A 1 368 ? -4.266 -12.562 13.336 1 91.69 368 ASP A N 1
ATOM 2884 C CA . ASP A 1 368 ? -3.959 -11.977 14.641 1 91.69 368 ASP A CA 1
ATOM 2885 C C . ASP A 1 368 ? -5.238 -11.664 15.414 1 91.69 368 ASP A C 1
ATOM 2887 O O . ASP A 1 368 ? -5.309 -11.898 16.625 1 91.69 368 ASP A O 1
ATOM 2891 N N . ILE A 1 369 ? -6.238 -11.148 14.734 1 91.75 369 ILE A N 1
ATOM 2892 C CA . ILE A 1 369 ? -7.484 -10.781 15.398 1 91.75 369 ILE A CA 1
ATOM 2893 C C . ILE A 1 369 ? -8.219 -12.039 15.867 1 91.75 369 ILE A C 1
ATOM 2895 O O . ILE A 1 369 ? -8.766 -12.07 16.969 1 91.75 369 ILE A O 1
ATOM 2899 N N . LYS A 1 370 ? -8.258 -13 15.023 1 90.56 370 LYS A N 1
ATOM 2900 C CA . LYS A 1 370 ? -8.93 -14.242 15.398 1 90.56 370 LYS A CA 1
ATOM 2901 C C . LYS A 1 370 ? -8.25 -14.883 16.609 1 90.56 370 LYS A C 1
ATOM 2903 O O . LYS A 1 370 ? -8.93 -15.367 17.516 1 90.56 370 LYS A O 1
ATOM 2908 N N . LYS A 1 371 ? -6.977 -14.859 16.625 1 89.06 371 LYS A N 1
ATOM 2909 C CA . LYS A 1 371 ? -6.234 -15.383 17.766 1 89.06 371 LYS A CA 1
ATOM 2910 C C . LYS A 1 371 ? -6.559 -14.609 19.047 1 89.06 371 LYS A C 1
ATOM 2912 O O . LYS A 1 371 ? -6.727 -15.203 20.109 1 89.06 371 LYS A O 1
ATOM 2917 N N . GLU A 1 372 ? -6.715 -13.328 18.938 1 89.5 372 GLU A N 1
ATOM 2918 C CA . GLU A 1 372 ? -6.93 -12.461 20.094 1 89.5 372 GLU A CA 1
ATOM 2919 C C . GLU A 1 372 ? -8.375 -12.539 20.578 1 89.5 372 GLU A C 1
ATOM 2921 O O . GLU A 1 372 ? -8.625 -12.562 21.781 1 89.5 372 GLU A O 1
ATOM 2926 N N . MET A 1 373 ? -9.273 -12.648 19.625 1 90.81 373 MET A N 1
ATOM 2927 C CA . MET A 1 373 ? -10.664 -12.44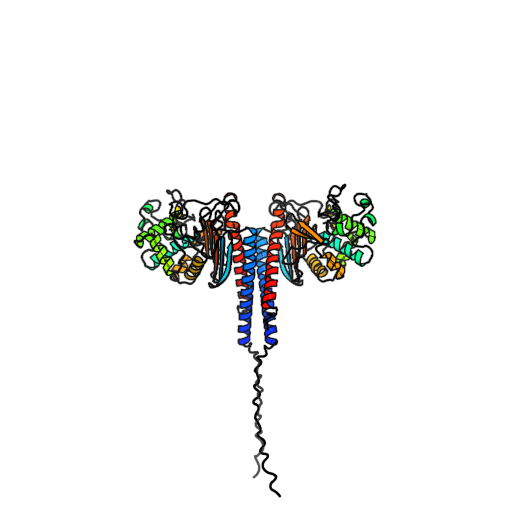5 20 1 90.81 373 MET A CA 1
ATOM 2928 C C . MET A 1 373 ? -11.398 -13.773 20.109 1 90.81 373 MET A C 1
ATOM 2930 O O . MET A 1 373 ? -12.43 -13.867 20.781 1 90.81 373 MET A O 1
ATOM 2934 N N . LEU A 1 374 ? -10.984 -14.711 19.375 1 87.25 374 LEU A N 1
ATOM 2935 C CA . LEU A 1 374 ? -11.766 -15.938 19.297 1 87.25 374 LEU A CA 1
ATOM 2936 C C . LEU A 1 374 ? -11.07 -17.062 20.062 1 87.25 374 LEU A C 1
ATOM 2938 O O . LEU A 1 374 ? -11.719 -18.031 20.469 1 87.25 374 LEU A O 1
ATOM 2942 N N . GLU A 1 375 ? -9.766 -16.969 20.219 1 80 375 GLU A N 1
ATOM 2943 C CA . GLU A 1 375 ? -9.086 -18.031 20.969 1 80 375 GLU A CA 1
ATOM 2944 C C . GLU A 1 375 ? -9.164 -17.781 22.469 1 80 375 GLU A C 1
ATOM 2946 O O . GLU A 1 375 ? -9.07 -16.641 22.922 1 80 375 GLU A O 1
ATOM 2951 N N . PRO A 1 376 ? -9.641 -18.766 23.281 1 67.19 376 PRO A N 1
ATOM 2952 C CA . PRO A 1 376 ? -9.773 -18.641 24.734 1 67.19 376 PRO A CA 1
ATOM 2953 C C . PRO A 1 376 ? -8.5 -18.125 25.391 1 67.19 376 PRO A C 1
ATOM 2955 O O . PRO A 1 376 ? -7.395 -18.531 25.016 1 67.19 376 PRO A O 1
ATOM 2958 N N . GLN A 1 377 ? -8.484 -16.828 25.969 1 56.81 377 GLN A N 1
ATOM 2959 C CA . GLN A 1 377 ? -7.363 -16.297 26.719 1 56.81 377 GLN A CA 1
ATOM 2960 C C . GLN A 1 377 ? -6.863 -17.297 27.766 1 56.81 377 GLN A C 1
ATOM 2962 O O . GLN A 1 377 ? -7.66 -17.875 28.5 1 56.81 377 GLN A O 1
ATOM 2967 N N . ARG A 1 378 ? -5.836 -17.984 27.641 1 45.03 378 ARG A N 1
ATOM 2968 C CA . ARG A 1 378 ? -5.277 -18.766 28.734 1 45.03 378 ARG A CA 1
ATOM 2969 C C . ARG A 1 378 ? -5.145 -17.906 30 1 45.03 378 ARG A C 1
ATOM 2971 O O . ARG A 1 378 ? -4.297 -17.016 30.062 1 45.03 378 ARG A O 1
ATOM 2978 N N . HIS A 1 379 ? -6.223 -17.406 30.578 1 39.31 379 HIS A N 1
ATOM 2979 C CA . HIS A 1 379 ? -5.977 -17 31.969 1 39.31 379 HIS A CA 1
ATOM 2980 C C . HIS A 1 379 ? -5.141 -18.031 32.719 1 39.31 379 HIS A C 1
ATOM 2982 O O . HIS A 1 379 ? -5.43 -19.234 32.656 1 39.31 379 HIS A O 1
ATOM 2988 N N . ASN A 1 380 ? -3.92 -17.828 32.844 1 34.94 380 ASN A N 1
ATOM 2989 C CA . ASN A 1 380 ? -3.254 -18.5 33.938 1 34.94 380 ASN A CA 1
ATOM 2990 C C . ASN A 1 380 ? -4.176 -18.609 35.156 1 34.94 380 ASN A C 1
ATOM 2992 O O . ASN A 1 380 ? -4.559 -17.609 35.75 1 34.94 380 ASN A O 1
ATOM 2996 N N . LEU A 1 381 ? -5 -19.641 35.25 1 26.05 381 LEU A N 1
ATOM 2997 C CA . LEU A 1 381 ? -5.172 -20.125 36.625 1 26.05 381 LEU A CA 1
ATOM 2998 C C . LEU A 1 381 ? -3.846 -20.625 37.219 1 26.05 381 LEU A C 1
ATOM 3000 O O . LEU A 1 381 ? -3.078 -21.297 36.5 1 26.05 381 LEU A O 1
ATOM 3004 N N . MET B 1 1 ? -94.875 -22.453 43.312 1 21.25 1 MET B N 1
ATOM 3005 C CA . MET B 1 1 ? -94.625 -21.344 42.406 1 21.25 1 MET B CA 1
ATOM 3006 C C . MET B 1 1 ? -93.125 -21.094 42.281 1 21.25 1 MET B C 1
ATOM 3008 O O . MET B 1 1 ? -92.5 -20.422 43.125 1 21.25 1 MET B O 1
ATOM 3012 N N . LEU B 1 2 ? -92.312 -22.125 41.844 1 21.83 2 LEU B N 1
ATOM 3013 C CA . LEU B 1 2 ? -91.125 -22.953 41.688 1 21.83 2 LEU B CA 1
ATOM 3014 C C . LEU B 1 2 ? -90.25 -22.453 40.594 1 21.83 2 LEU B C 1
ATOM 3016 O O . LEU B 1 2 ? -89.188 -23.062 40.281 1 21.83 2 LEU B O 1
ATOM 3020 N N . LYS B 1 3 ? -90.875 -21.656 39.688 1 23.62 3 LYS B N 1
ATOM 3021 C CA . LYS B 1 3 ? -90.562 -21.922 38.281 1 23.62 3 LYS B CA 1
ATOM 3022 C C . LYS B 1 3 ? -89.125 -21.484 37.938 1 23.62 3 LYS B C 1
ATOM 3024 O O . LYS B 1 3 ? -88.438 -22.203 37.219 1 23.62 3 LYS B O 1
ATOM 3029 N N . LYS B 1 4 ? -88.875 -20.172 37.812 1 29.8 4 LYS B N 1
ATOM 3030 C CA . LYS B 1 4 ? -88.188 -19.469 36.719 1 29.8 4 LYS B CA 1
ATOM 3031 C C . LYS B 1 4 ? -86.688 -19.562 36.844 1 29.8 4 LYS B C 1
ATOM 3033 O O . LYS B 1 4 ? -86.062 -18.625 37.344 1 29.8 4 LYS B O 1
ATOM 3038 N N . SER B 1 5 ? -86.125 -20.688 37.312 1 25.53 5 SER B N 1
ATOM 3039 C CA . SER B 1 5 ? -84.75 -20.875 37.781 1 25.53 5 SER B CA 1
ATOM 3040 C C . SER B 1 5 ? -83.75 -20.719 36.625 1 25.53 5 SER B C 1
ATOM 3042 O O . SER B 1 5 ? -82.562 -20.344 36.875 1 25.53 5 SER B O 1
ATOM 3044 N N . TYR B 1 6 ? -84 -21.312 35.438 1 26.02 6 TYR B N 1
ATOM 3045 C CA . TYR B 1 6 ? -82.938 -22.078 34.812 1 26.02 6 TYR B CA 1
ATOM 3046 C C . TYR B 1 6 ? -82 -21.156 34.031 1 26.02 6 TYR B C 1
ATOM 3048 O O . TYR B 1 6 ? -80.875 -21.547 33.719 1 26.02 6 TYR B O 1
ATOM 3056 N N . GLN B 1 7 ? -82.438 -20.125 33.312 1 25.92 7 GLN B N 1
ATOM 3057 C CA . GLN B 1 7 ? -81.938 -19.984 31.938 1 25.92 7 GLN B CA 1
ATOM 3058 C C . GLN B 1 7 ? -80.5 -19.438 31.938 1 25.92 7 GLN B C 1
ATOM 3060 O O . GLN B 1 7 ? -79.75 -19.688 31.016 1 25.92 7 GLN B O 1
ATOM 3065 N N . ILE B 1 8 ? -80.125 -18.438 32.719 1 29.28 8 ILE B N 1
ATOM 3066 C CA . ILE B 1 8 ? -79.25 -17.438 32.156 1 29.28 8 ILE B CA 1
ATOM 3067 C C . ILE B 1 8 ? -77.812 -17.984 32.125 1 29.28 8 ILE B C 1
ATOM 3069 O O . ILE B 1 8 ? -77.125 -18.016 33.156 1 29.28 8 ILE B O 1
ATOM 3073 N N . ILE B 1 9 ? -77.562 -19.219 31.625 1 29.81 9 ILE B N 1
ATOM 3074 C CA . ILE B 1 9 ? -76.188 -19.703 31.547 1 29.81 9 ILE B CA 1
ATOM 3075 C C . ILE B 1 9 ? -75.312 -18.734 30.703 1 29.81 9 ILE B C 1
ATOM 3077 O O . ILE B 1 9 ? -75.625 -18.516 29.531 1 29.81 9 ILE B O 1
ATOM 3081 N N . LEU B 1 10 ? -74.688 -17.672 31.359 1 27.03 10 LEU B N 1
ATOM 3082 C CA . LEU B 1 10 ? -73.75 -16.641 30.969 1 27.03 10 LEU B CA 1
ATOM 3083 C C . LEU B 1 10 ? -72.562 -17.25 30.234 1 27.03 10 LEU B C 1
ATOM 3085 O O . LEU B 1 10 ? -71.875 -18.141 30.766 1 27.03 10 LEU B O 1
ATOM 3089 N N . LEU B 1 11 ? -72.562 -17.219 28.828 1 29.62 11 LEU B N 1
ATOM 3090 C CA . LEU B 1 11 ? -71.562 -17.484 27.781 1 29.62 11 LEU B CA 1
ATOM 3091 C C . LEU B 1 11 ? -70.188 -16.797 28.109 1 29.62 11 LEU B C 1
ATOM 3093 O O . LEU B 1 11 ? -70.125 -15.562 28.109 1 29.62 11 LEU B O 1
ATOM 3097 N N . LEU B 1 12 ? -69.438 -17.219 29.109 1 30.31 12 LEU B N 1
ATOM 3098 C CA . LEU B 1 12 ? -68.062 -16.766 29.406 1 30.31 12 LEU B CA 1
ATOM 3099 C C . LEU B 1 12 ? -67.188 -16.953 28.188 1 30.31 12 LEU B C 1
ATOM 3101 O O . LEU B 1 12 ? -66.875 -18.078 27.781 1 30.31 12 LEU B O 1
ATOM 3105 N N . PHE B 1 13 ? -67.375 -16.172 27.062 1 31.5 13 PHE B N 1
ATOM 3106 C CA . PHE B 1 13 ? -66.438 -16.141 25.938 1 31.5 13 PHE B CA 1
ATOM 3107 C C . PHE B 1 13 ? -65 -15.883 26.438 1 31.5 13 PHE B C 1
ATOM 3109 O O . PHE B 1 13 ? -64.75 -14.859 27.078 1 31.5 13 PHE B O 1
ATOM 3116 N N . ILE B 1 14 ? -64.188 -16.922 26.688 1 34.44 14 ILE B N 1
ATOM 3117 C CA . ILE B 1 14 ? -62.75 -17 26.906 1 34.44 14 ILE B CA 1
ATOM 3118 C C . ILE B 1 14 ? -62.031 -16.344 25.75 1 34.44 14 ILE B C 1
ATOM 3120 O O . ILE B 1 14 ? -62.062 -16.828 24.609 1 34.44 14 ILE B O 1
ATOM 3124 N N . SER B 1 15 ? -62.094 -15.008 25.578 1 35.25 15 SER B N 1
ATOM 3125 C CA . SER B 1 15 ? -61.188 -14.328 24.656 1 35.25 15 SER B CA 1
ATOM 3126 C C . SER B 1 15 ? -59.719 -14.719 24.922 1 35.25 15 SER B C 1
ATOM 3128 O O . SER B 1 15 ? -59.188 -14.414 25.984 1 35.25 15 SER B O 1
ATOM 3130 N N . LEU B 1 16 ? -59.281 -15.883 24.438 1 38.72 16 LEU B N 1
ATOM 3131 C CA . LEU B 1 16 ? -57.875 -16.203 24.312 1 38.72 16 LEU B CA 1
ATOM 3132 C C . LEU B 1 16 ? -57.125 -15.078 23.641 1 38.72 16 LEU B C 1
ATOM 3134 O O . LEU B 1 16 ? -57.312 -14.812 22.453 1 38.72 16 LEU B O 1
ATOM 3138 N N . GLY B 1 17 ? -56.844 -13.969 24.328 1 35.62 17 GLY B N 1
ATOM 3139 C CA . GLY B 1 17 ? -55.875 -13.008 23.844 1 35.62 17 GLY B CA 1
ATOM 3140 C C . GLY B 1 17 ? -54.594 -13.656 23.312 1 35.62 17 GLY B C 1
ATOM 3141 O O . GLY B 1 17 ? -54 -14.469 24.016 1 35.62 17 GLY B O 1
ATOM 3142 N N . ILE B 1 18 ? -54.5 -13.773 22.031 1 41.88 18 ILE B N 1
ATOM 3143 C CA . ILE B 1 18 ? -53.25 -14.023 21.312 1 41.88 18 ILE B CA 1
ATOM 3144 C C . ILE B 1 18 ? -52.125 -13.148 21.891 1 41.88 18 ILE B C 1
ATOM 3146 O O . ILE B 1 18 ? -52.188 -11.922 21.766 1 41.88 18 ILE B O 1
ATOM 3150 N N . ILE B 1 19 ? -51.562 -13.562 23 1 39.62 19 ILE B N 1
ATOM 3151 C CA . ILE B 1 19 ? -50.25 -13.039 23.312 1 39.62 19 ILE B CA 1
ATOM 3152 C C . ILE B 1 19 ? -49.344 -13.133 22.078 1 39.62 19 ILE B C 1
ATOM 3154 O O . ILE B 1 19 ? -49 -14.234 21.641 1 39.62 19 ILE B O 1
ATOM 3158 N N . SER B 1 20 ? -49.531 -12.25 21.156 1 39.06 20 SER B N 1
ATOM 3159 C CA . SER B 1 20 ? -48.438 -12.039 20.219 1 39.06 20 SER B CA 1
ATOM 3160 C C . SER B 1 20 ? -47.094 -12.039 20.938 1 39.06 20 SER B C 1
ATOM 3162 O O . SER B 1 20 ? -46.875 -11.219 21.828 1 39.06 20 SER B O 1
ATOM 3164 N N . CYS B 1 21 ? -46.531 -13.164 21.109 1 37.41 21 CYS B N 1
ATOM 3165 C CA . CYS B 1 21 ? -45.094 -13.195 21.375 1 37.41 21 CYS B CA 1
ATOM 3166 C C . CYS B 1 21 ? -44.375 -12.148 20.531 1 37.41 21 CYS B C 1
ATOM 3168 O O . CYS B 1 21 ? -44.031 -12.398 19.375 1 37.41 21 CYS B O 1
ATOM 3170 N N . GLN B 1 22 ? -44.719 -10.891 20.703 1 37.62 22 GLN B N 1
ATOM 3171 C CA . GLN B 1 22 ? -43.656 -10 20.234 1 37.62 22 GLN B CA 1
ATOM 3172 C C . GLN B 1 22 ? -42.281 -10.469 20.734 1 37.62 22 GLN B C 1
ATOM 3174 O O . GLN B 1 22 ? -42.031 -10.492 21.938 1 37.62 22 GLN B O 1
ATOM 3179 N N . THR B 1 23 ? -41.688 -11.328 20.016 1 37.91 23 THR B N 1
ATOM 3180 C CA . THR B 1 23 ? -40.25 -11.414 20.234 1 37.91 23 THR B CA 1
ATOM 3181 C C . THR B 1 23 ? -39.656 -10.039 20.547 1 37.91 23 THR B C 1
ATOM 3183 O O . THR B 1 23 ? -39.531 -9.188 19.656 1 37.91 23 THR B O 1
ATOM 3186 N N . GLU B 1 24 ? -39.938 -9.531 21.688 1 36.91 24 GLU B N 1
ATOM 3187 C CA . GLU B 1 24 ? -39.062 -8.445 22.141 1 36.91 24 GLU B CA 1
ATOM 3188 C C . GLU B 1 24 ? -37.594 -8.719 21.781 1 36.91 24 GLU B C 1
ATOM 3190 O O . GLU B 1 24 ? -37 -9.648 22.312 1 36.91 24 GLU B O 1
ATOM 3195 N N . HIS B 1 25 ? -37.219 -8.391 20.562 1 40.66 25 HIS B N 1
ATOM 3196 C CA . HIS B 1 25 ? -35.781 -8.18 20.438 1 40.66 25 HIS B CA 1
ATOM 3197 C C . HIS B 1 25 ? -35.219 -7.484 21.672 1 40.66 25 HIS B C 1
ATOM 3199 O O . HIS B 1 25 ? -35.594 -6.336 21.953 1 40.66 25 HIS B O 1
ATOM 3205 N N . ASN B 1 26 ? -35.062 -8.141 22.672 1 41.66 26 ASN B N 1
ATOM 3206 C CA . ASN B 1 26 ? -34.5 -7.621 23.922 1 41.66 26 ASN B CA 1
ATOM 3207 C C . ASN B 1 26 ? -33.406 -6.605 23.672 1 41.66 26 ASN B C 1
ATOM 3209 O O . ASN B 1 26 ? -32.375 -6.945 23.094 1 41.66 26 ASN B O 1
ATOM 3213 N N . PRO B 1 27 ? -33.656 -5.352 23.812 1 45.94 27 PRO B N 1
ATOM 3214 C CA . PRO B 1 27 ? -32.625 -4.297 23.734 1 45.94 27 PRO B CA 1
ATOM 3215 C C . PRO B 1 27 ? -31.297 -4.715 24.359 1 45.94 27 PRO B C 1
ATOM 3217 O O . PRO B 1 27 ? -30.25 -4.25 23.922 1 45.94 27 PRO B O 1
ATOM 3220 N N . ILE B 1 28 ? -31.359 -5.508 25.328 1 45.75 28 ILE B N 1
ATOM 3221 C CA . ILE B 1 28 ? -30.125 -5.918 26 1 45.75 28 ILE B CA 1
ATOM 3222 C C . ILE B 1 28 ? -29.219 -6.656 25.016 1 45.75 28 ILE B C 1
ATOM 3224 O O . ILE B 1 28 ? -28 -6.445 25.016 1 45.75 28 ILE B O 1
ATOM 3228 N N . LYS B 1 29 ? -29.828 -7.324 24.156 1 51.06 29 LYS B N 1
ATOM 3229 C CA . LYS B 1 29 ? -29.125 -8.188 23.219 1 51.06 29 LYS B CA 1
ATOM 3230 C C . LYS B 1 29 ? -28.438 -7.371 22.125 1 51.06 29 LYS B C 1
ATOM 3232 O O . LYS B 1 29 ? -27.328 -7.684 21.719 1 51.06 29 LYS B O 1
ATOM 3237 N N . THR B 1 30 ? -29.141 -6.238 21.656 1 52.78 30 THR B N 1
ATOM 3238 C CA . THR B 1 30 ? -28.594 -5.391 20.609 1 52.78 30 THR B CA 1
ATOM 3239 C C . THR B 1 30 ? -27.406 -4.59 21.125 1 52.78 30 THR B C 1
ATOM 3241 O O . THR B 1 30 ? -26.422 -4.391 20.391 1 52.78 30 THR B O 1
ATOM 3244 N N . THR B 1 31 ? -27.516 -4.145 22.375 1 58.56 31 THR B N 1
ATOM 3245 C CA . THR B 1 31 ? -26.438 -3.369 22.953 1 58.56 31 THR B CA 1
ATOM 3246 C C . THR B 1 31 ? -25.172 -4.211 23.062 1 58.56 31 THR B C 1
ATOM 3248 O O . THR B 1 31 ? -24.062 -3.73 22.766 1 58.56 31 THR B O 1
ATOM 3251 N N . ASN B 1 32 ? -25.438 -5.527 23.156 1 80.62 32 ASN B N 1
ATOM 3252 C CA . ASN B 1 32 ? -24.281 -6.422 23.297 1 80.62 32 ASN B CA 1
ATOM 3253 C C . ASN B 1 32 ? -23.625 -6.707 21.938 1 80.62 32 ASN B C 1
ATOM 3255 O O . ASN B 1 32 ? -22.406 -6.68 21.828 1 80.62 32 ASN B O 1
ATOM 3259 N N . ARG B 1 33 ? -24.562 -6.574 21.016 1 86.25 33 ARG B N 1
ATOM 3260 C CA . ARG B 1 33 ? -24.031 -6.855 19.688 1 86.25 33 ARG B CA 1
ATOM 3261 C C . ARG B 1 33 ? -23.188 -5.691 19.172 1 86.25 33 ARG B C 1
ATOM 3263 O O . ARG B 1 33 ? -22.078 -5.895 18.672 1 86.25 33 ARG B O 1
ATOM 3270 N N . ASN B 1 34 ? -23.781 -4.457 19.297 1 89.75 34 ASN B N 1
ATOM 3271 C CA . ASN B 1 34 ? -23.078 -3.275 18.797 1 89.75 34 ASN B CA 1
ATOM 3272 C C . ASN B 1 34 ? -21.75 -3.062 19.516 1 89.75 34 ASN B C 1
ATOM 3274 O O . ASN B 1 34 ? -20.766 -2.633 18.906 1 89.75 34 ASN B O 1
ATOM 3278 N N . THR B 1 35 ? -21.797 -3.42 20.75 1 91.19 35 THR B N 1
ATOM 3279 C CA . THR B 1 35 ? -20.562 -3.285 21.516 1 91.19 35 THR B CA 1
ATOM 3280 C C . THR B 1 35 ? -19.516 -4.273 21.031 1 91.19 35 THR B C 1
ATOM 3282 O O . THR B 1 35 ? -18.344 -3.936 20.938 1 91.19 35 THR B O 1
ATOM 3285 N N . ILE B 1 36 ? -19.984 -5.457 20.75 1 91.56 36 ILE B N 1
ATOM 3286 C CA . ILE B 1 36 ? -19.078 -6.48 20.25 1 91.56 36 ILE B CA 1
ATOM 3287 C C . ILE B 1 36 ? -18.547 -6.074 18.875 1 91.56 36 ILE B C 1
ATOM 3289 O O . ILE B 1 36 ? -17.344 -6.203 18.609 1 91.56 36 ILE B O 1
ATOM 3293 N N . VAL B 1 37 ? -19.359 -5.551 18.047 1 92.5 37 VAL B N 1
ATOM 3294 C CA . VAL B 1 37 ? -18.969 -5.102 16.719 1 92.5 37 VAL B CA 1
ATOM 3295 C C . VAL B 1 37 ? -17.953 -3.963 16.828 1 92.5 37 VAL B C 1
ATOM 3297 O O . VAL B 1 37 ? -16.906 -3.998 16.203 1 92.5 37 VAL B O 1
ATOM 3300 N N . ASP B 1 38 ? -18.266 -3.07 17.672 1 90.94 38 ASP B N 1
ATOM 3301 C CA . ASP B 1 38 ? -17.391 -1.916 17.844 1 90.94 38 ASP B CA 1
ATOM 3302 C C . ASP B 1 38 ? -16.016 -2.34 18.375 1 90.94 38 ASP B C 1
ATOM 3304 O O . ASP B 1 38 ? -14.992 -1.819 17.938 1 90.94 38 ASP B O 1
ATOM 3308 N N . SER B 1 39 ? -16.062 -3.23 19.281 1 91.19 39 SER B N 1
ATOM 3309 C CA . SER B 1 39 ? -14.805 -3.732 19.844 1 91.19 39 SER B CA 1
ATOM 3310 C C . SER B 1 39 ? -13.992 -4.469 18.781 1 91.19 39 SER B C 1
ATOM 3312 O O . SER B 1 39 ? -12.766 -4.312 18.703 1 91.19 39 SER B O 1
ATOM 3314 N N . THR B 1 40 ? -14.641 -5.234 17.984 1 92.62 40 THR B N 1
ATOM 3315 C CA . THR B 1 40 ? -13.977 -5.977 16.922 1 92.62 40 THR B CA 1
ATOM 3316 C C . THR B 1 40 ? -13.352 -5.023 15.906 1 92.62 40 THR B C 1
ATOM 3318 O O . THR B 1 40 ? -12.211 -5.215 15.484 1 92.62 40 THR B O 1
ATOM 3321 N N . ILE B 1 41 ? -14.078 -4.02 15.578 1 92.19 41 ILE B N 1
ATOM 3322 C CA . ILE B 1 41 ? -13.594 -3.025 14.625 1 92.19 41 ILE B CA 1
ATOM 3323 C C . ILE B 1 41 ? -12.367 -2.32 15.195 1 92.19 41 ILE B C 1
ATOM 3325 O O . ILE B 1 41 ? -11.375 -2.113 14.484 1 92.19 41 ILE B O 1
ATOM 3329 N N . SER B 1 42 ? -12.43 -2.02 16.422 1 91.62 42 SER B N 1
ATOM 3330 C CA . SER B 1 42 ? -11.328 -1.321 17.062 1 91.62 42 SER B CA 1
ATOM 3331 C C . SER B 1 42 ? -10.062 -2.174 17.078 1 91.62 42 SER B C 1
ATOM 3333 O O . SER B 1 42 ? -8.969 -1.672 16.812 1 91.62 42 SER B O 1
ATOM 3335 N N . ILE B 1 43 ? -10.242 -3.398 17.391 1 92.5 43 ILE B N 1
ATOM 3336 C CA . ILE B 1 43 ? -9.102 -4.301 17.438 1 92.5 43 ILE B CA 1
ATOM 3337 C C . ILE B 1 43 ? -8.547 -4.508 16.031 1 92.5 43 ILE B C 1
ATOM 3339 O O . ILE B 1 43 ? -7.332 -4.531 15.828 1 92.5 43 ILE B O 1
ATOM 3343 N N . PHE B 1 44 ? -9.398 -4.637 15.086 1 92.38 44 PHE B N 1
ATOM 3344 C CA . PHE B 1 44 ? -8.977 -4.781 13.695 1 92.38 44 PHE B CA 1
ATOM 3345 C C . PHE B 1 44 ? -8.172 -3.564 13.25 1 92.38 44 PHE B C 1
ATOM 3347 O O . PHE B 1 44 ? -7.109 -3.705 12.641 1 92.38 44 PHE B O 1
ATOM 3354 N N . GLU B 1 45 ? -8.656 -2.41 13.508 1 93.12 45 GLU B N 1
ATOM 3355 C CA . GLU B 1 45 ? -7.977 -1.173 13.133 1 93.12 45 GLU B CA 1
ATOM 3356 C C . GLU B 1 45 ? -6.574 -1.112 13.734 1 93.12 45 GLU B C 1
ATOM 3358 O O . GLU B 1 45 ? -5.609 -0.793 13.031 1 93.12 45 GLU B O 1
ATOM 3363 N N . LYS B 1 46 ? -6.504 -1.389 14.984 1 94.69 46 LYS B N 1
ATOM 3364 C CA . LYS B 1 46 ? -5.223 -1.332 15.68 1 94.69 46 LYS B CA 1
ATOM 3365 C C . LYS B 1 46 ? -4.211 -2.281 15.047 1 94.69 46 LYS B C 1
ATOM 3367 O O . LYS B 1 46 ? -3.064 -1.899 14.797 1 94.69 46 LYS B O 1
ATOM 3372 N N . LYS B 1 47 ? -4.621 -3.465 14.742 1 94.44 47 LYS B N 1
ATOM 3373 C CA . LYS B 1 47 ? -3.727 -4.465 14.172 1 94.44 47 LYS B CA 1
ATOM 3374 C C . LYS B 1 47 ? -3.346 -4.105 12.734 1 94.44 47 LYS B C 1
ATOM 3376 O O . LYS B 1 47 ? -2.184 -4.234 12.352 1 94.44 47 LYS B O 1
ATOM 3381 N N . MET B 1 48 ? -4.336 -3.684 11.984 1 95.06 48 MET B N 1
ATOM 3382 C CA . MET B 1 48 ? -4.09 -3.307 10.594 1 95.06 48 MET B CA 1
ATOM 3383 C C . MET B 1 48 ? -3.115 -2.139 10.508 1 95.06 48 MET B C 1
ATOM 3385 O O . MET B 1 48 ? -2.174 -2.166 9.711 1 95.06 48 MET B O 1
ATOM 3389 N N . VAL B 1 49 ? -3.326 -1.118 11.305 1 97.06 49 VAL B N 1
ATOM 3390 C CA . VAL B 1 49 ? -2.447 0.046 11.352 1 97.06 49 VAL B CA 1
ATOM 3391 C C . VAL B 1 49 ? -1.043 -0.382 11.766 1 97.06 49 VAL B C 1
ATOM 3393 O O . VAL B 1 49 ? -0.055 0.03 11.156 1 97.06 49 VAL B O 1
ATOM 3396 N N . GLY B 1 50 ? -1.011 -1.182 12.781 1 97 50 GLY B N 1
ATOM 3397 C CA . GLY B 1 50 ? 0.282 -1.664 13.242 1 97 50 GLY B CA 1
ATOM 3398 C C . GLY B 1 50 ? 1.077 -2.367 12.156 1 97 50 GLY B C 1
ATOM 3399 O O . GLY B 1 50 ? 2.244 -2.045 11.922 1 97 50 GLY B O 1
ATOM 3400 N N . HIS B 1 51 ? 0.44 -3.289 11.477 1 94.62 51 HIS B N 1
ATOM 3401 C CA . HIS B 1 51 ? 1.106 -4.051 10.43 1 94.62 51 HIS B CA 1
ATOM 3402 C C . HIS B 1 51 ? 1.52 -3.15 9.266 1 94.62 51 HIS B C 1
ATOM 3404 O O . HIS B 1 51 ? 2.623 -3.285 8.734 1 94.62 51 HIS B O 1
ATOM 3410 N N . GLN B 1 52 ? 0.65 -2.271 8.883 1 95.88 52 GLN B N 1
ATOM 3411 C CA . GLN B 1 52 ? 0.927 -1.373 7.77 1 95.88 52 GLN B CA 1
ATOM 3412 C C . GLN B 1 52 ? 2.084 -0.433 8.094 1 95.88 52 GLN B C 1
ATOM 3414 O O . GLN B 1 52 ? 3.002 -0.267 7.289 1 95.88 52 GLN B O 1
ATOM 3419 N N . MET B 1 53 ? 2.057 0.186 9.234 1 98.06 53 MET B N 1
ATOM 3420 C CA . MET B 1 53 ? 3.084 1.151 9.617 1 98.06 53 MET B CA 1
ATOM 3421 C C . MET B 1 53 ? 4.438 0.468 9.789 1 98.06 53 MET B C 1
ATOM 3423 O O . MET B 1 53 ? 5.465 0.996 9.352 1 98.06 53 MET B O 1
ATOM 3427 N N . ASP B 1 54 ? 4.422 -0.703 10.406 1 97 54 ASP B N 1
ATOM 3428 C CA . ASP B 1 54 ? 5.672 -1.435 10.586 1 97 54 ASP B CA 1
ATOM 3429 C C . ASP B 1 54 ? 6.289 -1.798 9.234 1 97 54 ASP B C 1
ATOM 3431 O O . ASP B 1 54 ? 7.508 -1.729 9.07 1 97 54 ASP B O 1
ATOM 3435 N N . SER B 1 55 ? 5.438 -2.182 8.336 1 94.19 55 SER B N 1
ATOM 3436 C CA . SER B 1 55 ? 5.922 -2.516 6.996 1 94.19 55 SER B CA 1
ATOM 3437 C C . SER B 1 55 ? 6.547 -1.302 6.316 1 94.19 55 SER B C 1
ATOM 3439 O O . SER B 1 55 ? 7.57 -1.421 5.641 1 94.19 55 SER B O 1
ATOM 3441 N N . ILE B 1 56 ? 5.977 -0.174 6.473 1 96.38 56 ILE B N 1
ATOM 3442 C CA . ILE B 1 56 ? 6.465 1.048 5.844 1 96.38 56 ILE B CA 1
ATOM 3443 C C . ILE B 1 56 ? 7.781 1.471 6.492 1 96.38 56 ILE B C 1
ATOM 3445 O O . ILE B 1 56 ? 8.727 1.855 5.797 1 96.38 56 ILE B O 1
ATOM 3449 N N . PHE B 1 57 ? 7.883 1.373 7.848 1 97.81 57 PHE B N 1
ATOM 3450 C CA . PHE B 1 57 ? 9.141 1.656 8.531 1 97.81 57 PHE B CA 1
ATOM 3451 C C . PHE B 1 57 ? 10.266 0.789 7.98 1 97.81 57 PHE B C 1
ATOM 3453 O O . PHE B 1 57 ? 11.367 1.281 7.723 1 97.81 57 PHE B O 1
ATOM 3460 N N . LYS B 1 58 ? 9.953 -0.491 7.785 1 94.5 58 LYS B N 1
ATOM 3461 C CA . LYS B 1 58 ? 10.961 -1.437 7.312 1 94.5 58 LYS B CA 1
ATOM 3462 C C . LYS B 1 58 ? 11.32 -1.172 5.852 1 94.5 58 LYS B C 1
ATOM 3464 O O . LYS B 1 58 ? 12.5 -1.155 5.488 1 94.5 58 LYS B O 1
ATOM 3469 N N . LYS B 1 59 ? 10.328 -0.935 5.051 1 92.19 59 LYS B N 1
ATOM 3470 C CA . LYS B 1 59 ? 10.5 -0.74 3.613 1 92.19 59 LYS B CA 1
ATOM 3471 C C . LYS B 1 59 ? 11.414 0.446 3.322 1 92.19 59 LYS B C 1
ATOM 3473 O O . LYS B 1 59 ? 12.242 0.386 2.416 1 92.19 59 LYS B O 1
ATOM 3478 N N . TYR B 1 60 ? 11.336 1.461 4.121 1 95.06 60 TYR B N 1
ATOM 3479 C CA . TYR B 1 60 ? 12.047 2.688 3.795 1 95.06 60 TYR B CA 1
ATOM 3480 C C . TYR B 1 60 ? 13.18 2.943 4.789 1 95.06 60 TYR B C 1
ATOM 3482 O O . TYR B 1 60 ? 13.867 3.961 4.703 1 95.06 60 TYR B O 1
ATOM 3490 N N . ASN B 1 61 ? 13.359 1.973 5.738 1 95.81 61 ASN B N 1
ATOM 3491 C CA . ASN B 1 61 ? 14.242 2.305 6.852 1 95.81 61 ASN B CA 1
ATOM 3492 C C . ASN B 1 61 ? 13.992 3.719 7.363 1 95.81 61 ASN B C 1
ATOM 3494 O O . ASN B 1 61 ? 14.922 4.523 7.465 1 95.81 61 ASN B O 1
ATOM 3498 N N . PHE B 1 62 ? 12.781 3.986 7.668 1 97.69 62 PHE B N 1
ATOM 3499 C CA . PHE B 1 62 ? 12.289 5.328 7.934 1 97.69 62 PHE B CA 1
ATOM 3500 C C . PHE B 1 62 ? 12.914 5.902 9.195 1 97.69 62 PHE B C 1
ATOM 3502 O O . PHE B 1 62 ? 12.82 5.301 10.273 1 97.69 62 PHE B O 1
ATOM 3509 N N . ASN B 1 63 ? 13.578 6.996 9.094 1 98.56 63 ASN B N 1
ATOM 3510 C CA . ASN B 1 63 ? 14.109 7.738 10.234 1 98.56 63 ASN B CA 1
ATOM 3511 C C . ASN B 1 63 ? 13.156 8.844 10.672 1 98.56 63 ASN B C 1
ATOM 3513 O O . ASN B 1 63 ? 13.055 9.883 10.008 1 98.56 63 ASN B O 1
ATOM 3517 N N . GLY B 1 64 ? 12.438 8.664 11.758 1 98.62 64 GLY B N 1
ATOM 3518 C CA . GLY B 1 64 ? 11.43 9.609 12.188 1 98.62 64 GLY B CA 1
ATOM 3519 C C . GLY B 1 64 ? 10.461 9.039 13.211 1 98.62 64 GLY B C 1
ATOM 3520 O O . GLY B 1 64 ? 10.75 8.016 13.836 1 98.62 64 GLY B O 1
ATOM 3521 N N . SER B 1 65 ? 9.445 9.781 13.43 1 98.81 65 SER B N 1
ATOM 3522 C CA . SER B 1 65 ? 8.414 9.43 14.398 1 98.81 65 SER B CA 1
ATOM 3523 C C . SER B 1 65 ? 7.027 9.445 13.758 1 98.81 65 SER B C 1
ATOM 3525 O O . SER B 1 65 ? 6.707 10.336 12.977 1 98.81 65 SER B O 1
ATOM 3527 N N . VAL B 1 66 ? 6.273 8.383 14.062 1 98.88 66 VAL B N 1
ATOM 3528 C CA . VAL B 1 66 ? 4.887 8.305 13.617 1 98.88 66 VAL B CA 1
ATOM 3529 C C . VAL B 1 66 ? 3.973 8.07 14.82 1 98.88 66 VAL B C 1
ATOM 3531 O O . VAL B 1 66 ? 4.262 7.223 15.672 1 98.88 66 VAL B O 1
ATOM 3534 N N . GLY B 1 67 ? 2.971 8.859 14.938 1 98.81 67 GLY B N 1
ATOM 3535 C CA . GLY B 1 67 ? 1.922 8.672 15.922 1 98.81 67 GLY B CA 1
ATOM 3536 C C . GLY B 1 67 ? 0.527 8.703 15.328 1 98.81 67 GLY B C 1
ATOM 3537 O O . GLY B 1 67 ? 0.194 9.602 14.555 1 98.81 67 GLY B O 1
ATOM 3538 N N . ILE B 1 68 ? -0.228 7.676 15.617 1 98.75 68 ILE B N 1
ATOM 3539 C CA . ILE B 1 68 ? -1.63 7.598 15.219 1 98.75 68 ILE B CA 1
ATOM 3540 C C . ILE B 1 68 ? -2.51 7.465 16.469 1 98.75 68 ILE B C 1
ATOM 3542 O O . ILE B 1 68 ? -2.275 6.594 17.312 1 98.75 68 ILE B O 1
ATOM 3546 N N . PHE B 1 69 ? -3.488 8.352 16.578 1 98 69 PHE B N 1
ATOM 3547 C CA . PHE B 1 69 ? -4.336 8.445 17.766 1 98 69 PHE B CA 1
ATOM 3548 C C . PHE B 1 69 ? -5.809 8.461 17.375 1 98 69 PHE B C 1
ATOM 3550 O O . PHE B 1 69 ? -6.199 9.133 16.422 1 98 69 PHE B O 1
ATOM 3557 N N . ARG B 1 70 ? -6.602 7.711 18.047 1 94.81 70 ARG B N 1
ATOM 3558 C CA . ARG B 1 70 ? -8.055 7.793 17.953 1 94.81 70 ARG B CA 1
ATOM 3559 C C . ARG B 1 70 ? -8.656 8.289 19.266 1 94.81 70 ARG B C 1
ATOM 3561 O O . ARG B 1 70 ? -8.43 7.695 20.328 1 94.81 70 ARG B O 1
ATOM 3568 N N . ASP B 1 71 ? -9.383 9.328 19.203 1 91.12 71 ASP B N 1
ATOM 3569 C CA . ASP B 1 71 ? -9.93 9.938 20.422 1 91.12 71 ASP B CA 1
ATOM 3570 C C . ASP B 1 71 ? -8.844 10.148 21.469 1 91.12 71 ASP B C 1
ATOM 3572 O O . ASP B 1 71 ? -9.023 9.781 22.641 1 91.12 71 ASP B O 1
ATOM 3576 N N . SER B 1 72 ? -7.676 10.516 21 1 90.94 72 SER B N 1
ATOM 3577 C CA . SER B 1 72 ? -6.516 10.875 21.812 1 90.94 72 SER B CA 1
ATOM 3578 C C . SER B 1 72 ? -5.883 9.641 22.453 1 90.94 72 SER B C 1
ATOM 3580 O O . SER B 1 72 ? -4.98 9.758 23.281 1 90.94 72 SER B O 1
ATOM 3582 N N . ILE B 1 73 ? -6.387 8.523 22.047 1 93.88 73 ILE B N 1
ATOM 3583 C CA . ILE B 1 73 ? -5.789 7.273 22.5 1 93.88 73 ILE B CA 1
ATOM 3584 C C . ILE B 1 73 ? -4.836 6.742 21.422 1 93.88 73 ILE B C 1
ATOM 3586 O O . ILE B 1 73 ? -5.211 6.605 20.266 1 93.88 73 ILE B O 1
ATOM 3590 N N . PRO B 1 74 ? -3.621 6.457 21.844 1 96.25 74 PRO B N 1
ATOM 3591 C CA . PRO B 1 74 ? -2.662 5.969 20.859 1 96.25 74 PRO B CA 1
ATOM 3592 C C . PRO B 1 74 ? -3.041 4.602 20.297 1 96.25 74 PRO B C 1
ATOM 3594 O O . PRO B 1 74 ? -3.285 3.662 21.047 1 96.25 74 PRO B O 1
ATOM 3597 N N . ILE B 1 75 ? -3.139 4.508 19.016 1 95.88 75 ILE B N 1
ATOM 3598 C CA . ILE B 1 75 ? -3.346 3.213 18.375 1 95.88 75 ILE B CA 1
ATOM 3599 C C . ILE B 1 75 ? -2.031 2.713 17.781 1 95.88 75 ILE B C 1
ATOM 3601 O O . ILE B 1 75 ? -1.853 1.51 17.578 1 95.88 75 ILE B O 1
ATOM 3605 N N . TYR B 1 76 ? -1.121 3.639 17.469 1 98.06 76 TYR B N 1
ATOM 3606 C CA . TYR B 1 76 ? 0.216 3.309 17 1 98.06 76 TYR B CA 1
ATOM 3607 C C . TYR B 1 76 ? 1.209 4.41 17.344 1 98.06 76 TYR B C 1
ATOM 3609 O O . TYR B 1 76 ? 0.913 5.598 17.188 1 98.06 76 TYR B O 1
ATOM 3617 N N . ARG B 1 77 ? 2.32 4.09 17.906 1 98.38 77 ARG B N 1
ATOM 3618 C CA . ARG B 1 77 ? 3.432 4.984 18.219 1 98.38 77 ARG B CA 1
ATOM 3619 C C . ARG B 1 77 ? 4.773 4.301 17.969 1 98.38 77 ARG B C 1
ATOM 3621 O O . ARG B 1 77 ? 5.055 3.244 18.531 1 98.38 77 ARG B O 1
ATOM 3628 N N . LYS B 1 78 ? 5.566 4.938 17.094 1 98.62 78 LYS B N 1
ATOM 3629 C CA . LYS B 1 78 ? 6.883 4.359 16.844 1 98.62 78 LYS B CA 1
ATOM 3630 C C . LYS B 1 78 ? 7.898 5.441 16.484 1 98.62 78 LYS B C 1
ATOM 3632 O O . LYS B 1 78 ? 7.582 6.391 15.773 1 98.62 78 LYS B O 1
ATOM 3637 N N . ASN B 1 79 ? 9.023 5.375 17.125 1 98.69 79 ASN B N 1
ATOM 3638 C CA . ASN B 1 79 ? 10.219 6.141 16.797 1 98.69 79 ASN B CA 1
ATOM 3639 C C . ASN B 1 79 ? 11.32 5.25 16.25 1 98.69 79 ASN B C 1
ATOM 3641 O O . ASN B 1 79 ? 11.5 4.117 16.688 1 98.69 79 ASN B O 1
ATOM 3645 N N . ASN B 1 80 ? 11.977 5.715 15.25 1 98.62 80 ASN B N 1
ATOM 3646 C CA . ASN B 1 80 ? 13.07 4.953 14.656 1 98.62 80 ASN B CA 1
ATOM 3647 C C . ASN B 1 80 ? 14.188 5.867 14.164 1 98.62 80 ASN B C 1
ATOM 3649 O O . ASN B 1 80 ? 13.922 6.957 13.648 1 98.62 80 ASN B O 1
ATOM 3653 N N . GLY B 1 81 ? 15.398 5.402 14.367 1 98.44 81 GLY B N 1
ATOM 3654 C CA . GLY B 1 81 ? 16.547 6.117 13.844 1 98.44 81 GLY B CA 1
ATOM 3655 C C . GLY B 1 81 ? 17.125 7.117 14.828 1 98.44 81 GLY B C 1
ATOM 3656 O O . GLY B 1 81 ? 17.109 6.883 16.047 1 98.44 81 GLY B O 1
ATOM 3657 N N . TYR B 1 82 ? 17.719 8.203 14.172 1 98.38 82 TYR B N 1
ATOM 3658 C CA . TYR B 1 82 ? 18.531 9.062 15.023 1 98.38 82 TYR B CA 1
ATOM 3659 C C . TYR B 1 82 ? 18.141 10.531 14.859 1 98.38 82 TYR B C 1
ATOM 3661 O O . TYR B 1 82 ? 17.859 10.977 13.742 1 98.38 82 TYR B O 1
ATOM 3669 N N . SER B 1 83 ? 18.172 11.25 16 1 98 83 SER B N 1
ATOM 3670 C CA . SER B 1 83 ? 18.078 12.703 15.961 1 98 83 SER B CA 1
ATOM 3671 C C . SER B 1 83 ? 19.438 13.336 15.688 1 98 83 SER B C 1
ATOM 3673 O O . SER B 1 83 ? 19.516 14.445 15.156 1 98 83 SER B O 1
ATOM 3675 N N . ASP B 1 84 ? 20.453 12.641 16.094 1 96.94 84 ASP B N 1
ATOM 3676 C CA . ASP B 1 84 ? 21.844 12.992 15.859 1 96.94 84 ASP B CA 1
ATOM 3677 C C . ASP B 1 84 ? 22.625 11.797 15.305 1 96.94 84 ASP B C 1
ATOM 3679 O O . ASP B 1 84 ? 23 10.891 16.047 1 96.94 84 ASP B O 1
ATOM 3683 N N . PHE B 1 85 ? 22.922 11.867 14.062 1 96.94 85 PHE B N 1
ATOM 3684 C CA . PHE B 1 85 ? 23.531 10.734 13.383 1 96.94 85 PHE B CA 1
ATOM 3685 C C . PHE B 1 85 ? 24.984 10.555 13.812 1 96.94 85 PHE B C 1
ATOM 3687 O O . PHE B 1 85 ? 25.453 9.43 13.977 1 96.94 85 PHE B O 1
ATOM 3694 N N . ALA B 1 86 ? 25.688 11.641 13.977 1 95.12 86 ALA B N 1
ATOM 3695 C CA . ALA B 1 86 ? 27.094 11.594 14.352 1 95.12 86 ALA B CA 1
ATOM 3696 C C . ALA B 1 86 ? 27.281 10.938 15.719 1 95.12 86 ALA B C 1
ATOM 3698 O O . ALA B 1 86 ? 28.188 10.133 15.914 1 95.12 86 ALA B O 1
ATOM 3699 N N . ASN B 1 87 ? 26.422 11.305 16.625 1 96 87 ASN B N 1
ATOM 3700 C CA . ASN B 1 87 ? 26.531 10.797 18 1 96 87 ASN B CA 1
ATOM 3701 C C . ASN B 1 87 ? 25.562 9.656 18.25 1 96 87 ASN B C 1
ATOM 3703 O O . ASN B 1 87 ? 25.453 9.164 19.375 1 96 87 ASN B O 1
ATOM 3707 N N . LYS B 1 88 ? 24.766 9.266 17.266 1 96.94 88 LYS B N 1
ATOM 3708 C CA . LYS B 1 88 ? 23.844 8.141 17.297 1 96.94 88 LYS B CA 1
ATOM 3709 C C . LYS B 1 88 ? 22.828 8.305 18.438 1 96.94 88 LYS B C 1
ATOM 3711 O O . LYS B 1 88 ? 22.594 7.359 19.188 1 96.94 88 LYS B O 1
ATOM 3716 N N . ILE B 1 89 ? 22.406 9.547 18.672 1 97.5 89 ILE B N 1
ATOM 3717 C CA . ILE B 1 89 ? 21.344 9.781 19.625 1 97.5 89 ILE B CA 1
ATOM 3718 C C . ILE B 1 89 ? 20 9.344 19.031 1 97.5 89 ILE B C 1
ATOM 3720 O O . ILE B 1 89 ? 19.594 9.844 17.984 1 97.5 89 ILE B O 1
ATOM 3724 N N . PRO B 1 90 ? 19.266 8.438 19.641 1 98.31 90 PRO B N 1
ATOM 3725 C CA . PRO B 1 90 ? 18.016 7.93 19.062 1 98.31 90 PRO B CA 1
ATOM 3726 C C . PRO B 1 90 ? 16.875 8.938 19.141 1 98.31 90 PRO B C 1
ATOM 3728 O O . PRO B 1 90 ? 16.797 9.719 20.094 1 98.31 90 PRO B O 1
ATOM 3731 N N . ILE B 1 91 ? 16.016 8.914 18.156 1 98.56 91 ILE B N 1
ATOM 3732 C CA . ILE B 1 91 ? 14.734 9.617 18.25 1 98.56 91 ILE B CA 1
ATOM 3733 C C . ILE B 1 91 ? 13.867 8.977 19.328 1 98.56 91 ILE B C 1
ATOM 3735 O O . ILE B 1 91 ? 13.797 7.754 19.438 1 98.56 91 ILE B O 1
ATOM 3739 N N . ASP B 1 92 ? 13.273 9.742 20.109 1 98 92 ASP B N 1
ATOM 3740 C CA . ASP B 1 92 ? 12.359 9.242 21.141 1 98 92 ASP B CA 1
ATOM 3741 C C . ASP B 1 92 ? 11.125 10.133 21.25 1 98 92 ASP B C 1
ATOM 3743 O O . ASP B 1 92 ? 10.859 10.953 20.359 1 98 92 ASP B O 1
ATOM 3747 N N . SER B 1 93 ? 10.32 9.953 22.266 1 96.56 93 SER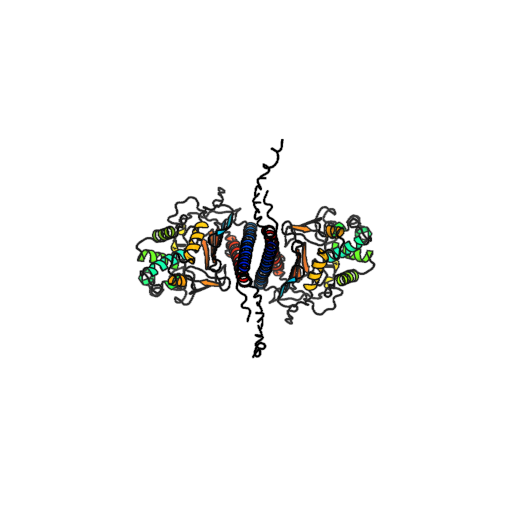 B N 1
ATOM 3748 C CA . SER B 1 93 ? 9.023 10.609 22.359 1 96.56 93 SER B CA 1
ATOM 3749 C C . SER B 1 93 ? 9.172 12.094 22.672 1 96.56 93 SER B C 1
ATOM 3751 O O . SER B 1 93 ? 8.234 12.867 22.5 1 96.56 93 SER B O 1
ATOM 3753 N N . ASN B 1 94 ? 10.336 12.523 23.047 1 96.62 94 ASN B N 1
ATOM 3754 C CA . ASN B 1 94 ? 10.562 13.914 23.406 1 96.62 94 ASN B CA 1
ATOM 3755 C C . ASN B 1 94 ? 11.234 14.688 22.281 1 96.62 94 ASN B C 1
ATOM 3757 O O . ASN B 1 94 ? 11.375 15.906 22.344 1 96.62 94 ASN B O 1
ATOM 3761 N N . THR B 1 95 ? 11.602 13.961 21.297 1 98.56 95 THR B N 1
ATOM 3762 C CA . THR B 1 95 ? 12.328 14.602 20.203 1 98.56 95 THR B CA 1
ATOM 3763 C C . THR B 1 95 ? 11.469 15.672 19.531 1 98.56 95 THR B C 1
ATOM 3765 O O . THR B 1 95 ? 10.305 15.422 19.219 1 98.56 95 THR B O 1
ATOM 3768 N N . VAL B 1 96 ? 12.055 16.906 19.391 1 98.81 96 VAL B N 1
ATOM 3769 C CA . VAL B 1 96 ? 11.398 18.047 18.766 1 98.81 96 VAL B CA 1
ATOM 3770 C C . VAL B 1 96 ? 11.812 18.156 17.297 1 98.81 96 VAL B C 1
ATOM 3772 O O . VAL B 1 96 ? 13 18.062 16.984 1 98.81 96 VAL B O 1
ATOM 3775 N N . PHE B 1 97 ? 10.844 18.344 16.391 1 98.88 97 PHE B N 1
ATOM 3776 C CA . PHE B 1 97 ? 11.102 18.406 14.961 1 98.88 97 PHE B CA 1
ATOM 3777 C C . PHE B 1 97 ? 10.719 19.766 14.391 1 98.88 97 PHE B C 1
ATOM 3779 O O . PHE B 1 97 ? 9.836 20.438 14.93 1 98.88 97 PHE B O 1
ATOM 3786 N N . ALA B 1 98 ? 11.445 20.203 13.32 1 98.75 98 ALA B N 1
ATOM 3787 C CA . ALA B 1 98 ? 10.914 21.25 12.469 1 98.75 98 ALA B CA 1
ATOM 3788 C C . ALA B 1 98 ? 9.711 20.766 11.664 1 98.75 98 ALA B C 1
ATOM 3790 O O . ALA B 1 98 ? 9.805 19.75 10.969 1 98.75 98 ALA B O 1
ATOM 3791 N N . ILE B 1 99 ? 8.578 21.469 11.703 1 98.81 99 ILE B N 1
ATOM 3792 C CA . ILE B 1 99 ? 7.379 20.891 11.117 1 98.81 99 ILE B CA 1
ATOM 3793 C C . ILE B 1 99 ? 7.039 21.609 9.82 1 98.81 99 ILE B C 1
ATOM 3795 O O . ILE B 1 99 ? 6.066 21.266 9.141 1 98.81 99 ILE B O 1
ATOM 3799 N N . GLY B 1 100 ? 7.852 22.594 9.453 1 98.38 100 GLY B N 1
ATOM 3800 C CA . GLY B 1 100 ? 7.688 23.266 8.18 1 98.38 100 GLY B CA 1
ATOM 3801 C C . GLY B 1 100 ? 6.316 23.891 8.008 1 98.38 100 GLY B C 1
ATOM 3802 O O . GLY B 1 100 ? 5.82 24.562 8.914 1 98.38 100 GLY B O 1
ATOM 3803 N N . SER B 1 101 ? 5.719 23.719 6.91 1 98.56 101 SER B N 1
ATOM 3804 C CA . SER B 1 101 ? 4.504 24.422 6.516 1 98.56 101 SER B CA 1
ATOM 3805 C C . SER B 1 101 ? 3.305 23.969 7.34 1 98.56 101 SER B C 1
ATOM 3807 O O . SER B 1 101 ? 2.234 24.578 7.277 1 98.56 101 SER B O 1
ATOM 3809 N N . ILE B 1 102 ? 3.432 22.969 8.117 1 98.88 102 ILE B N 1
ATOM 3810 C CA . ILE B 1 102 ? 2.391 22.703 9.102 1 98.88 102 ILE B CA 1
ATOM 3811 C C . ILE B 1 102 ? 2.178 23.922 9.984 1 98.88 102 ILE B C 1
ATOM 3813 O O . ILE B 1 102 ? 1.074 24.156 10.484 1 98.88 102 ILE B O 1
ATOM 3817 N N . SER B 1 103 ? 3.162 24.766 10.078 1 98.88 103 SER B N 1
ATOM 3818 C CA . SER B 1 103 ? 3.137 26 10.852 1 98.88 103 SER B CA 1
ATOM 3819 C C . SER B 1 103 ? 2.002 26.906 10.406 1 98.88 103 SER B C 1
ATOM 3821 O O . SER B 1 103 ? 1.448 27.656 11.211 1 98.88 103 SER B O 1
ATOM 3823 N N . LYS B 1 104 ? 1.615 26.797 9.219 1 98.81 104 LYS B N 1
ATOM 3824 C CA . LYS B 1 104 ? 0.664 27.734 8.625 1 98.81 104 LYS B CA 1
ATOM 3825 C C . LYS B 1 104 ? -0.694 27.656 9.32 1 98.81 104 LYS B C 1
ATOM 3827 O O . LYS B 1 104 ? -1.381 28.656 9.477 1 98.81 104 LYS B O 1
ATOM 3832 N N . GLN B 1 105 ? -1.028 26.484 9.719 1 98.75 105 GLN B N 1
ATOM 3833 C CA . GLN B 1 105 ? -2.328 26.375 10.375 1 98.75 105 GLN B CA 1
ATOM 3834 C C . GLN B 1 105 ? -2.336 27.125 11.703 1 98.75 105 GLN B C 1
ATOM 3836 O O . GLN B 1 105 ? -3.367 27.656 12.117 1 98.75 105 GLN B O 1
ATOM 3841 N N . PHE B 1 106 ? -1.229 27.219 12.367 1 98.88 106 PHE B N 1
ATOM 3842 C CA . PHE B 1 106 ? -1.139 27.969 13.609 1 98.88 106 PHE B CA 1
ATOM 3843 C C . PHE B 1 106 ? -1.272 29.469 13.344 1 98.88 106 PHE B C 1
ATOM 3845 O O . PHE B 1 106 ? -1.964 30.172 14.078 1 98.88 106 PHE B O 1
ATOM 3852 N N . THR B 1 107 ? -0.609 29.922 12.336 1 98.88 107 THR B N 1
ATOM 3853 C CA . THR B 1 107 ? -0.722 31.328 11.938 1 98.88 107 THR B CA 1
ATOM 3854 C C . THR B 1 107 ? -2.16 31.672 11.562 1 98.88 107 THR B C 1
ATOM 3856 O O . THR B 1 107 ? -2.682 32.719 11.961 1 98.88 107 THR B O 1
ATOM 3859 N N . ALA B 1 108 ? -2.771 30.781 10.836 1 98.94 108 ALA B N 1
ATOM 3860 C CA . ALA B 1 108 ? -4.172 30.984 10.469 1 98.94 108 ALA B CA 1
ATOM 3861 C C . ALA B 1 108 ? -5.051 31.094 11.703 1 98.94 108 ALA B C 1
ATOM 3863 O O . ALA B 1 108 ? -5.918 31.969 11.773 1 98.94 108 ALA B O 1
ATOM 3864 N N . ILE B 1 109 ? -4.812 30.281 12.68 1 98.88 109 ILE B N 1
ATOM 3865 C CA . ILE B 1 109 ? -5.605 30.281 13.906 1 98.88 109 ILE B CA 1
ATOM 3866 C C . ILE B 1 109 ? -5.398 31.609 14.648 1 98.88 109 ILE B C 1
ATOM 3868 O O . ILE B 1 109 ? -6.352 32.188 15.164 1 98.88 109 ILE B O 1
ATOM 3872 N N . LEU B 1 110 ? -4.16 32.094 14.688 1 98.88 110 LEU B N 1
ATOM 3873 C CA . LEU B 1 110 ? -3.902 33.375 15.328 1 98.88 110 LEU B CA 1
ATOM 3874 C C . LEU B 1 110 ? -4.691 34.5 14.648 1 98.88 110 LEU B C 1
ATOM 3876 O O . LEU B 1 110 ? -5.27 35.344 15.32 1 98.88 110 LEU B O 1
ATOM 3880 N N . ILE B 1 111 ? -4.727 34.469 13.328 1 98.88 111 ILE B N 1
ATOM 3881 C CA . ILE B 1 111 ? -5.48 35.469 12.57 1 98.88 111 ILE B CA 1
ATOM 3882 C C . ILE B 1 111 ? -6.965 35.344 12.906 1 98.88 111 ILE B C 1
ATOM 3884 O O . ILE B 1 111 ? -7.613 36.344 13.219 1 98.88 111 ILE B O 1
ATOM 3888 N N . LEU B 1 112 ? -7.48 34.188 12.938 1 98.88 112 LEU B N 1
ATOM 3889 C CA . LEU B 1 112 ? -8.906 33.938 13.164 1 98.88 112 LEU B CA 1
ATOM 3890 C C . LEU B 1 112 ? -9.305 34.344 14.586 1 98.88 112 LEU B C 1
ATOM 3892 O O . LEU B 1 112 ? -10.406 34.844 14.812 1 98.88 112 LEU B O 1
ATOM 3896 N N . LEU B 1 113 ? -8.383 34.094 15.5 1 98.75 113 LEU B N 1
ATOM 3897 C CA . LEU B 1 113 ? -8.641 34.5 16.875 1 98.75 113 LEU B CA 1
ATOM 3898 C C . LEU B 1 113 ? -8.758 36.031 16.969 1 98.75 113 LEU B C 1
ATOM 3900 O O . LEU B 1 113 ? -9.562 36.531 17.734 1 98.75 113 LEU B O 1
ATOM 3904 N N . GLN B 1 114 ? -7.949 36.781 16.172 1 98.62 114 GLN B N 1
ATOM 3905 C CA . GLN B 1 114 ? -8.062 38.25 16.141 1 98.62 114 GLN B CA 1
ATOM 3906 C C . GLN B 1 114 ? -9.383 38.688 15.523 1 98.62 114 GLN B C 1
ATOM 3908 O O . GLN B 1 114 ? -9.961 39.688 15.938 1 98.62 114 GLN B O 1
ATOM 3913 N N . ILE B 1 115 ? -9.875 37.938 14.633 1 98.12 115 ILE B N 1
ATOM 3914 C CA . ILE B 1 115 ? -11.164 38.219 14.016 1 98.12 115 ILE B CA 1
ATOM 3915 C C . ILE B 1 115 ? -12.281 38 15.039 1 98.12 115 ILE B C 1
ATOM 3917 O O . ILE B 1 115 ? -13.18 38.844 15.164 1 98.12 115 ILE B O 1
ATOM 3921 N N . GLU B 1 116 ? -12.18 36.969 15.789 1 98.19 116 GLU B N 1
ATOM 3922 C CA . GLU B 1 116 ? -13.172 36.719 16.828 1 98.19 116 GLU B CA 1
ATOM 3923 C C . GLU B 1 116 ? -13.195 37.812 17.875 1 98.19 116 GLU B C 1
ATOM 3925 O O . GLU B 1 116 ? -14.234 38.094 18.469 1 98.19 116 GLU B O 1
ATOM 3930 N N . GLN B 1 117 ? -12.07 38.5 18.031 1 97.81 117 GLN B N 1
ATOM 3931 C CA . GLN B 1 117 ? -11.945 39.562 19.016 1 97.81 117 GLN B CA 1
ATOM 3932 C C . GLN B 1 117 ? -12.336 40.906 18.422 1 97.81 117 GLN B C 1
ATOM 3934 O O . GLN B 1 117 ? -12.281 41.938 19.109 1 97.81 117 GLN B O 1
ATOM 3939 N N . GLY B 1 118 ? -12.648 40.875 17.156 1 97.56 118 GLY B N 1
ATOM 3940 C CA . GLY B 1 118 ? -13.117 42.094 16.5 1 97.56 118 GLY B CA 1
ATOM 3941 C C . GLY B 1 118 ? -11.984 43.031 16.094 1 97.56 118 GLY B C 1
ATOM 3942 O O . GLY B 1 118 ? -12.227 44.188 15.719 1 97.56 118 GLY B O 1
ATOM 3943 N N . LYS B 1 119 ? -10.797 42.5 16.016 1 97.75 119 LYS B N 1
ATOM 3944 C CA . LYS B 1 119 ? -9.633 43.344 15.719 1 97.75 119 LYS B CA 1
ATOM 3945 C C . LYS B 1 119 ? -9.367 43.375 14.219 1 97.75 119 LYS B C 1
ATOM 3947 O O . LYS B 1 119 ? -8.656 44.281 13.734 1 97.75 119 LYS B O 1
ATOM 3952 N N . LEU B 1 120 ? -9.859 42.375 13.547 1 96.06 120 LEU B N 1
ATOM 3953 C CA . LEU B 1 120 ? -9.766 42.312 12.094 1 96.06 120 LEU B CA 1
ATOM 3954 C C . LEU B 1 120 ? -10.977 41.594 11.492 1 96.06 120 LEU B C 1
ATOM 3956 O O . LEU B 1 120 ? -11.773 41 12.219 1 96.06 120 LEU B O 1
ATOM 3960 N N . ASN B 1 121 ? -11.125 41.906 10.234 1 97.81 121 ASN B N 1
ATOM 3961 C CA . ASN B 1 121 ? -12.133 41.188 9.445 1 97.81 121 ASN B CA 1
ATOM 3962 C C . ASN B 1 121 ? -11.484 40.375 8.328 1 97.81 121 ASN B C 1
ATOM 3964 O O . ASN B 1 121 ? -10.477 40.781 7.754 1 97.81 121 ASN B O 1
ATOM 3968 N N . ILE B 1 122 ? -12.125 39.281 8.016 1 97.56 122 ILE B N 1
ATOM 3969 C CA . ILE B 1 122 ? -11.57 38.312 7.062 1 97.56 122 ILE B CA 1
ATOM 3970 C C . ILE B 1 122 ? -11.445 38.969 5.688 1 97.56 122 ILE B C 1
ATOM 3972 O O . ILE B 1 122 ? -10.562 38.625 4.902 1 97.56 122 ILE B O 1
ATOM 3976 N N . ASN B 1 123 ? -12.242 40.031 5.426 1 97.81 123 ASN B N 1
ATOM 3977 C CA . ASN B 1 123 ? -12.273 40.688 4.133 1 97.81 123 ASN B CA 1
ATOM 3978 C C . ASN B 1 123 ? -11.562 42.062 4.184 1 97.81 123 ASN B C 1
ATOM 3980 O O . ASN B 1 123 ? -11.68 42.844 3.254 1 97.81 123 ASN B O 1
ATOM 3984 N N . ASP B 1 124 ? -10.844 42.25 5.258 1 98.56 124 ASP B N 1
ATOM 3985 C CA . ASP B 1 124 ? -10.031 43.469 5.293 1 98.56 124 ASP B CA 1
ATOM 3986 C C . ASP B 1 124 ? -8.922 43.438 4.25 1 98.56 124 ASP B C 1
ATOM 3988 O O . ASP B 1 124 ? -8.391 42.344 3.955 1 98.56 124 ASP B O 1
ATOM 3992 N N . LYS B 1 125 ? -8.602 44.625 3.762 1 98.56 125 LYS B N 1
ATOM 3993 C CA . LYS B 1 125 ? -7.418 44.75 2.92 1 98.56 125 LYS B CA 1
ATOM 3994 C C . LYS B 1 125 ? -6.141 44.656 3.752 1 98.56 125 LYS B C 1
ATOM 3996 O O . LYS B 1 125 ? -6.062 45.219 4.84 1 98.56 125 LYS B O 1
ATOM 4001 N N . VAL B 1 126 ? -5.168 43.938 3.246 1 98.62 126 VAL B N 1
ATOM 4002 C CA . VAL B 1 126 ? -3.889 43.781 3.928 1 98.62 126 VAL B CA 1
ATOM 4003 C C . VAL B 1 126 ? -3.215 45.156 4.074 1 98.62 126 VAL B C 1
ATOM 4005 O O . VAL B 1 126 ? -2.549 45.406 5.078 1 98.62 126 VAL B O 1
ATOM 4008 N N . SER B 1 127 ? -3.49 46.031 3.129 1 98.12 127 SER B N 1
ATOM 4009 C CA . SER B 1 127 ? -2.881 47.344 3.068 1 98.12 127 SER B CA 1
ATOM 4010 C C . SER B 1 127 ? -3.305 48.219 4.254 1 98.12 127 SER B C 1
ATOM 4012 O O . SER B 1 127 ? -2.645 49.219 4.578 1 98.12 127 SER B O 1
ATOM 4014 N N . GLN B 1 128 ? -4.367 47.844 4.852 1 98 128 GLN B N 1
ATOM 4015 C CA . GLN B 1 128 ? -4.824 48.531 6.043 1 98 128 GLN B CA 1
ATOM 4016 C C . GLN B 1 128 ? -3.859 48.344 7.207 1 98 128 GLN B C 1
ATOM 4018 O O . GLN B 1 128 ? -3.777 49.188 8.109 1 98 128 GLN B O 1
ATOM 4023 N N . TYR B 1 129 ? -3.119 47.281 7.133 1 98.19 129 TYR B N 1
ATOM 4024 C CA . TYR B 1 129 ? -2.303 46.906 8.281 1 98.19 129 TYR B CA 1
ATOM 4025 C C . TYR B 1 129 ? -0.819 47 7.949 1 98.19 129 TYR B C 1
ATOM 4027 O O . TYR B 1 129 ? 0.011 47.219 8.836 1 98.19 129 TYR B O 1
ATOM 4035 N N . LEU B 1 130 ? -0.46 46.75 6.715 1 97.94 130 LEU B N 1
ATOM 4036 C CA . LEU B 1 130 ? 0.942 46.688 6.32 1 97.94 130 LEU B CA 1
ATOM 4037 C C . LEU B 1 130 ? 1.258 47.688 5.219 1 97.94 130 LEU B C 1
ATOM 4039 O O . LEU B 1 130 ? 0.784 47.562 4.09 1 97.94 130 LEU B O 1
ATOM 4043 N N . PRO B 1 131 ? 2.133 48.531 5.434 1 97.38 131 PRO B N 1
ATOM 4044 C CA . PRO B 1 131 ? 2.447 49.562 4.457 1 97.38 131 PRO B CA 1
ATOM 4045 C C . PRO B 1 131 ? 3.01 49 3.152 1 97.38 131 PRO B C 1
ATOM 4047 O O . PRO B 1 131 ? 2.773 49.594 2.08 1 97.38 131 PRO B O 1
ATOM 4050 N N . GLU B 1 132 ? 3.732 47.938 3.23 1 94.88 132 GLU B N 1
ATOM 4051 C CA . GLU B 1 132 ? 4.355 47.375 2.039 1 94.88 132 GLU B CA 1
ATOM 4052 C C . GLU B 1 132 ? 3.303 46.875 1.059 1 94.88 132 GLU B C 1
ATOM 4054 O O . GLU B 1 132 ? 3.611 46.594 -0.103 1 94.88 132 GLU B O 1
ATOM 4059 N N . PHE B 1 133 ? 2.051 46.844 1.441 1 96.94 133 PHE B N 1
ATOM 4060 C CA . PHE B 1 133 ? 0.975 46.406 0.57 1 96.94 133 PHE B CA 1
ATOM 4061 C C . PHE B 1 133 ? 0.214 47.562 -0.019 1 96.94 133 PHE B C 1
ATOM 4063 O O . PHE B 1 133 ? -0.753 47.406 -0.761 1 96.94 133 PHE B O 1
ATOM 4070 N N . GLN B 1 134 ? 0.624 48.812 0.256 1 96.12 134 GLN B N 1
ATOM 4071 C CA . GLN B 1 134 ? -0.102 49.969 -0.197 1 96.12 134 GLN B CA 1
ATOM 4072 C C . GLN B 1 134 ? 0.317 50.375 -1.61 1 96.12 134 GLN B C 1
ATOM 4074 O O . GLN B 1 134 ? 0.04 51.5 -2.057 1 96.12 134 GLN B O 1
ATOM 4079 N N . THR B 1 135 ? 0.847 49.531 -2.301 1 95 135 THR B N 1
ATOM 4080 C CA . THR B 1 135 ? 1.129 49.75 -3.715 1 95 135 THR B CA 1
ATOM 4081 C C . THR B 1 135 ? -0.113 49.469 -4.562 1 95 135 THR B C 1
ATOM 4083 O O . THR B 1 135 ? -1.031 48.781 -4.129 1 95 135 THR B O 1
ATOM 4086 N N . LYS B 1 136 ? -0.061 50 -5.734 1 94.06 136 LYS B N 1
ATOM 4087 C CA . LYS B 1 136 ? -1.184 49.812 -6.652 1 94.06 136 LYS B CA 1
ATOM 4088 C C . LYS B 1 136 ? -1.421 48.344 -6.93 1 94.06 136 LYS B C 1
ATOM 4090 O O . LYS B 1 136 ? -2.562 47.906 -7.102 1 94.06 136 LYS B O 1
ATOM 4095 N N . GLU B 1 137 ? -0.357 47.625 -6.883 1 93.94 137 GLU B N 1
ATOM 4096 C CA . GLU B 1 137 ? -0.407 46.188 -7.211 1 93.94 137 GLU B CA 1
ATOM 4097 C C . GLU B 1 137 ? -1.013 45.406 -6.066 1 93.94 137 GLU B C 1
ATOM 4099 O O . GLU B 1 137 ? -1.725 44.406 -6.301 1 93.94 137 GLU B O 1
ATOM 4104 N N . TYR B 1 138 ? -0.818 45.844 -4.836 1 96.94 138 TYR B N 1
ATOM 4105 C CA . TYR B 1 138 ? -1.103 44.969 -3.711 1 96.94 138 TYR B CA 1
ATOM 4106 C C . TYR B 1 138 ? -2.254 45.5 -2.873 1 96.94 138 TYR B C 1
ATOM 4108 O O . TYR B 1 138 ? -2.812 44.781 -2.039 1 96.94 138 TYR B O 1
ATOM 4116 N N . GLU B 1 139 ? -2.721 46.719 -3.078 1 96.56 139 GLU B N 1
ATOM 4117 C CA . GLU B 1 139 ? -3.559 47.469 -2.141 1 96.56 139 GLU B CA 1
ATOM 4118 C C . GLU B 1 139 ? -4.906 46.781 -1.938 1 96.56 139 GLU B C 1
ATOM 4120 O O . GLU B 1 139 ? -5.559 46.969 -0.91 1 96.56 139 GLU B O 1
ATOM 4125 N N . ASN B 1 140 ? -5.293 45.875 -2.875 1 97.06 140 ASN B N 1
ATOM 4126 C CA . ASN B 1 140 ? -6.629 45.312 -2.797 1 97.06 140 ASN B CA 1
ATOM 4127 C C . ASN B 1 140 ? -6.582 43.844 -2.326 1 97.06 140 ASN B C 1
ATOM 4129 O O . ASN B 1 140 ? -7.617 43.188 -2.236 1 97.06 140 ASN B O 1
ATOM 4133 N N . ILE B 1 141 ? -5.418 43.344 -2.018 1 98.19 141 ILE B N 1
ATOM 4134 C CA . ILE B 1 141 ? -5.305 41.969 -1.518 1 98.19 141 ILE B CA 1
ATOM 4135 C C . ILE B 1 141 ? -6 41.875 -0.164 1 98.19 141 ILE B C 1
ATOM 4137 O O . ILE B 1 141 ? -5.781 42.688 0.726 1 98.19 141 ILE B O 1
ATOM 4141 N N . LEU B 1 142 ? -6.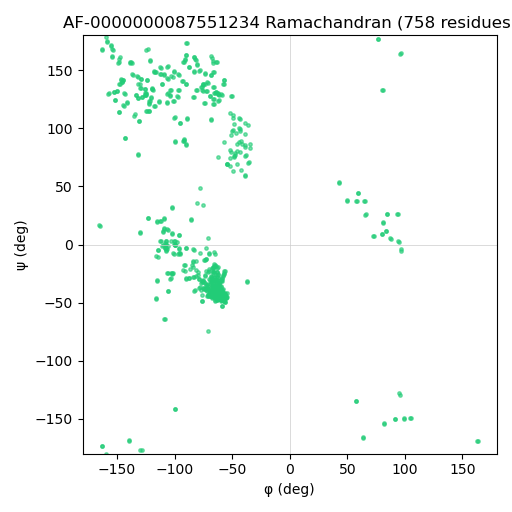859 40.875 -0.027 1 98.75 142 LEU B N 1
ATOM 4142 C CA . LEU B 1 142 ? -7.594 40.625 1.212 1 98.75 142 LEU B CA 1
ATOM 4143 C C . LEU B 1 142 ? -6.844 39.656 2.109 1 98.75 142 LEU B C 1
ATOM 4145 O O . LEU B 1 142 ? -6.031 38.875 1.63 1 98.75 142 LEU B O 1
ATOM 4149 N N . ILE B 1 143 ? -7.152 39.719 3.387 1 98.75 143 ILE B N 1
ATOM 4150 C CA . ILE B 1 143 ? -6.574 38.812 4.367 1 98.75 143 ILE B CA 1
ATOM 4151 C C . ILE B 1 143 ? -6.941 37.375 4.012 1 98.75 143 ILE B C 1
ATOM 4153 O O . ILE B 1 143 ? -6.09 36.469 4.031 1 98.75 143 ILE B O 1
ATOM 4157 N N . SER B 1 144 ? -8.211 37.125 3.57 1 98.69 144 SER B N 1
ATOM 4158 C CA . SER B 1 144 ? -8.672 35.812 3.193 1 98.69 144 SER B CA 1
ATOM 4159 C C . SER B 1 144 ? -7.84 35.25 2.043 1 98.69 144 SER B C 1
ATOM 4161 O O . SER B 1 144 ? -7.59 34.031 1.986 1 98.69 144 SER B O 1
ATOM 4163 N N . GLN B 1 145 ? -7.367 36.094 1.219 1 98.69 145 GLN B N 1
ATOM 4164 C CA . GLN B 1 145 ? -6.652 35.688 0.021 1 98.69 145 GLN B CA 1
ATOM 4165 C C . GLN B 1 145 ? -5.203 35.312 0.346 1 98.69 145 GLN B C 1
ATOM 4167 O O . GLN B 1 145 ? -4.555 34.594 -0.412 1 98.69 145 GLN B O 1
ATOM 4172 N N . LEU B 1 146 ? -4.645 35.812 1.446 1 98.62 146 LEU B N 1
ATOM 4173 C CA . LEU B 1 146 ? -3.381 35.312 1.974 1 98.62 146 LEU B CA 1
ATOM 4174 C C . LEU B 1 146 ? -3.57 33.969 2.639 1 98.62 146 LEU B C 1
ATOM 4176 O O . LEU B 1 146 ? -2.775 33.062 2.422 1 98.62 146 LEU B O 1
ATOM 4180 N N . LEU B 1 147 ? -4.672 33.812 3.326 1 98.81 147 LEU B N 1
ATOM 4181 C CA . LEU B 1 147 ? -4.934 32.594 4.109 1 98.81 147 LEU B CA 1
ATOM 4182 C C . LEU B 1 147 ? -5.125 31.406 3.201 1 98.81 147 LEU B C 1
ATOM 4184 O O . LEU B 1 147 ? -4.734 30.281 3.555 1 98.81 147 LEU B O 1
ATOM 4188 N N . ASN B 1 148 ? -5.742 31.625 2.023 1 98.69 148 ASN B N 1
ATOM 4189 C CA . ASN B 1 148 ? -6.039 30.5 1.146 1 98.69 148 ASN B CA 1
ATOM 4190 C C . ASN B 1 148 ? -5.176 30.516 -0.11 1 98.69 148 ASN B C 1
ATOM 4192 O O . ASN B 1 148 ? -5.465 29.828 -1.082 1 98.69 148 ASN B O 1
ATOM 4196 N N . HIS B 1 149 ? -4.145 31.344 -0.161 1 98.38 149 HIS B N 1
ATOM 4197 C CA . HIS B 1 149 ? -3.109 31.406 -1.185 1 98.38 149 HIS B CA 1
ATOM 4198 C C . HIS B 1 149 ? -3.689 31.812 -2.535 1 98.38 149 HIS B C 1
ATOM 4200 O O . HIS B 1 149 ? -3.256 31.312 -3.576 1 98.38 149 HIS B O 1
ATOM 4206 N N . THR B 1 150 ? -4.688 32.75 -2.482 1 98.25 150 THR B N 1
ATOM 4207 C CA . THR B 1 150 ? -5.254 33.219 -3.736 1 98.25 150 THR B CA 1
ATOM 4208 C C . THR B 1 150 ? -4.883 34.688 -3.973 1 98.25 150 THR B C 1
ATOM 4210 O O . THR B 1 150 ? -5.5 35.375 -4.801 1 98.25 150 THR B O 1
ATOM 4213 N N . SER B 1 151 ? -3.861 35.188 -3.336 1 97.88 151 SER B N 1
ATOM 4214 C CA . SER B 1 151 ? -3.482 36.594 -3.424 1 97.88 151 SER B CA 1
ATOM 4215 C C . SER B 1 151 ? -2.805 36.906 -4.754 1 97.88 151 SER B C 1
ATOM 4217 O O . SER B 1 151 ? -2.818 38.062 -5.215 1 97.88 151 SER B O 1
ATOM 4219 N N . GLY B 1 152 ? -2.104 35.906 -5.285 1 97.06 152 GLY B N 1
ATOM 4220 C CA . GLY B 1 152 ? -1.341 36.125 -6.504 1 97.06 152 GLY B CA 1
ATOM 4221 C C . GLY B 1 152 ? 0.054 36.656 -6.25 1 97.06 152 GLY B C 1
ATOM 4222 O O . GLY B 1 152 ? 0.795 36.938 -7.188 1 97.06 152 GLY B O 1
ATOM 4223 N N . LEU B 1 153 ? 0.459 36.75 -5.02 1 94.69 153 LEU B N 1
ATOM 4224 C CA . LEU B 1 153 ? 1.793 37.219 -4.68 1 94.69 153 LEU B CA 1
ATOM 4225 C C . LEU B 1 153 ? 2.867 36.375 -5.336 1 94.69 153 LEU B C 1
ATOM 4227 O O . LEU B 1 153 ? 2.783 35.156 -5.312 1 94.69 153 LEU B O 1
ATOM 4231 N N . ASN B 1 154 ? 3.859 37.062 -5.828 1 85.75 154 ASN B N 1
ATOM 4232 C CA . ASN B 1 154 ? 5 36.438 -6.461 1 85.75 154 ASN B CA 1
ATOM 4233 C C . ASN B 1 154 ? 6.172 36.281 -5.492 1 85.75 154 ASN B C 1
ATOM 4235 O O . ASN B 1 154 ? 6.395 37.156 -4.648 1 85.75 154 ASN B O 1
ATOM 4239 N N . THR B 1 155 ? 6.973 35.281 -5.539 1 79.81 155 THR B N 1
ATOM 4240 C CA . THR B 1 155 ? 8.078 35 -4.625 1 79.81 155 THR B CA 1
ATOM 4241 C C . THR B 1 155 ? 9.164 36.062 -4.762 1 79.81 155 THR B C 1
ATOM 4243 O O . THR B 1 155 ? 9.914 36.312 -3.814 1 79.81 155 THR B O 1
ATOM 4246 N N . LEU B 1 156 ? 9.18 36.688 -5.891 1 74 156 LEU B N 1
ATOM 4247 C CA . LEU B 1 156 ? 10.227 37.656 -6.176 1 74 156 LEU B CA 1
ATOM 4248 C C . LEU B 1 156 ? 9.727 39.094 -5.949 1 74 156 LEU B C 1
ATOM 4250 O O . LEU B 1 156 ? 10.484 40.031 -6.074 1 74 156 LEU B O 1
ATOM 4254 N N . GLY B 1 157 ? 8.562 39.219 -5.512 1 80.31 157 GLY B N 1
ATOM 4255 C CA . GLY B 1 157 ? 7.98 40.562 -5.398 1 80.31 157 GLY B CA 1
ATOM 4256 C C . GLY B 1 157 ? 7.543 41.125 -6.734 1 80.31 157 GLY B C 1
ATOM 4257 O O . GLY B 1 157 ? 7.484 40.406 -7.734 1 80.31 157 GLY B O 1
ATOM 4258 N N . GLY B 1 158 ? 7.008 42.219 -6.629 1 85.75 158 GLY B N 1
ATOM 4259 C CA . GLY B 1 158 ? 6.629 42.906 -7.863 1 85.75 158 GLY B CA 1
ATOM 4260 C C . GLY B 1 158 ? 5.184 42.656 -8.258 1 85.75 158 GLY B C 1
ATOM 4261 O O . GLY B 1 158 ? 4.277 42.812 -7.441 1 85.75 158 GLY B O 1
ATOM 4262 N N . LYS B 1 159 ? 5.043 42.219 -9.562 1 89.69 159 LYS B N 1
ATOM 4263 C CA . LYS B 1 159 ? 3.693 42.062 -10.086 1 89.69 159 LYS B CA 1
ATOM 4264 C C . LYS B 1 159 ? 3.066 40.75 -9.594 1 89.69 159 LYS B C 1
ATOM 4266 O O . LYS B 1 159 ? 3.768 39.781 -9.375 1 89.69 159 LYS B O 1
ATOM 4271 N N . LEU B 1 160 ? 1.745 40.875 -9.484 1 95.19 160 LEU B N 1
ATOM 4272 C CA . LEU B 1 160 ? 0.986 39.688 -9.117 1 95.19 160 LEU B CA 1
ATOM 4273 C C . LEU B 1 160 ? 1.017 38.656 -10.234 1 95.19 160 LEU B C 1
ATOM 4275 O O . LEU B 1 160 ? 1.025 39 -11.414 1 95.19 160 LEU B O 1
ATOM 4279 N N . MET B 1 161 ? 1.021 37.375 -9.867 1 95.25 161 MET B N 1
ATOM 4280 C CA . MET B 1 161 ? 0.961 36.312 -10.844 1 95.25 161 MET B CA 1
ATOM 4281 C C . MET B 1 161 ? -0.385 36.281 -11.555 1 95.25 161 MET B C 1
ATOM 4283 O O . MET B 1 161 ? -0.47 35.875 -12.719 1 95.25 161 MET B O 1
ATOM 4287 N N . PHE B 1 162 ? -1.452 36.719 -10.938 1 96.56 162 PHE B N 1
ATOM 4288 C CA . PHE B 1 162 ? -2.836 36.812 -11.391 1 96.56 162 PHE B CA 1
ATOM 4289 C C . PHE B 1 162 ? -3.637 37.75 -10.5 1 96.56 162 PHE B C 1
ATOM 4291 O O . PHE B 1 162 ? -3.168 38.156 -9.438 1 96.56 162 PHE B O 1
ATOM 4298 N N . LYS B 1 163 ? -4.828 38.094 -10.977 1 95.5 163 LYS B N 1
ATOM 4299 C CA . LYS B 1 163 ? -5.699 38.938 -10.164 1 95.5 163 LYS B CA 1
ATOM 4300 C C . LYS B 1 163 ? -6.082 38.25 -8.859 1 95.5 163 LYS B C 1
ATOM 4302 O O . LYS B 1 163 ? -6.48 37.062 -8.875 1 95.5 163 LYS B O 1
ATOM 4307 N N . SER B 1 164 ? -5.906 38.938 -7.766 1 96.94 164 SER B N 1
ATOM 4308 C CA . SER B 1 164 ? -6.215 38.344 -6.465 1 96.94 164 SER B CA 1
ATOM 4309 C C . SER B 1 164 ? -7.609 37.719 -6.449 1 96.94 164 SER B C 1
ATOM 4311 O O . SER B 1 164 ? -8.57 38.344 -6.906 1 96.94 164 SER B O 1
ATOM 4313 N N . GLY B 1 165 ? -7.645 36.5 -6.043 1 96.88 165 GLY B N 1
ATOM 4314 C CA . GLY B 1 165 ? -8.906 35.781 -5.949 1 96.88 165 GLY B CA 1
ATOM 4315 C C . GLY B 1 165 ? -9.195 34.906 -7.164 1 96.88 165 GLY B C 1
ATOM 4316 O O . GLY B 1 165 ? -10.141 34.125 -7.156 1 96.88 165 GLY B O 1
ATOM 4317 N N . SER B 1 166 ? -8.352 34.969 -8.211 1 96.75 166 SER B N 1
ATOM 4318 C CA . SER B 1 166 ? -8.703 34.344 -9.469 1 96.75 166 SER B CA 1
ATOM 4319 C C . SER B 1 166 ? -7.891 33.062 -9.688 1 96.75 166 SER B C 1
ATOM 4321 O O . SER B 1 166 ? -8.109 32.344 -10.656 1 96.75 166 SER B O 1
ATOM 4323 N N . GLY B 1 167 ? -7.043 32.781 -8.758 1 97 167 GLY B N 1
ATOM 4324 C CA . GLY B 1 167 ? -6.184 31.625 -8.906 1 97 167 GLY B CA 1
ATOM 4325 C C . GLY B 1 167 ? -5.555 31.188 -7.598 1 97 167 GLY B C 1
ATOM 4326 O O . GLY B 1 167 ? -5.926 31.672 -6.527 1 97 167 GLY B O 1
ATOM 4327 N N . PHE B 1 168 ? -4.66 30.219 -7.75 1 97.62 168 PHE B N 1
ATOM 4328 C CA . PHE B 1 168 ? -3.945 29.703 -6.594 1 97.62 168 PHE B CA 1
ATOM 4329 C C . PHE B 1 168 ? -2.438 29.766 -6.812 1 97.62 168 PHE B C 1
ATOM 4331 O O . PHE B 1 168 ? -1.938 29.312 -7.844 1 97.62 168 PHE B O 1
ATOM 4338 N N . PHE B 1 169 ? -1.765 30.344 -5.859 1 97 169 PHE B N 1
ATOM 4339 C CA . PHE B 1 169 ? -0.307 30.297 -5.836 1 97 169 PHE B CA 1
ATOM 4340 C C . PHE B 1 169 ? 0.209 30.297 -4.402 1 97 169 PHE B C 1
ATOM 4342 O O . PHE B 1 169 ? 0.018 31.266 -3.666 1 97 169 PHE B O 1
ATOM 4349 N N . TYR B 1 170 ? 0.793 29.219 -4.062 1 95.19 170 TYR B N 1
ATOM 4350 C CA . TYR B 1 170 ? 1.299 29.016 -2.711 1 95.19 170 TYR B CA 1
ATOM 4351 C C . TYR B 1 170 ? 2.365 30.047 -2.359 1 95.19 170 TYR B C 1
ATOM 4353 O O . TYR B 1 170 ? 3.371 30.172 -3.062 1 95.19 170 TYR B O 1
ATOM 4361 N N . SER B 1 171 ? 2.156 30.781 -1.252 1 95.31 171 SER B N 1
ATOM 4362 C CA . SER B 1 171 ? 3.037 31.906 -0.941 1 95.31 171 SER B CA 1
ATOM 4363 C C . SER B 1 171 ? 3.439 31.906 0.529 1 95.31 171 SER B C 1
ATOM 4365 O O . SER B 1 171 ? 2.631 32.219 1.401 1 95.31 171 SER B O 1
ATOM 4367 N N . ASN B 1 172 ? 4.723 31.625 0.818 1 95.44 172 ASN B N 1
ATOM 4368 C CA . ASN B 1 172 ? 5.234 31.781 2.176 1 95.44 172 ASN B CA 1
ATOM 4369 C C . ASN B 1 172 ? 5.227 33.25 2.619 1 95.44 172 ASN B C 1
ATOM 4371 O O . ASN B 1 172 ? 4.922 33.531 3.775 1 95.44 172 ASN B O 1
ATOM 4375 N N . GLU B 1 173 ? 5.477 34.094 1.683 1 94.88 173 GLU B N 1
ATOM 4376 C CA . GLU B 1 173 ? 5.465 35.531 1.976 1 94.88 173 GLU B CA 1
ATOM 4377 C C . GLU B 1 173 ? 4.09 35.969 2.459 1 94.88 173 GLU B C 1
ATOM 4379 O O . GLU B 1 173 ? 3.988 36.844 3.332 1 94.88 173 GLU B O 1
ATOM 4384 N N . GLY B 1 174 ? 3.105 35.438 1.854 1 97.25 174 GLY B N 1
ATOM 4385 C CA . GLY B 1 174 ? 1.761 35.75 2.312 1 97.25 174 GLY B CA 1
ATOM 4386 C C . GLY B 1 174 ? 1.53 35.406 3.77 1 97.25 174 GLY B C 1
ATOM 4387 O O . GLY B 1 174 ? 0.972 36.188 4.527 1 97.25 174 GLY B O 1
ATOM 4388 N N . PHE B 1 175 ? 2.021 34.281 4.176 1 98.12 175 PHE B N 1
ATOM 4389 C CA . PHE B 1 175 ? 1.823 33.875 5.559 1 98.12 175 PHE B CA 1
ATOM 4390 C C . PHE B 1 175 ? 2.734 34.625 6.5 1 98.12 175 PHE B C 1
ATOM 4392 O O . PHE B 1 175 ? 2.361 34.906 7.641 1 98.12 175 PHE B O 1
ATOM 4399 N N . ASP B 1 176 ? 3.893 34.969 6.012 1 97.5 176 ASP B N 1
ATOM 4400 C CA . ASP B 1 176 ? 4.742 35.844 6.805 1 97.5 176 ASP B CA 1
ATOM 4401 C C . ASP B 1 176 ? 4.062 37.188 7.035 1 97.5 176 ASP B C 1
ATOM 4403 O O . ASP B 1 176 ? 4.16 37.781 8.117 1 97.5 176 ASP B O 1
ATOM 4407 N N . SER B 1 177 ? 3.396 37.688 6.012 1 97.69 177 SER B N 1
ATOM 4408 C CA . SER B 1 177 ? 2.65 38.938 6.145 1 97.69 177 SER B CA 1
ATOM 4409 C C . SER B 1 177 ? 1.513 38.781 7.152 1 97.69 177 SER B C 1
ATOM 4411 O O . SER B 1 177 ? 1.229 39.719 7.91 1 97.69 177 SER B O 1
ATOM 4413 N N . LEU B 1 178 ? 0.847 37.625 7.141 1 98.75 178 LEU B N 1
ATOM 4414 C CA . LEU B 1 178 ? -0.177 37.375 8.148 1 98.75 178 LEU B CA 1
ATOM 4415 C C . LEU B 1 178 ? 0.413 37.438 9.547 1 98.75 178 LEU B C 1
ATOM 4417 O O . LEU B 1 178 ? -0.226 37.938 10.477 1 98.75 178 LEU B O 1
ATOM 4421 N N . GLY B 1 179 ? 1.618 36.906 9.727 1 98.69 179 GLY B N 1
ATOM 4422 C CA . GLY B 1 179 ? 2.311 37.062 10.992 1 98.69 179 GLY B CA 1
ATOM 4423 C C . GLY B 1 179 ? 2.508 38.5 11.414 1 98.69 179 GLY B C 1
ATOM 4424 O O . GLY B 1 179 ? 2.285 38.844 12.57 1 98.69 179 GLY B O 1
ATOM 4425 N N . LYS B 1 180 ? 2.875 39.312 10.453 1 98.44 180 LYS B N 1
ATOM 4426 C CA . LYS B 1 180 ? 3.061 40.75 10.719 1 98.44 180 LYS B CA 1
ATOM 4427 C C . LYS B 1 180 ? 1.744 41.406 11.117 1 98.44 180 LYS B C 1
ATOM 4429 O O . LYS B 1 180 ? 1.725 42.312 11.945 1 98.44 180 LYS B O 1
ATOM 4434 N N . ILE B 1 181 ? 0.724 41 10.492 1 98.81 181 ILE B N 1
ATOM 4435 C CA . ILE B 1 181 ? -0.585 41.531 10.836 1 98.81 181 ILE B CA 1
ATOM 4436 C C . ILE B 1 181 ? -0.924 41.188 12.289 1 98.81 181 ILE B C 1
ATOM 4438 O O . ILE B 1 181 ? -1.408 42.031 13.031 1 98.81 181 ILE B O 1
ATOM 4442 N N . VAL B 1 182 ? -0.666 39.938 12.695 1 98.81 182 VAL B N 1
ATOM 4443 C CA . VAL B 1 182 ? -0.89 39.531 14.078 1 98.81 182 VAL B CA 1
ATOM 4444 C C . VAL B 1 182 ? -0.112 40.469 15.023 1 98.81 182 VAL B C 1
ATOM 4446 O O . VAL B 1 182 ? -0.648 40.938 16.031 1 98.81 182 VAL B O 1
ATOM 4449 N N . GLU B 1 183 ? 1.118 40.688 14.656 1 98.75 183 GLU B N 1
ATOM 4450 C CA . GLU B 1 183 ? 1.944 41.594 15.477 1 98.75 183 GLU B CA 1
ATOM 4451 C C . GLU B 1 183 ? 1.343 42.969 15.555 1 98.75 183 GLU B C 1
ATOM 4453 O O . GLU B 1 183 ? 1.281 43.594 16.625 1 98.75 183 GLU B O 1
ATOM 4458 N N . LYS B 1 184 ? 0.885 43.469 14.461 1 98.5 184 LYS B N 1
ATOM 4459 C CA . LYS B 1 184 ? 0.347 44.812 14.367 1 98.5 184 LYS B CA 1
ATOM 4460 C C . LYS B 1 184 ? -0.899 44.969 15.234 1 98.5 184 LYS B C 1
ATOM 4462 O O . LYS B 1 184 ? -1.02 45.938 15.992 1 98.5 184 LYS B O 1
ATOM 4467 N N . VAL B 1 185 ? -1.771 44.062 15.18 1 98.44 185 VAL B N 1
ATOM 4468 C CA . VAL B 1 185 ? -3.08 44.25 15.797 1 98.44 185 VAL B CA 1
ATOM 4469 C C . VAL B 1 185 ? -3.006 43.875 17.281 1 98.44 185 VAL B C 1
ATOM 4471 O O . VAL B 1 185 ? -3.863 44.281 18.062 1 98.44 185 VAL B O 1
ATOM 4474 N N . THR B 1 186 ? -1.983 43.125 17.719 1 98.38 186 THR B N 1
ATOM 4475 C CA . THR B 1 186 ? -1.885 42.719 19.125 1 98.38 186 THR B CA 1
ATOM 4476 C C . THR B 1 186 ? -0.862 43.562 19.859 1 98.38 186 THR B C 1
ATOM 4478 O O . THR B 1 186 ? -0.847 43.594 21.094 1 98.38 186 THR B O 1
ATOM 4481 N N . GLY B 1 187 ? 0.08 44.094 19.078 1 98.31 187 GLY B N 1
ATOM 4482 C CA . GLY B 1 187 ? 1.169 44.844 19.672 1 98.31 187 GLY B CA 1
ATOM 4483 C C . GLY B 1 187 ? 2.266 43.969 20.234 1 98.31 187 GLY B C 1
ATOM 4484 O O . GLY B 1 187 ? 3.172 44.469 20.922 1 98.31 187 GLY B O 1
ATOM 4485 N N . LYS B 1 188 ? 2.248 42.75 20 1 98.56 188 LYS B N 1
ATOM 4486 C CA . LYS B 1 188 ? 3.229 41.781 20.469 1 98.56 188 LYS B CA 1
ATOM 4487 C C . LYS B 1 188 ? 3.889 41.062 19.297 1 98.56 188 LYS B C 1
ATOM 4489 O O . LYS B 1 188 ? 3.326 41 18.203 1 98.56 188 LYS B O 1
ATOM 4494 N N . THR B 1 189 ? 5.066 40.5 19.531 1 98.5 189 THR B N 1
ATOM 4495 C CA . THR B 1 189 ? 5.766 39.75 18.484 1 98.5 189 THR B CA 1
ATOM 4496 C C . THR B 1 189 ? 5.008 38.469 18.125 1 98.5 189 THR B C 1
ATOM 4498 O O . THR B 1 189 ? 4.195 38 18.922 1 98.5 189 THR B O 1
ATOM 4501 N N . PHE B 1 190 ? 5.258 38.031 16.953 1 98.38 190 PHE B N 1
ATOM 4502 C CA . PHE B 1 190 ? 4.648 36.75 16.562 1 98.38 190 PHE B CA 1
ATOM 4503 C C . PHE B 1 190 ? 5.023 35.656 17.531 1 98.38 190 PHE B C 1
ATOM 4505 O O . PHE B 1 190 ? 4.176 34.844 17.906 1 98.38 190 PHE B O 1
ATOM 4512 N N . ASP B 1 191 ? 6.281 35.562 17.922 1 98.56 191 ASP B N 1
ATOM 4513 C CA . ASP B 1 191 ? 6.77 34.562 18.859 1 98.56 191 ASP B CA 1
ATOM 4514 C C . ASP B 1 191 ? 5.969 34.594 20.156 1 98.56 191 ASP B C 1
ATOM 4516 O O . ASP B 1 191 ? 5.582 33.531 20.672 1 98.56 191 ASP B O 1
ATOM 4520 N N . THR B 1 192 ? 5.684 35.75 20.625 1 98.62 192 THR B N 1
ATOM 4521 C CA . THR B 1 192 ? 4.922 35.875 21.859 1 98.62 192 THR B CA 1
ATOM 4522 C C . THR B 1 192 ? 3.492 35.375 21.656 1 98.62 192 THR B C 1
ATOM 4524 O O . THR B 1 192 ? 2.967 34.656 22.5 1 98.62 192 THR B O 1
ATOM 4527 N N . ASN B 1 193 ? 2.885 35.781 20.578 1 98.81 193 ASN B N 1
ATOM 4528 C CA . ASN B 1 193 ? 1.508 35.406 20.297 1 98.81 193 ASN B CA 1
ATOM 4529 C C . ASN B 1 193 ? 1.372 33.875 20.188 1 98.81 193 ASN B C 1
ATOM 4531 O O . ASN B 1 193 ? 0.445 33.281 20.75 1 98.81 193 ASN B O 1
ATOM 4535 N N . ILE B 1 194 ? 2.285 33.25 19.5 1 98.75 194 ILE B N 1
ATOM 4536 C CA . ILE B 1 194 ? 2.17 31.828 19.25 1 98.75 194 ILE B CA 1
ATOM 4537 C C . ILE B 1 194 ? 2.471 31.062 20.547 1 98.75 194 ILE B C 1
ATOM 4539 O O . ILE B 1 194 ? 1.892 30.016 20.797 1 98.75 194 ILE B O 1
ATOM 4543 N N . GLU B 1 195 ? 3.355 31.547 21.344 1 98.31 195 GLU B N 1
ATOM 4544 C CA . GLU B 1 195 ? 3.66 30.906 22.625 1 98.31 195 GLU B CA 1
ATOM 4545 C C . GLU B 1 195 ? 2.447 30.938 23.547 1 98.31 195 GLU B C 1
ATOM 4547 O O . GLU B 1 195 ? 2.189 29.969 24.266 1 98.31 195 GLU B O 1
ATOM 4552 N N . VAL B 1 196 ? 1.759 32.031 23.578 1 98.5 196 VAL B N 1
ATOM 4553 C CA . VAL B 1 196 ? 0.538 32.125 24.375 1 98.5 196 VAL B CA 1
ATOM 4554 C C . VAL B 1 196 ? -0.474 31.078 23.891 1 98.5 196 VAL B C 1
ATOM 4556 O O . VAL B 1 196 ? -1.143 30.438 24.703 1 98.5 196 VAL B O 1
ATOM 4559 N N . LEU B 1 197 ? -0.551 30.922 22.625 1 98.75 197 LEU B N 1
ATOM 4560 C CA . LEU B 1 197 ? -1.465 29.938 22.078 1 98.75 197 LEU B CA 1
ATOM 4561 C C . LEU B 1 197 ? -1.041 28.516 22.469 1 98.75 197 LEU B C 1
ATOM 4563 O O . LEU B 1 197 ? -1.88 27.703 22.828 1 98.75 197 LEU B O 1
ATOM 4567 N N . PHE B 1 198 ? 0.273 28.219 22.391 1 98.75 198 PHE B N 1
ATOM 4568 C CA . PHE B 1 198 ? 0.781 26.906 22.797 1 98.75 198 PHE B CA 1
ATOM 4569 C C . PHE B 1 198 ? 0.437 26.625 24.25 1 98.75 198 PHE B C 1
ATOM 4571 O O . PHE B 1 198 ? -0.018 25.516 24.578 1 98.75 198 PHE B O 1
ATOM 4578 N N . LYS B 1 199 ? 0.628 27.594 25.047 1 98.31 199 LYS B N 1
ATOM 4579 C CA . LYS B 1 199 ? 0.332 27.453 26.469 1 98.31 199 LYS B CA 1
ATOM 4580 C C . LYS B 1 199 ? -1.156 27.203 26.703 1 98.31 199 LYS B C 1
ATOM 4582 O O . LYS B 1 199 ? -1.533 26.344 27.5 1 98.31 199 LYS B O 1
ATOM 4587 N N . ARG B 1 200 ? -1.943 27.906 26.047 1 98.12 200 ARG B N 1
ATOM 4588 C CA . ARG B 1 200 ? -3.393 27.781 26.156 1 98.12 200 ARG B CA 1
ATOM 4589 C C . ARG B 1 200 ? -3.846 26.375 25.812 1 98.12 200 ARG B C 1
ATOM 4591 O O . ARG B 1 200 ? -4.746 25.828 26.438 1 98.12 200 ARG B O 1
ATOM 4598 N N . VAL B 1 201 ? -3.24 25.781 24.828 1 98.12 201 VAL B N 1
ATOM 4599 C CA . VAL B 1 201 ? -3.684 24.5 24.297 1 98.12 201 VAL B CA 1
ATOM 4600 C C . VAL B 1 201 ? -2.969 23.375 25.031 1 98.12 201 VAL B C 1
ATOM 4602 O O . VAL B 1 201 ? -3.406 22.219 24.984 1 98.12 201 VAL B O 1
ATOM 4605 N N . GLY B 1 202 ? -1.938 23.672 25.672 1 98.31 202 GLY B N 1
ATOM 4606 C CA . GLY B 1 202 ? -1.183 22.672 26.422 1 98.31 202 GLY B CA 1
ATOM 4607 C C . GLY B 1 202 ? -0.048 22.062 25.609 1 98.31 202 GLY B C 1
ATOM 4608 O O . GLY B 1 202 ? 0.371 20.938 25.891 1 98.31 202 GLY B O 1
ATOM 4609 N N . MET B 1 203 ? 0.475 22.766 24.641 1 98.5 203 MET B N 1
ATOM 4610 C CA . MET B 1 203 ? 1.608 22.312 23.844 1 98.5 203 MET B CA 1
ATOM 4611 C C . MET B 1 203 ? 2.928 22.75 24.469 1 98.5 203 MET B C 1
ATOM 4613 O O . MET B 1 203 ? 3.6 23.641 23.969 1 98.5 203 MET B O 1
ATOM 4617 N N . LYS B 1 204 ? 3.416 21.984 25.359 1 97.19 204 LYS B N 1
ATOM 4618 C CA . LYS B 1 204 ? 4.5 22.391 26.25 1 97.19 204 LYS B CA 1
ATOM 4619 C C . LYS B 1 204 ? 5.859 22.203 25.578 1 97.19 204 LYS B C 1
ATOM 4621 O O . LYS B 1 204 ? 6.867 22.719 26.047 1 97.19 204 LYS B O 1
ATOM 4626 N N . ASN B 1 205 ? 5.875 21.469 24.5 1 97.81 205 ASN B N 1
ATOM 4627 C CA . ASN B 1 205 ? 7.145 21.156 23.859 1 97.81 205 ASN B CA 1
ATOM 4628 C C . ASN B 1 205 ? 7.23 21.766 22.469 1 97.81 205 ASN B C 1
ATOM 4630 O O . ASN B 1 205 ? 8.008 21.312 21.625 1 97.81 205 ASN B O 1
ATOM 4634 N N . SER B 1 206 ? 6.379 22.781 22.203 1 98.5 206 SER B N 1
ATOM 4635 C CA . SER B 1 206 ? 6.398 23.5 20.922 1 98.5 206 SER B CA 1
ATOM 4636 C C . SER B 1 206 ? 6.938 24.906 21.094 1 98.5 206 SER B C 1
ATOM 4638 O O . SER B 1 206 ? 6.754 25.531 22.141 1 98.5 206 SER B O 1
ATOM 4640 N N . SER B 1 207 ? 7.641 25.375 20.062 1 98.38 207 SER B N 1
ATOM 4641 C CA . SER B 1 207 ? 8.219 26.719 20.031 1 98.38 207 SER B CA 1
ATOM 4642 C C . SER B 1 207 ? 8.5 27.156 18.594 1 98.38 207 SER B C 1
ATOM 4644 O O . SER B 1 207 ? 8.25 26.406 17.641 1 98.38 207 SER B O 1
ATOM 4646 N N . THR B 1 208 ? 8.922 28.391 18.5 1 98.38 208 THR B N 1
ATOM 4647 C CA . THR B 1 208 ? 9.453 28.828 17.203 1 98.38 208 THR B CA 1
ATOM 4648 C C . THR B 1 208 ? 10.953 28.578 17.125 1 98.38 208 THR B C 1
ATOM 4650 O O . THR B 1 208 ? 11.594 28.297 18.141 1 98.38 208 THR B O 1
ATOM 4653 N N . GLY B 1 209 ? 11.453 28.609 15.914 1 97.69 209 GLY B N 1
ATOM 4654 C CA . GLY B 1 209 ? 12.898 28.516 15.758 1 97.69 209 GLY B CA 1
ATOM 4655 C C . GLY B 1 209 ? 13.656 29.594 16.516 1 97.69 209 GLY B C 1
ATOM 4656 O O . GLY B 1 209 ? 14.797 29.375 16.938 1 97.69 209 GLY B O 1
ATOM 4657 N N . ASN B 1 210 ? 13.031 30.719 16.766 1 96.81 210 ASN B N 1
ATOM 4658 C CA . ASN B 1 210 ? 13.656 31.844 17.453 1 96.81 210 ASN B CA 1
ATOM 4659 C C . ASN B 1 210 ? 13.703 31.625 18.969 1 96.81 210 ASN B C 1
ATOM 4661 O O . ASN B 1 210 ? 14.617 32.094 19.641 1 96.81 210 ASN B O 1
ATOM 4665 N N . THR B 1 211 ? 12.742 30.891 19.469 1 97 211 THR B N 1
ATOM 4666 C CA . THR B 1 211 ? 12.578 30.844 20.906 1 97 211 THR B CA 1
ATOM 4667 C C . THR B 1 211 ? 12.992 29.5 21.469 1 97 211 THR B C 1
ATOM 4669 O O . THR B 1 211 ? 12.984 29.281 22.688 1 97 211 THR B O 1
ATOM 4672 N N . PHE B 1 212 ? 13.344 28.641 20.578 1 96.38 212 PHE B N 1
ATOM 4673 C CA . PHE B 1 212 ? 13.727 27.312 21.031 1 96.38 212 PHE B CA 1
ATOM 4674 C C . PHE B 1 212 ? 14.984 27.359 21.891 1 96.38 212 PHE B C 1
ATOM 4676 O O . PHE B 1 212 ? 15.992 27.938 21.484 1 96.38 212 PHE B O 1
ATOM 4683 N N . GLU B 1 213 ? 14.93 26.688 23.062 1 90.19 213 GLU B N 1
ATOM 4684 C CA . GLU B 1 213 ? 16.062 26.625 23.969 1 90.19 213 GLU B CA 1
ATOM 4685 C C . GLU B 1 213 ? 16.359 25.188 24.391 1 90.19 213 GLU B C 1
ATOM 4687 O O . GLU B 1 213 ? 17.219 24.938 25.234 1 90.19 213 GLU B O 1
ATOM 4692 N N . GLY B 1 214 ? 15.789 24.234 23.797 1 84.56 214 GLY B N 1
ATOM 4693 C CA . GLY B 1 214 ? 15.891 22.859 24.25 1 84.56 214 GLY B CA 1
ATOM 4694 C C . GLY B 1 214 ? 17.062 22.109 23.641 1 84.56 214 GLY B C 1
ATOM 4695 O O . GLY B 1 214 ? 17.828 22.672 22.875 1 84.56 214 GLY B O 1
ATOM 4696 N N . LYS B 1 215 ? 17.203 20.906 24.172 1 86.75 215 LYS B N 1
ATOM 4697 C CA . LYS B 1 215 ? 18.297 20.062 23.734 1 86.75 215 LYS B CA 1
ATOM 4698 C C . LYS B 1 215 ? 17.797 18.859 22.922 1 86.75 215 LYS B C 1
ATOM 4700 O O . LYS B 1 215 ? 18.594 18.062 22.422 1 86.75 215 LYS B O 1
ATOM 4705 N N . ASP B 1 216 ? 16.531 18.781 22.781 1 95 216 ASP B N 1
ATOM 4706 C CA . ASP B 1 216 ? 15.961 17.578 22.172 1 95 216 ASP B CA 1
ATOM 4707 C C . ASP B 1 216 ? 15.578 17.828 20.719 1 95 216 ASP B C 1
ATOM 4709 O O . ASP B 1 216 ? 14.648 17.203 20.203 1 95 216 ASP B O 1
ATOM 4713 N N . PHE B 1 217 ? 16.344 18.703 20.062 1 96.81 217 PHE B N 1
ATOM 4714 C CA . PHE B 1 217 ? 16.047 19.047 18.672 1 96.81 217 PHE B CA 1
ATOM 4715 C C . PHE B 1 217 ? 16.594 17.984 17.734 1 96.81 217 PHE B C 1
ATOM 4717 O O . PHE B 1 217 ? 17.75 17.578 17.844 1 96.81 217 PHE B O 1
ATOM 4724 N N . ALA B 1 218 ? 15.742 17.578 16.797 1 97.62 218 ALA B N 1
ATOM 4725 C CA . ALA B 1 218 ? 16.062 16.484 15.875 1 97.62 218 ALA B CA 1
ATOM 4726 C C . ALA B 1 218 ? 17.062 16.938 14.82 1 97.62 218 ALA B C 1
ATOM 4728 O O . ALA B 1 218 ? 17.688 16.109 14.148 1 97.62 218 ALA B O 1
ATOM 4729 N N . GLY B 1 219 ? 17.25 18.281 14.742 1 96.31 219 GLY B N 1
ATOM 4730 C CA . GLY B 1 219 ? 18 18.766 13.609 1 96.31 219 GLY B CA 1
ATOM 4731 C C . GLY B 1 219 ? 17.328 18.5 12.273 1 96.31 219 GLY B C 1
ATOM 4732 O O . GLY B 1 219 ? 16.125 18.297 12.219 1 96.31 219 GLY B O 1
ATOM 4733 N N . ALA B 1 220 ? 18.094 18.656 11.164 1 98 220 ALA B N 1
ATOM 4734 C CA . ALA B 1 220 ? 17.719 18.344 9.789 1 98 220 ALA B CA 1
ATOM 4735 C C . ALA B 1 220 ? 18.906 17.844 8.992 1 98 220 ALA B C 1
ATOM 4737 O O . ALA B 1 220 ? 20.031 18.328 9.164 1 98 220 ALA B O 1
ATOM 4738 N N . TYR B 1 221 ? 18.641 16.859 8.188 1 98.38 221 TYR B N 1
ATOM 4739 C CA . TYR B 1 221 ? 19.75 16.219 7.496 1 98.38 221 TYR B CA 1
ATOM 4740 C C . TYR B 1 221 ? 19.406 15.953 6.035 1 98.38 221 TYR B C 1
ATOM 4742 O O . TYR B 1 221 ? 18.25 15.664 5.707 1 98.38 221 TYR B O 1
ATOM 4750 N N . LEU B 1 222 ? 20.406 16.047 5.203 1 97.69 222 LEU B N 1
ATOM 4751 C CA . LEU B 1 222 ? 20.297 15.586 3.822 1 97.69 222 LEU B CA 1
ATOM 4752 C C . LEU B 1 222 ? 20.953 14.211 3.648 1 97.69 222 LEU B C 1
ATOM 4754 O O . LEU B 1 222 ? 21.891 13.875 4.371 1 97.69 222 LEU B O 1
ATOM 4758 N N . GLY B 1 223 ? 20.453 13.453 2.773 1 96.56 223 GLY B N 1
ATOM 4759 C CA . GLY B 1 223 ? 21 12.141 2.49 1 96.56 223 GLY B CA 1
ATOM 4760 C C . GLY B 1 223 ? 20.172 11.008 3.061 1 96.56 223 GLY B C 1
ATOM 4761 O O . GLY B 1 223 ? 18.938 11.07 3.049 1 96.56 223 GLY B O 1
ATOM 4762 N N . ASP B 1 224 ? 20.891 9.93 3.396 1 92.94 224 ASP B N 1
ATOM 4763 C CA . ASP B 1 224 ? 20.25 8.766 4 1 92.94 224 ASP B CA 1
ATOM 4764 C C . ASP B 1 224 ? 20.969 8.344 5.277 1 92.94 224 ASP B C 1
ATOM 4766 O O . ASP B 1 224 ? 21.875 9.039 5.742 1 92.94 224 ASP B O 1
ATOM 4770 N N . ALA B 1 225 ? 20.484 7.254 5.859 1 89.81 225 ALA B N 1
ATOM 4771 C CA . ALA B 1 225 ? 20.969 6.832 7.176 1 89.81 225 ALA B CA 1
ATOM 4772 C C . ALA B 1 225 ? 22.469 6.582 7.156 1 89.81 225 ALA B C 1
ATOM 4774 O O . ALA B 1 225 ? 23.156 6.766 8.172 1 89.81 225 ALA B O 1
ATOM 4775 N N . LEU B 1 226 ? 22.984 6.191 6.016 1 91 226 LEU B N 1
ATOM 4776 C CA . LEU B 1 226 ? 24.406 5.871 5.91 1 91 226 LEU B CA 1
ATOM 4777 C C . LEU B 1 226 ? 25.219 7.117 5.594 1 91 226 LEU B C 1
ATOM 4779 O O . LEU B 1 226 ? 26.391 7.215 5.984 1 91 226 LEU B O 1
ATOM 4783 N N . HIS B 1 227 ? 24.625 8.047 4.93 1 94.5 227 HIS B N 1
ATOM 4784 C CA . HIS B 1 227 ? 25.297 9.281 4.523 1 94.5 227 HIS B CA 1
ATOM 4785 C C . HIS B 1 227 ? 24.453 10.5 4.875 1 94.5 227 HIS B C 1
ATOM 4787 O O . HIS B 1 227 ? 23.953 11.195 3.984 1 94.5 227 HIS B O 1
ATOM 4793 N N . ALA B 1 228 ? 24.5 10.828 6.168 1 96.75 228 ALA B N 1
ATOM 4794 C CA . ALA B 1 228 ? 23.703 11.953 6.637 1 96.75 228 ALA B CA 1
ATOM 4795 C C . ALA B 1 228 ? 24.547 13.211 6.793 1 96.75 228 ALA B C 1
ATOM 4797 O O . ALA B 1 228 ? 25.578 13.195 7.488 1 96.75 228 ALA B O 1
ATOM 4798 N N . GLU B 1 229 ? 24.109 14.25 6.09 1 97.56 229 GLU B N 1
ATOM 4799 C CA . GLU B 1 229 ? 24.75 15.555 6.211 1 97.56 229 GLU B CA 1
ATOM 4800 C C . GLU B 1 229 ? 23.875 16.531 7.004 1 97.56 229 GLU B C 1
ATOM 4802 O O . GLU B 1 229 ? 22.781 16.891 6.566 1 97.56 229 GLU B O 1
ATOM 4807 N N . LYS B 1 230 ? 24.422 17.016 8.055 1 97.31 230 LYS B N 1
ATOM 4808 C CA . LYS B 1 230 ? 23.672 17.875 8.945 1 97.31 230 LYS B CA 1
ATOM 4809 C C . LYS B 1 230 ? 23.5 19.281 8.352 1 97.31 230 LYS B C 1
ATOM 4811 O O . LYS B 1 230 ? 24.469 19.844 7.812 1 97.31 230 LYS B O 1
ATOM 4816 N N . ILE B 1 231 ? 22.312 19.781 8.375 1 97.06 231 ILE B N 1
ATOM 4817 C CA . ILE B 1 231 ? 22.062 21.172 8 1 97.06 231 ILE B CA 1
ATOM 4818 C C . ILE B 1 231 ? 22.5 22.094 9.141 1 97.06 231 ILE B C 1
ATOM 4820 O O . ILE B 1 231 ? 22.047 21.938 10.281 1 97.06 231 ILE B O 1
ATOM 4824 N N . LEU B 1 232 ? 23.156 23.109 8.812 1 94.62 232 LEU B N 1
ATOM 4825 C CA . LEU B 1 232 ? 23.75 23.984 9.828 1 94.62 232 LEU B CA 1
ATOM 4826 C C . LEU B 1 232 ? 22.781 25.094 10.211 1 94.62 232 LEU B C 1
ATOM 4828 O O . LEU B 1 232 ? 21.844 25.391 9.469 1 94.62 232 LEU B O 1
ATOM 4832 N N . ASN B 1 233 ? 22.969 25.688 11.359 1 93.88 233 ASN B N 1
ATOM 4833 C CA . ASN B 1 233 ? 22.281 26.859 11.883 1 93.88 233 ASN B CA 1
ATOM 4834 C C . ASN B 1 233 ? 20.797 26.562 12.141 1 93.88 233 ASN B C 1
ATOM 4836 O O . ASN B 1 233 ? 19.953 27.438 12.031 1 93.88 233 ASN B O 1
ATOM 4840 N N . MET B 1 234 ? 20.469 25.344 12.375 1 95 234 MET B N 1
ATOM 4841 C CA . MET B 1 234 ? 19.125 24.984 12.812 1 95 234 MET B CA 1
ATOM 4842 C C . MET B 1 234 ? 19.016 25 14.328 1 95 234 MET B C 1
ATOM 4844 O O . MET B 1 234 ? 19.953 24.578 15.023 1 95 234 MET B O 1
ATOM 4848 N N . PRO B 1 235 ? 17.984 25.5 14.898 1 95.5 235 PRO B N 1
ATOM 4849 C CA . PRO B 1 235 ? 16.75 25.906 14.227 1 95.5 235 PRO B CA 1
ATOM 4850 C C . PRO B 1 235 ? 16.719 27.391 13.914 1 95.5 235 PRO B C 1
ATOM 4852 O O . PRO B 1 235 ? 15.711 27.891 13.391 1 95.5 235 PRO B O 1
ATOM 4855 N N . LYS B 1 236 ? 17.766 28.141 14.086 1 93.38 236 LYS B N 1
ATOM 4856 C CA . LYS B 1 236 ? 17.781 29.594 13.945 1 93.38 236 LYS B CA 1
ATOM 4857 C C . LYS B 1 236 ? 17.469 30.016 12.508 1 93.38 236 LYS B C 1
ATOM 4859 O O . LYS B 1 236 ? 16.828 31.047 12.273 1 93.38 236 LYS B O 1
ATOM 4864 N N . ARG B 1 237 ? 17.844 29.188 11.617 1 95.12 237 ARG B N 1
ATOM 4865 C CA . ARG B 1 237 ? 17.656 29.531 10.211 1 95.12 237 ARG B CA 1
ATOM 4866 C C . ARG B 1 237 ? 16.172 29.609 9.852 1 95.12 237 ARG B C 1
ATOM 4868 O O . ARG B 1 237 ? 15.805 30.188 8.828 1 95.12 237 ARG B O 1
ATOM 4875 N N . LEU B 1 238 ? 15.367 29.031 10.672 1 96 238 LEU B N 1
ATOM 4876 C CA . LEU B 1 238 ? 13.938 29.031 10.406 1 96 238 LEU B CA 1
ATOM 4877 C C . LEU B 1 238 ? 13.359 30.438 10.492 1 96 238 LEU B C 1
ATOM 4879 O O . LEU B 1 238 ? 12.266 30.703 9.984 1 96 238 LEU B O 1
ATOM 4883 N N . GLY B 1 239 ? 14.023 31.328 11.141 1 93.81 239 GLY B N 1
ATOM 4884 C CA . GLY B 1 239 ? 13.602 32.719 11.25 1 93.81 239 GLY B CA 1
ATOM 4885 C C . GLY B 1 239 ? 14.031 33.562 10.062 1 93.81 239 GLY B C 1
ATOM 4886 O O . GLY B 1 239 ? 13.633 34.719 9.945 1 93.81 239 GLY B O 1
ATOM 4887 N N . ASP B 1 240 ? 14.789 32.906 9.172 1 91.75 240 ASP B N 1
ATOM 4888 C CA . ASP B 1 240 ? 15.273 33.656 8.008 1 91.75 240 ASP B CA 1
ATOM 4889 C C . ASP B 1 240 ? 14.125 34.031 7.074 1 91.75 240 ASP B C 1
ATOM 4891 O O . ASP B 1 240 ? 13.086 33.344 7.059 1 91.75 240 ASP B O 1
ATOM 4895 N N . LYS B 1 241 ? 14.383 34.969 6.238 1 85.69 241 LYS B N 1
ATOM 4896 C CA . LYS B 1 241 ? 13.367 35.562 5.363 1 85.69 241 LYS B CA 1
ATOM 4897 C C . LYS B 1 241 ? 12.859 34.531 4.359 1 85.69 241 LYS B C 1
ATOM 4899 O O . LYS B 1 241 ? 11.703 34.562 3.936 1 85.69 241 LYS B O 1
ATOM 4904 N N . ASN B 1 242 ? 13.727 33.656 4.035 1 86.06 242 ASN B N 1
ATOM 4905 C CA . ASN B 1 242 ? 13.359 32.719 3.008 1 86.06 242 ASN B CA 1
ATOM 4906 C C . ASN B 1 242 ? 12.336 31.688 3.527 1 86.06 242 ASN B C 1
ATOM 4908 O O . ASN B 1 242 ? 11.617 31.078 2.746 1 86.06 242 ASN B O 1
ATOM 4912 N N . ILE B 1 243 ? 12.242 31.438 4.789 1 92.25 243 ILE B N 1
ATOM 4913 C CA . ILE B 1 243 ? 11.281 30.531 5.41 1 92.25 243 ILE B CA 1
ATOM 4914 C C . ILE B 1 243 ? 10.234 31.344 6.184 1 92.25 243 ILE B C 1
ATOM 4916 O O . ILE B 1 243 ? 9.102 31.484 5.734 1 92.25 243 ILE B O 1
ATOM 4920 N N . GLY B 1 244 ? 10.594 32.062 7.203 1 95.56 244 GLY B N 1
ATOM 4921 C CA . GLY B 1 244 ? 9.719 32.844 8.055 1 95.56 244 GLY B CA 1
ATOM 4922 C C . GLY B 1 244 ? 9 32.031 9.102 1 95.56 244 GLY B C 1
ATOM 4923 O O . GLY B 1 244 ? 8.43 30.969 8.797 1 95.56 244 GLY B O 1
ATOM 4924 N N . ILE B 1 245 ? 9 32.469 10.266 1 97.81 245 ILE B N 1
ATOM 4925 C CA . ILE B 1 245 ? 8.445 31.734 11.398 1 97.81 245 ILE B CA 1
ATOM 4926 C C . ILE B 1 245 ? 6.961 31.484 11.164 1 97.81 245 ILE B C 1
ATOM 4928 O O . ILE B 1 245 ? 6.5 30.344 11.281 1 97.81 245 ILE B O 1
ATOM 4932 N N . PRO B 1 246 ? 6.18 32.438 10.664 1 98.69 246 PRO B N 1
ATOM 4933 C CA . PRO B 1 246 ? 4.742 32.188 10.484 1 98.69 246 PRO B CA 1
ATOM 4934 C C . PRO B 1 246 ? 4.449 31.172 9.398 1 98.69 246 PRO B C 1
ATOM 4936 O O . PRO B 1 246 ? 3.441 30.453 9.477 1 98.69 246 PRO B O 1
ATOM 4939 N N . ALA B 1 247 ? 5.332 31.062 8.43 1 98.25 247 ALA B N 1
ATOM 4940 C CA . ALA B 1 247 ? 5.086 30.188 7.285 1 98.25 247 ALA B CA 1
ATOM 4941 C C . ALA B 1 247 ? 5.621 28.781 7.535 1 98.25 247 ALA B C 1
ATOM 4943 O O . ALA B 1 247 ? 5.082 27.812 7.016 1 98.25 247 ALA B O 1
ATOM 4944 N N . GLY B 1 248 ? 6.715 28.703 8.383 1 98.5 248 GLY B N 1
ATOM 4945 C CA . GLY B 1 248 ? 7.312 27.375 8.438 1 98.5 248 GLY B CA 1
ATOM 4946 C C . GLY B 1 248 ? 8.266 27.203 9.602 1 98.5 248 GLY B C 1
ATOM 4947 O O . GLY B 1 248 ? 9.055 26.25 9.633 1 98.5 248 GLY B O 1
ATOM 4948 N N . GLY B 1 249 ? 8.219 28.062 10.578 1 98.56 249 GLY B N 1
ATOM 4949 C CA . GLY B 1 249 ? 9.32 28.094 11.531 1 98.56 249 GLY B CA 1
ATOM 4950 C C . GLY B 1 249 ? 8.945 27.562 12.898 1 98.56 249 GLY B C 1
ATOM 4951 O O . GLY B 1 249 ? 9.594 27.875 13.898 1 98.56 249 GLY B O 1
ATOM 4952 N N . ILE B 1 250 ? 7.898 26.75 12.953 1 98.75 250 ILE B N 1
ATOM 4953 C CA . ILE B 1 250 ? 7.484 26.172 14.234 1 98.75 250 ILE B CA 1
ATOM 4954 C C . ILE B 1 250 ? 8.133 24.812 14.43 1 98.75 250 ILE B C 1
ATOM 4956 O O . ILE B 1 250 ? 8.297 24.047 13.469 1 98.75 250 ILE B O 1
ATOM 4960 N N . LEU B 1 251 ? 8.547 24.531 15.656 1 98.88 251 LEU B N 1
ATOM 4961 C CA . LEU B 1 251 ? 9.039 23.234 16.109 1 98.88 251 LEU B CA 1
ATOM 4962 C C . LEU B 1 251 ? 8.008 22.547 17 1 98.88 251 LEU B C 1
ATOM 4964 O O . LEU B 1 251 ? 7.332 23.203 17.797 1 98.88 251 LEU B O 1
ATOM 4968 N N . SER B 1 252 ? 7.914 21.219 16.859 1 98.81 252 SER B N 1
ATOM 4969 C CA . SER B 1 252 ? 6.918 20.516 17.672 1 98.81 252 SER B CA 1
ATOM 4970 C C . SER B 1 252 ? 7.246 19.031 17.797 1 98.81 252 SER B C 1
ATOM 4972 O O . SER B 1 252 ? 8.328 18.594 17.406 1 98.81 252 SER B O 1
ATOM 4974 N N . THR B 1 253 ? 6.371 18.312 18.531 1 98.75 253 THR B N 1
ATOM 4975 C CA . THR B 1 253 ? 6.484 16.875 18.766 1 98.75 253 THR B CA 1
ATOM 4976 C C . THR B 1 253 ? 5.207 16.156 18.344 1 98.75 253 THR B C 1
ATOM 4978 O O . THR B 1 253 ? 4.188 16.797 18.078 1 98.75 253 THR B O 1
ATOM 4981 N N . ILE B 1 254 ? 5.359 14.844 18.297 1 98.81 254 ILE B N 1
ATOM 4982 C CA . ILE B 1 254 ? 4.18 14.023 18.031 1 98.81 254 ILE B CA 1
ATOM 4983 C C . ILE B 1 254 ? 3.109 14.312 19.078 1 98.81 254 ILE B C 1
ATOM 4985 O O . ILE B 1 254 ? 1.941 14.523 18.75 1 98.81 254 ILE B O 1
ATOM 4989 N N . GLY B 1 255 ? 3.508 14.375 20.297 1 98.44 255 GLY B N 1
ATOM 4990 C CA . GLY B 1 255 ? 2.574 14.586 21.391 1 98.44 255 GLY B CA 1
ATOM 4991 C C . GLY B 1 255 ? 1.857 15.922 21.312 1 98.44 255 GLY B C 1
ATOM 4992 O O . GLY B 1 255 ? 0.634 15.984 21.453 1 98.44 255 GLY B O 1
ATOM 4993 N N . ASP B 1 256 ? 2.561 16.969 21.078 1 98.75 256 ASP B N 1
ATOM 4994 C CA . ASP B 1 256 ? 1.969 18.297 21.031 1 98.75 256 ASP B CA 1
ATOM 4995 C C . ASP B 1 256 ? 1.043 18.453 19.828 1 98.75 256 ASP B C 1
ATOM 4997 O O . ASP B 1 256 ? -0.005 19.094 19.922 1 98.75 256 ASP B O 1
ATOM 5001 N N . LEU B 1 257 ? 1.459 17.875 18.703 1 98.88 257 LEU B N 1
ATOM 5002 C CA . LEU B 1 257 ? 0.606 17.984 17.516 1 98.88 257 LEU B CA 1
ATOM 5003 C C . LEU B 1 257 ? -0.683 17.188 17.703 1 98.88 257 LEU B C 1
ATOM 5005 O O . LEU B 1 257 ? -1.737 17.578 17.203 1 98.88 257 LEU B O 1
ATOM 5009 N N . GLN B 1 258 ? -0.594 16.094 18.438 1 98.62 258 GLN B N 1
ATOM 5010 C CA . GLN B 1 258 ? -1.812 15.375 18.797 1 98.62 258 GLN B CA 1
ATOM 5011 C C . GLN B 1 258 ? -2.725 16.25 19.656 1 98.62 258 GLN B C 1
ATOM 5013 O O . GLN B 1 258 ? -3.938 16.281 19.453 1 98.62 258 GLN B O 1
ATOM 5018 N N . ILE B 1 259 ? -2.166 16.891 20.609 1 98.62 259 ILE B N 1
ATOM 5019 C CA . ILE B 1 259 ? -2.916 17.797 21.484 1 98.62 259 ILE B CA 1
ATOM 5020 C C . ILE B 1 259 ? -3.557 18.906 20.641 1 98.62 259 ILE B C 1
ATOM 5022 O O . ILE B 1 259 ? -4.734 19.234 20.828 1 98.62 259 ILE B O 1
ATOM 5026 N N . TRP B 1 260 ? -2.785 19.406 19.75 1 98.75 260 TRP B N 1
ATOM 5027 C CA . TRP B 1 260 ? -3.26 20.453 18.844 1 98.75 260 TRP B CA 1
ATOM 5028 C C . TRP B 1 260 ? -4.457 19.969 18.031 1 98.75 260 TRP B C 1
ATOM 5030 O O . TRP B 1 260 ? -5.504 20.625 18.016 1 98.75 260 TRP B O 1
ATOM 5040 N N . ASN B 1 261 ? -4.305 18.797 17.359 1 98.75 261 ASN B N 1
ATOM 5041 C CA . ASN B 1 261 ? -5.395 18.25 16.562 1 98.75 261 ASN B CA 1
ATOM 5042 C C . ASN B 1 261 ? -6.66 18.062 17.391 1 98.75 261 ASN B C 1
ATOM 5044 O O . ASN B 1 261 ? -7.75 18.453 16.969 1 98.75 261 ASN B O 1
ATOM 5048 N N . ASN B 1 262 ? -6.473 17.562 18.531 1 97.56 262 ASN B N 1
ATOM 5049 C CA . ASN B 1 262 ? -7.617 17.312 19.406 1 97.56 262 ASN B CA 1
ATOM 5050 C C . ASN B 1 262 ? -8.312 18.609 19.797 1 97.56 262 ASN B C 1
ATOM 5052 O O . ASN B 1 262 ? -9.547 18.703 19.766 1 97.56 262 ASN B O 1
ATOM 5056 N N . ALA B 1 263 ? -7.586 19.609 20.141 1 97.94 263 ALA B N 1
ATOM 5057 C CA . ALA B 1 263 ? -8.156 20.875 20.578 1 97.94 263 ALA B CA 1
ATOM 5058 C C . ALA B 1 263 ? -8.789 21.625 19.406 1 97.94 263 ALA B C 1
ATOM 5060 O O . ALA B 1 263 ? -9.906 22.125 19.516 1 97.94 263 ALA B O 1
ATOM 5061 N N . LEU B 1 264 ? -8.102 21.641 18.328 1 98.06 264 LEU B N 1
ATOM 5062 C CA . LEU B 1 264 ? -8.523 22.406 17.156 1 98.06 264 LEU B CA 1
ATOM 5063 C C . LEU B 1 264 ? -9.82 21.859 16.578 1 98.06 264 LEU B C 1
ATOM 5065 O O . LEU B 1 264 ? -10.773 22.594 16.344 1 98.06 264 LEU B O 1
ATOM 5069 N N . TYR B 1 265 ? -9.922 20.562 16.453 1 97.44 265 TYR B N 1
ATOM 5070 C CA . TYR B 1 265 ? -11.016 19.984 15.68 1 97.44 265 TYR B CA 1
ATOM 5071 C C . TYR B 1 265 ? -12.164 19.578 16.578 1 97.44 265 TYR B C 1
ATOM 5073 O O . TYR B 1 265 ? -13.242 19.203 16.109 1 97.44 265 TYR B O 1
ATOM 5081 N N . ASN B 1 266 ? -11.977 19.75 17.875 1 94.94 266 ASN B N 1
ATOM 5082 C CA . ASN B 1 266 ? -13.07 19.469 18.797 1 94.94 266 ASN B CA 1
ATOM 5083 C C . ASN B 1 266 ? -13.625 20.75 19.406 1 94.94 266 ASN B C 1
ATOM 5085 O O . ASN B 1 266 ? -14.266 20.719 20.453 1 94.94 266 ASN B O 1
ATOM 5089 N N . GLY B 1 267 ? -13.297 21.891 18.875 1 94.81 267 GLY B N 1
ATOM 5090 C CA . GLY B 1 267 ? -13.969 23.125 19.172 1 94.81 267 GLY B CA 1
ATOM 5091 C C . GLY B 1 267 ? -13.438 23.812 20.422 1 94.81 267 GLY B C 1
ATOM 5092 O O . GLY B 1 267 ? -14.148 24.594 21.062 1 94.81 267 GLY B O 1
ATOM 5093 N N . LYS B 1 268 ? -12.234 23.547 20.719 1 95.94 268 LYS B N 1
ATOM 5094 C CA . LYS B 1 268 ? -11.703 24.109 21.953 1 95.94 268 LYS B CA 1
ATOM 5095 C C . LYS B 1 268 ? -10.953 25.406 21.703 1 95.94 268 LYS B C 1
ATOM 5097 O O . LYS B 1 268 ? -10.602 26.125 22.641 1 95.94 268 LYS B O 1
ATOM 5102 N N . ILE B 1 269 ? -10.75 25.781 20.422 1 98 269 ILE B N 1
ATOM 5103 C CA . ILE B 1 269 ? -9.898 26.938 20.125 1 98 269 ILE B CA 1
ATOM 5104 C C . ILE B 1 269 ? -10.734 28.031 19.469 1 98 269 ILE B C 1
ATOM 5106 O O . ILE B 1 269 ? -10.727 29.172 19.922 1 98 269 ILE B O 1
ATOM 5110 N N . LEU B 1 270 ? -11.531 27.672 18.5 1 98.5 270 LEU B N 1
ATOM 5111 C CA . LEU B 1 270 ? -12.336 28.625 17.75 1 98.5 270 LEU B CA 1
ATOM 5112 C C . LEU B 1 270 ? -13.82 28.422 18.016 1 98.5 270 LEU B C 1
ATOM 5114 O O . LEU B 1 270 ? -14.25 27.297 18.297 1 98.5 270 LEU B O 1
ATOM 5118 N N . LYS B 1 271 ? -14.531 29.5 17.875 1 98 271 LYS B N 1
ATOM 5119 C CA . LYS B 1 271 ? -15.984 29.391 17.812 1 98 271 LYS B CA 1
ATOM 5120 C C . LYS B 1 271 ? -16.438 28.594 16.578 1 98 271 LYS B C 1
ATOM 5122 O O . LYS B 1 271 ? -15.719 28.562 15.578 1 98 271 LYS B O 1
ATOM 5127 N N . ALA B 1 272 ? -17.594 28.031 16.609 1 97.56 272 ALA B N 1
ATOM 5128 C CA . ALA B 1 272 ? -18.109 27.125 15.586 1 97.56 272 ALA B CA 1
ATOM 5129 C C . ALA B 1 272 ? -18.141 27.812 14.219 1 97.56 272 ALA B C 1
ATOM 5131 O O . ALA B 1 272 ? -17.734 27.219 13.211 1 97.56 272 ALA B O 1
ATOM 5132 N N . GLU B 1 273 ? -18.578 28.969 14.211 1 96.94 273 GLU B N 1
ATOM 5133 C CA . GLU B 1 273 ? -18.719 29.703 12.945 1 96.94 273 GLU B CA 1
ATOM 5134 C C . GLU B 1 273 ? -17.359 29.969 12.32 1 96.94 273 GLU B C 1
ATOM 5136 O O . GLU B 1 273 ? -17.172 29.812 11.109 1 96.94 273 GLU B O 1
ATOM 5141 N N . THR B 1 274 ? -16.422 30.391 13.141 1 98 274 THR B N 1
ATOM 5142 C CA . THR B 1 274 ? -15.078 30.672 12.672 1 98 274 THR B CA 1
ATOM 5143 C C . THR B 1 274 ? -14.359 29.391 12.258 1 98 274 THR B C 1
ATOM 5145 O O . THR B 1 274 ? -13.617 29.375 11.273 1 98 274 THR B O 1
ATOM 5148 N N . PHE B 1 275 ? -14.648 28.359 13.039 1 98.12 275 PHE B N 1
ATOM 5149 C CA . PHE B 1 275 ? -14.062 27.062 12.719 1 98.12 275 PHE B CA 1
ATOM 5150 C C . PHE B 1 275 ? -14.539 26.594 11.352 1 98.12 275 PHE B C 1
ATOM 5152 O O . PHE B 1 275 ? -13.758 26.047 10.562 1 98.12 275 PHE B O 1
ATOM 5159 N N . LYS B 1 276 ? -15.742 26.766 11.039 1 97.75 276 LYS B N 1
ATOM 5160 C CA . LYS B 1 276 ? -16.281 26.406 9.742 1 97.75 276 LYS B CA 1
ATOM 5161 C C . LYS B 1 276 ? -15.562 27.125 8.609 1 97.75 276 LYS B C 1
ATOM 5163 O O . LYS B 1 276 ? -15.312 26.547 7.555 1 97.75 276 LYS B O 1
ATOM 5168 N N . GLN B 1 277 ? -15.234 28.375 8.828 1 97.06 277 GLN B N 1
ATOM 5169 C CA . GLN B 1 277 ? -14.469 29.125 7.84 1 97.06 277 GLN B CA 1
ATOM 5170 C C . GLN B 1 277 ? -13.078 28.531 7.652 1 97.06 277 GLN B C 1
ATOM 5172 O O . GLN B 1 277 ? -12.594 28.406 6.527 1 97.06 277 GLN B O 1
ATOM 5177 N N . PHE B 1 278 ? -12.531 28.109 8.672 1 98.06 278 PHE B N 1
ATOM 5178 C CA . PHE B 1 278 ? -11.188 27.547 8.68 1 98.06 278 PHE B CA 1
ATOM 5179 C C . PHE B 1 278 ? -11.125 26.281 7.82 1 98.06 278 PHE B C 1
ATOM 5181 O O . PHE B 1 278 ? -10.227 26.141 6.992 1 98.06 278 PHE B O 1
ATOM 5188 N N . ILE B 1 279 ? -12.172 25.438 7.934 1 97.69 279 ILE B N 1
ATOM 5189 C CA . ILE B 1 279 ? -12.094 24.094 7.348 1 97.69 279 ILE B CA 1
ATOM 5190 C C . ILE B 1 279 ? -12.828 24.078 6.004 1 97.69 279 ILE B C 1
ATOM 5192 O O . ILE B 1 279 ? -12.891 23.047 5.34 1 97.69 279 ILE B O 1
ATOM 5196 N N . SER B 1 280 ? -13.383 25.188 5.613 1 97.19 280 SER B N 1
ATOM 5197 C CA . SER B 1 280 ? -14.102 25.219 4.344 1 97.19 280 SER B CA 1
ATOM 5198 C C . SER B 1 280 ? -13.133 25.234 3.166 1 97.19 280 SER B C 1
ATOM 5200 O O . SER B 1 280 ? -12.109 25.922 3.207 1 97.19 280 SER B O 1
ATOM 5202 N N . LYS B 1 281 ? -13.5 24.453 2.164 1 97.06 281 LYS B N 1
ATOM 5203 C CA . LYS B 1 281 ? -12.727 24.531 0.93 1 97.06 281 LYS B CA 1
ATOM 5204 C C . LYS B 1 281 ? -12.93 25.875 0.235 1 97.06 281 LYS B C 1
ATOM 5206 O O . LYS B 1 281 ? -13.992 26.125 -0.33 1 97.06 281 LYS B O 1
ATOM 5211 N N . SER B 1 282 ? -11.922 26.703 0.279 1 97.31 282 SER B N 1
ATOM 5212 C CA . SER B 1 282 ? -12.039 28.031 -0.305 1 97.31 282 SER B CA 1
ATOM 5213 C C . SER B 1 282 ? -11.109 28.203 -1.499 1 97.31 282 SER B C 1
ATOM 5215 O O . SER B 1 282 ? -11.141 29.234 -2.184 1 97.31 282 SER B O 1
ATOM 5217 N N . ALA B 1 283 ? -10.273 27.188 -1.776 1 98 283 ALA B N 1
ATOM 5218 C CA . ALA B 1 283 ? -9.422 27.141 -2.961 1 98 283 ALA B CA 1
ATOM 5219 C C . ALA B 1 283 ? -9.094 25.703 -3.344 1 98 283 ALA B C 1
ATOM 5221 O O . ALA B 1 283 ? -9.414 24.766 -2.607 1 98 283 ALA B O 1
ATOM 5222 N N . GLU B 1 284 ? -8.547 25.562 -4.531 1 96.88 284 GLU B N 1
ATOM 5223 C CA . GLU B 1 284 ? -8.07 24.266 -5.004 1 96.88 284 GLU B CA 1
ATOM 5224 C C . GLU B 1 284 ? -6.574 24.297 -5.297 1 96.88 284 GLU B C 1
ATOM 5226 O O . GLU B 1 284 ? -6.074 25.266 -5.883 1 96.88 284 GLU B O 1
ATOM 5231 N N . ARG B 1 285 ? -5.918 23.312 -4.824 1 96.06 285 ARG B N 1
ATOM 5232 C CA . ARG B 1 285 ? -4.473 23.203 -5 1 96.06 285 ARG B CA 1
ATOM 5233 C C . ARG B 1 285 ? -4.109 21.922 -5.758 1 96.06 285 ARG B C 1
ATOM 5235 O O . ARG B 1 285 ? -4.695 20.875 -5.523 1 96.06 285 ARG B O 1
ATOM 5242 N N . HIS B 1 286 ? -3.24 22.078 -6.715 1 95.12 286 HIS B N 1
ATOM 5243 C CA . HIS B 1 286 ? -2.568 20.922 -7.301 1 95.12 286 HIS B CA 1
ATOM 5244 C C . HIS B 1 286 ? -1.168 20.75 -6.723 1 95.12 286 HIS B C 1
ATOM 5246 O O . HIS B 1 286 ? -0.191 21.234 -7.289 1 95.12 286 HIS B O 1
ATOM 5252 N N . HIS B 1 287 ? -1.089 20.047 -5.676 1 93.81 287 HIS B N 1
ATOM 5253 C CA . HIS B 1 287 ? 0.168 19.844 -4.965 1 93.81 287 HIS B CA 1
ATOM 5254 C C . HIS B 1 287 ? 1.104 18.922 -5.754 1 93.81 287 HIS B C 1
ATOM 5256 O O . HIS B 1 287 ? 0.673 17.906 -6.301 1 93.81 287 HIS B O 1
ATOM 5262 N N . PRO B 1 288 ? 2.352 19.234 -5.766 1 89.69 288 PRO B N 1
ATOM 5263 C CA . PRO B 1 288 ? 3.279 18.438 -6.574 1 89.69 288 PRO B CA 1
ATOM 5264 C C . PRO B 1 288 ? 3.412 17 -6.074 1 89.69 288 PRO B C 1
ATOM 5266 O O . PRO B 1 288 ? 3.695 16.094 -6.859 1 89.69 288 PRO B O 1
ATOM 5269 N N . VAL B 1 289 ? 3.207 16.781 -4.82 1 90.94 289 VAL B N 1
ATOM 5270 C CA . VAL B 1 289 ? 3.451 15.469 -4.215 1 90.94 289 VAL B CA 1
ATOM 5271 C C . VAL B 1 289 ? 2.121 14.773 -3.939 1 90.94 289 VAL B C 1
ATOM 5273 O O . VAL B 1 289 ? 1.968 13.586 -4.227 1 90.94 289 VAL B O 1
ATOM 5276 N N . PHE B 1 290 ? 1.098 15.461 -3.475 1 92.94 290 PHE B N 1
ATOM 5277 C CA . PHE B 1 290 ? -0.124 14.852 -2.965 1 92.94 290 PHE B CA 1
ATOM 5278 C C . PHE B 1 290 ? -1.275 15.039 -3.945 1 92.94 290 PHE B C 1
ATOM 5280 O O . PHE B 1 290 ? -2.398 14.602 -3.684 1 92.94 290 PHE B O 1
ATOM 5287 N N . GLY B 1 291 ? -1.038 15.766 -5.031 1 92.88 291 GLY B N 1
ATOM 5288 C CA . GLY B 1 291 ? -2.021 15.891 -6.094 1 92.88 291 GLY B CA 1
ATOM 5289 C C . GLY B 1 291 ? -3.078 16.938 -5.812 1 92.88 291 GLY B C 1
ATOM 5290 O O . GLY B 1 291 ? -2.812 17.922 -5.121 1 92.88 291 GLY B O 1
ATOM 5291 N N . LYS B 1 292 ? -4.254 16.719 -6.449 1 95 292 LYS B N 1
ATOM 5292 C CA . LYS B 1 292 ? -5.348 17.672 -6.34 1 95 292 LYS B CA 1
ATOM 5293 C C . LYS B 1 292 ? -5.98 17.641 -4.953 1 95 292 LYS B C 1
ATOM 5295 O O . LYS B 1 292 ? -6.273 16.547 -4.434 1 95 292 LYS B O 1
ATOM 5300 N N . MET B 1 293 ? -6.176 18.797 -4.355 1 96.62 293 MET B N 1
ATOM 5301 C CA . MET B 1 293 ? -6.77 18.875 -3.023 1 96.62 293 MET B CA 1
ATOM 5302 C C . MET B 1 293 ? -7.453 20.219 -2.807 1 96.62 293 MET B C 1
ATOM 5304 O O . MET B 1 293 ? -7.273 21.156 -3.6 1 96.62 293 MET B O 1
ATOM 5308 N N . GLY B 1 294 ? -8.281 20.219 -1.832 1 97.94 294 GLY B N 1
ATOM 5309 C CA . GLY B 1 294 ? -8.828 21.484 -1.388 1 97.94 294 GLY B CA 1
ATOM 5310 C C . GLY B 1 294 ? -7.914 22.25 -0.444 1 97.94 294 GLY B C 1
ATOM 5311 O O . GLY B 1 294 ? -6.98 21.656 0.115 1 97.94 294 GLY B O 1
ATOM 5312 N N . TYR B 1 295 ? -8.164 23.5 -0.373 1 98.5 295 TYR B N 1
ATOM 5313 C CA . TYR B 1 295 ? -7.418 24.328 0.571 1 98.5 295 TYR B CA 1
ATOM 5314 C C . TYR B 1 295 ? -8.352 25.234 1.357 1 98.5 295 TYR B C 1
ATOM 5316 O O . TYR B 1 295 ? -9.258 25.844 0.788 1 98.5 295 TYR B O 1
ATOM 5324 N N . GLY B 1 296 ? -8.219 25.203 2.689 1 98.44 296 GLY B N 1
ATOM 5325 C CA . GLY B 1 296 ? -8.875 26.156 3.574 1 98.44 296 GLY B CA 1
ATOM 5326 C C . GLY B 1 296 ? -7.965 27.281 4.031 1 98.44 296 GLY B C 1
ATOM 5327 O O . GLY B 1 296 ? -7.262 27.891 3.219 1 98.44 296 GLY B O 1
ATOM 5328 N N . TYR B 1 297 ? -8.133 27.625 5.23 1 98.62 297 TYR B N 1
ATOM 5329 C CA . TYR B 1 297 ? -7.227 28.641 5.777 1 98.62 297 TYR B CA 1
ATOM 5330 C C . TYR B 1 297 ? -6.027 27.984 6.453 1 98.62 297 TYR B C 1
ATOM 5332 O O . TYR B 1 297 ? -6.059 27.703 7.652 1 98.62 297 TYR B O 1
ATOM 5340 N N . GLY B 1 298 ? -4.996 27.75 5.672 1 98.38 298 GLY B N 1
ATOM 5341 C CA . GLY B 1 298 ? -3.764 27.203 6.223 1 98.38 298 GLY B CA 1
ATOM 5342 C C . GLY B 1 298 ? -3.791 25.688 6.359 1 98.38 298 GLY B C 1
ATOM 5343 O O . GLY B 1 298 ? -2.934 25.109 7.023 1 98.38 298 GLY B O 1
ATOM 5344 N N . ILE B 1 299 ? -4.828 25.031 5.727 1 98.44 299 ILE B N 1
ATOM 5345 C CA . ILE B 1 299 ? -4.93 23.578 5.777 1 98.44 299 ILE B CA 1
ATOM 5346 C C . ILE B 1 299 ? -5.344 23.031 4.41 1 98.44 299 ILE B C 1
ATOM 5348 O O . ILE B 1 299 ? -5.918 23.766 3.598 1 98.44 299 ILE B O 1
ATOM 5352 N N . MET B 1 300 ? -5.008 21.797 4.25 1 98.44 300 MET B N 1
ATOM 5353 C CA . MET B 1 300 ? -5.371 21.062 3.041 1 98.44 300 MET B CA 1
ATOM 5354 C C . MET B 1 300 ? -6.488 20.062 3.324 1 98.44 300 MET B C 1
ATOM 5356 O O . MET B 1 300 ? -6.668 19.641 4.465 1 98.44 300 MET B O 1
ATOM 5360 N N . LEU B 1 301 ? -7.27 19.781 2.25 1 97.88 301 LEU B N 1
ATOM 5361 C CA . LEU B 1 301 ? -8.398 18.875 2.381 1 97.88 301 LEU B CA 1
ATOM 5362 C C . LEU B 1 301 ? -8.375 17.812 1.283 1 97.88 301 LEU B C 1
ATOM 5364 O O . LEU B 1 301 ? -8.078 18.125 0.126 1 97.88 301 LEU B O 1
ATOM 5368 N N . ASN B 1 302 ? -8.672 16.531 1.621 1 95.75 302 ASN B N 1
ATOM 5369 C CA . ASN B 1 302 ? -8.945 15.539 0.591 1 95.75 302 ASN B CA 1
ATOM 5370 C C . ASN B 1 302 ? -10.102 15.969 -0.308 1 95.75 302 ASN B C 1
ATOM 5372 O O . ASN B 1 302 ? -11.047 16.609 0.153 1 95.75 302 ASN B O 1
ATOM 5376 N N . ILE B 1 303 ? -9.828 15.609 -1.627 1 91.31 303 ILE B N 1
ATOM 5377 C CA . ILE B 1 303 ? -10.969 15.688 -2.533 1 91.31 303 ILE B CA 1
ATOM 5378 C C . ILE B 1 303 ? -11.719 14.359 -2.533 1 91.31 303 ILE B C 1
ATOM 5380 O O . ILE B 1 303 ? -11.141 13.32 -2.857 1 91.31 303 ILE B O 1
ATOM 5384 N N . GLY B 1 304 ? -12.875 14.258 -1.961 1 88.06 304 GLY B N 1
ATOM 5385 C CA . GLY B 1 304 ? -13.633 13.016 -1.859 1 88.06 304 GLY B CA 1
ATOM 5386 C C . GLY B 1 304 ? -13.492 12.344 -0.509 1 88.06 304 GLY B C 1
ATOM 5387 O O . GLY B 1 304 ? -13.312 13.008 0.51 1 88.06 304 GLY B O 1
ATOM 5388 N N . LYS B 1 305 ? -13.602 10.945 -0.536 1 90.56 305 LYS B N 1
ATOM 5389 C CA . LYS B 1 305 ? -13.57 10.195 0.718 1 90.56 305 LYS B CA 1
ATOM 5390 C C . LYS B 1 305 ? -12.203 9.562 0.946 1 90.56 305 LYS B C 1
ATOM 5392 O O . LYS B 1 305 ? -11.523 9.172 -0.008 1 90.56 305 LYS B O 1
ATOM 5397 N N . PRO B 1 306 ? -11.805 9.523 2.213 1 95.06 306 PRO B N 1
ATOM 5398 C CA . PRO B 1 306 ? -12.445 10.086 3.4 1 95.06 306 PRO B CA 1
ATOM 5399 C C . PRO B 1 306 ? -12.164 11.578 3.564 1 95.06 306 PRO B C 1
ATOM 5401 O O . PRO B 1 306 ? -11.148 12.078 3.068 1 95.06 306 PRO B O 1
ATOM 5404 N N . LEU B 1 307 ? -13.055 12.234 4.23 1 96 307 LEU B N 1
ATOM 5405 C CA . LEU B 1 307 ? -12.742 13.594 4.652 1 96 307 LEU B CA 1
ATOM 5406 C C . LEU B 1 307 ? -11.5 13.609 5.535 1 96 307 LEU B C 1
ATOM 5408 O O . LEU B 1 307 ? -11.375 12.805 6.457 1 96 307 LEU B O 1
ATOM 5412 N N . ALA B 1 308 ? -10.562 14.453 5.188 1 98 308 ALA B N 1
ATOM 5413 C CA . ALA B 1 308 ? -9.336 14.625 5.969 1 98 308 ALA B CA 1
ATOM 5414 C C . ALA B 1 308 ? -8.828 16.062 5.887 1 98 308 ALA B C 1
ATOM 5416 O O . ALA B 1 308 ? -8.883 16.688 4.824 1 98 308 ALA B O 1
ATOM 5417 N N . TYR B 1 309 ? -8.414 16.547 6.984 1 98.56 309 TYR B N 1
ATOM 5418 C CA . TYR B 1 309 ? -7.672 17.797 7.086 1 98.56 309 TYR B CA 1
ATOM 5419 C C . TYR B 1 309 ? -6.191 17.531 7.328 1 98.56 309 TYR B C 1
ATOM 5421 O O . TYR B 1 309 ? -5.828 16.734 8.195 1 98.56 309 TYR B O 1
ATOM 5429 N N . PHE B 1 310 ? -5.395 18.141 6.496 1 98.62 310 PHE B N 1
ATOM 5430 C CA . PHE B 1 310 ? -3.979 17.828 6.66 1 98.62 310 PHE B CA 1
ATOM 5431 C C . PHE B 1 310 ? -3.109 18.953 6.133 1 98.62 310 PHE B C 1
ATOM 5433 O O . PHE B 1 310 ? -3.623 19.953 5.613 1 98.62 310 PHE B O 1
ATOM 5440 N N . HIS B 1 311 ? -1.85 18.906 6.359 1 98.75 311 HIS B N 1
ATOM 5441 C CA . HIS B 1 311 ? -0.834 19.781 5.773 1 98.75 311 HIS B CA 1
ATOM 5442 C C . HIS B 1 311 ? 0.543 19.125 5.824 1 98.75 311 HIS B C 1
ATOM 5444 O O . HIS B 1 311 ? 0.942 18.578 6.859 1 98.75 311 HIS B O 1
ATOM 5450 N N . SER B 1 312 ? 1.177 19.125 4.703 1 98.19 312 SER B N 1
ATOM 5451 C CA . SER B 1 312 ? 2.564 18.672 4.664 1 98.19 312 SER B CA 1
ATOM 5452 C C . SER B 1 312 ? 3.525 19.828 4.953 1 98.19 312 SER B C 1
ATOM 5454 O O . SER B 1 312 ? 3.15 21 4.848 1 98.19 312 SER B O 1
ATOM 5456 N N . GLY B 1 313 ? 4.664 19.469 5.473 1 98 313 GLY B N 1
ATOM 5457 C CA . GLY B 1 313 ? 5.738 20.438 5.688 1 98 313 GLY B CA 1
ATOM 5458 C C . GLY B 1 313 ? 7.086 19.938 5.195 1 98 313 GLY B C 1
ATOM 5459 O O . GLY B 1 313 ? 7.387 18.75 5.281 1 98 313 GLY B O 1
ATOM 5460 N N . TYR B 1 314 ? 7.828 20.906 4.699 1 97.06 314 TYR B N 1
ATOM 5461 C CA . TYR B 1 314 ? 9.203 20.578 4.344 1 97.06 314 TYR B CA 1
ATOM 5462 C C . TYR B 1 314 ? 10.133 21.75 4.621 1 97.06 314 TYR B C 1
ATOM 5464 O O . TYR B 1 314 ? 9.883 22.875 4.168 1 97.06 314 TYR B O 1
ATOM 5472 N N . ILE B 1 315 ? 11.008 21.5 5.418 1 95.88 315 ILE B N 1
ATOM 5473 C CA . ILE B 1 315 ? 12.234 22.297 5.551 1 95.88 315 ILE B CA 1
ATOM 5474 C C . ILE B 1 315 ? 13.43 21.469 5.094 1 95.88 315 ILE B C 1
ATOM 5476 O O . ILE B 1 315 ? 13.445 20.234 5.254 1 95.88 315 ILE B O 1
ATOM 5480 N N . LYS B 1 316 ? 14.383 22.172 4.516 1 95.44 316 LYS B N 1
ATOM 5481 C CA . LYS B 1 316 ? 15.523 21.422 3.984 1 95.44 316 LYS B CA 1
ATOM 5482 C C . LYS B 1 316 ? 15.984 20.359 4.969 1 95.44 316 LYS B C 1
ATOM 5484 O O . LYS B 1 316 ? 16.469 20.672 6.055 1 95.44 316 LYS B O 1
ATOM 5489 N N . GLY B 1 317 ? 15.703 19.062 4.582 1 97.69 317 GLY B N 1
ATOM 5490 C CA . GLY B 1 317 ? 16.172 17.953 5.379 1 97.69 317 GLY B CA 1
ATOM 5491 C C . GLY B 1 317 ? 15.148 17.453 6.379 1 97.69 317 GLY B C 1
ATOM 5492 O O . GLY B 1 317 ? 15.406 16.5 7.125 1 97.69 317 GLY B O 1
ATOM 5493 N N . ALA B 1 318 ? 13.945 18.031 6.406 1 98.06 318 ALA B N 1
ATOM 5494 C CA . ALA B 1 318 ? 12.977 17.656 7.43 1 98.06 318 ALA B CA 1
ATOM 5495 C C . ALA B 1 318 ? 11.555 17.641 6.859 1 98.06 318 ALA B C 1
ATOM 5497 O O . ALA B 1 318 ? 10.852 18.641 6.922 1 98.06 318 ALA B O 1
ATOM 5498 N N . PRO B 1 319 ? 11.078 16.516 6.359 1 98.38 319 PRO B N 1
ATOM 5499 C CA . PRO B 1 319 ? 9.688 16.391 5.918 1 98.38 319 PRO B CA 1
ATOM 5500 C C . PRO B 1 319 ? 8.734 16.078 7.066 1 98.38 319 PRO B C 1
ATOM 5502 O O . PRO B 1 319 ? 9.125 15.43 8.039 1 98.38 319 PRO B O 1
ATOM 5505 N N . SER B 1 320 ? 7.512 16.547 6.957 1 98.75 320 SER B N 1
ATOM 5506 C CA . SER B 1 320 ? 6.492 16.328 7.98 1 98.75 320 SER B CA 1
ATOM 5507 C C . SER B 1 320 ? 5.098 16.266 7.363 1 98.75 320 SER B C 1
ATOM 5509 O O . SER B 1 320 ? 4.895 16.703 6.23 1 98.75 320 SER B O 1
ATOM 5511 N N . LEU B 1 321 ? 4.184 15.617 8.062 1 98.88 321 LEU B N 1
ATOM 5512 C CA . LEU B 1 321 ? 2.787 15.516 7.652 1 98.88 321 LEU B CA 1
ATOM 5513 C C . LEU B 1 321 ? 1.875 15.367 8.867 1 98.88 321 LEU B C 1
ATOM 5515 O O . LEU B 1 321 ? 2.129 14.539 9.742 1 98.88 321 LEU B O 1
ATOM 5519 N N . ASN B 1 322 ? 0.934 16.234 8.984 1 98.88 322 ASN B N 1
ATOM 5520 C CA . ASN B 1 322 ? -0.089 16.203 10.031 1 98.88 322 ASN B CA 1
ATOM 5521 C C . ASN B 1 322 ? -1.485 16.031 9.438 1 98.88 322 ASN B C 1
ATOM 5523 O O . ASN B 1 322 ? -1.929 16.859 8.633 1 98.88 322 ASN B O 1
ATOM 5527 N N . ILE B 1 323 ? -2.168 14.938 9.812 1 98.88 323 ILE B N 1
ATOM 5528 C CA . ILE B 1 323 ? -3.475 14.602 9.258 1 98.88 323 ILE B CA 1
ATOM 5529 C C . ILE B 1 323 ? -4.492 14.453 10.391 1 98.88 323 ILE B C 1
ATOM 5531 O O . ILE B 1 323 ? -4.18 13.906 11.445 1 98.88 323 ILE B O 1
ATOM 5535 N N . TYR B 1 324 ? -5.707 14.914 10.156 1 98.62 324 TYR B N 1
ATOM 5536 C CA . TYR B 1 324 ? -6.828 14.672 11.055 1 98.62 324 TYR B CA 1
ATOM 5537 C C . TYR B 1 324 ? -8.055 14.188 10.281 1 98.62 324 TYR B C 1
ATOM 5539 O O . TYR B 1 324 ? -8.469 14.82 9.305 1 98.62 324 TYR B O 1
ATOM 5547 N N . TYR B 1 325 ? -8.586 13.047 10.703 1 98.06 325 TYR B N 1
ATOM 5548 C CA . TYR B 1 325 ? -9.844 12.516 10.188 1 98.06 325 TYR B CA 1
ATOM 5549 C C . TYR B 1 325 ? -11 12.828 11.133 1 98.06 325 TYR B C 1
ATOM 5551 O O . TYR B 1 325 ? -11.156 12.164 12.164 1 98.06 325 TYR B O 1
ATOM 5559 N N . PRO B 1 326 ? -11.883 13.703 10.734 1 96.44 326 PRO B N 1
ATOM 5560 C CA . PRO B 1 326 ? -12.891 14.188 11.688 1 96.44 326 PRO B CA 1
ATOM 5561 C C . PRO B 1 326 ? -13.969 13.148 11.984 1 96.44 326 PRO B C 1
ATOM 5563 O O . PRO B 1 326 ? -14.555 13.156 13.07 1 96.44 326 PRO B O 1
ATOM 5566 N N . GLU B 1 327 ? -14.242 12.219 11.062 1 93.94 327 GLU B N 1
ATOM 5567 C CA . GLU B 1 327 ? -15.32 11.258 11.258 1 93.94 327 GLU B CA 1
ATOM 5568 C C . GLU B 1 327 ? -14.953 10.234 12.328 1 93.94 327 GLU B C 1
ATOM 5570 O O . GLU B 1 327 ? -15.805 9.812 13.117 1 93.94 327 GLU B O 1
ATOM 5575 N N . SER B 1 328 ? -13.703 9.898 12.375 1 93.69 328 SER B N 1
ATOM 5576 C CA . SER B 1 328 ? -13.273 8.898 13.336 1 93.69 328 SER B CA 1
ATOM 5577 C C . SER B 1 328 ? -12.484 9.531 14.477 1 93.69 328 SER B C 1
ATOM 5579 O O . SER B 1 328 ? -12.102 8.852 15.43 1 93.69 328 SER B O 1
ATOM 5581 N N . HIS B 1 329 ? -12.219 10.836 14.398 1 96.25 329 HIS B N 1
ATOM 5582 C CA . HIS B 1 329 ? -11.406 11.547 15.367 1 96.25 329 HIS B CA 1
ATOM 5583 C C . HIS B 1 329 ? -10 10.953 15.453 1 96.25 329 HIS B C 1
ATOM 5585 O O . HIS B 1 329 ? -9.5 10.695 16.547 1 96.25 329 HIS B O 1
ATOM 5591 N N . THR B 1 330 ? -9.461 10.695 14.281 1 97.5 330 THR B N 1
ATOM 5592 C CA . THR B 1 330 ? -8.141 10.078 14.211 1 97.5 330 THR B CA 1
ATOM 5593 C C . THR B 1 330 ? -7.09 11.094 13.773 1 97.5 330 THR B C 1
ATOM 5595 O O . THR B 1 330 ? -7.301 11.836 12.812 1 97.5 330 THR B O 1
ATOM 5598 N N . SER B 1 331 ? -6 11.172 14.516 1 98.69 331 SER B N 1
ATOM 5599 C CA . SER B 1 331 ? -4.824 11.945 14.133 1 98.69 331 SER B CA 1
ATOM 5600 C C . SER B 1 331 ? -3.707 11.039 13.625 1 98.69 331 SER B C 1
ATOM 5602 O O . SER B 1 331 ? -3.455 9.977 14.188 1 98.69 331 SER B O 1
ATOM 5604 N N . VAL B 1 332 ? -3.131 11.414 12.516 1 98.88 332 VAL B N 1
ATOM 5605 C CA . VAL B 1 332 ? -1.937 10.766 11.984 1 98.88 332 VAL B CA 1
ATOM 5606 C C . VAL B 1 332 ? -0.816 11.789 11.828 1 98.88 332 VAL B C 1
ATOM 5608 O O . VAL B 1 332 ? -0.926 12.727 11.031 1 98.88 332 VAL B O 1
ATOM 5611 N N . ILE B 1 333 ? 0.263 11.641 12.586 1 98.94 333 ILE B N 1
ATOM 5612 C CA . ILE B 1 333 ? 1.364 12.594 12.609 1 98.94 333 ILE B CA 1
ATOM 5613 C C . ILE B 1 333 ? 2.666 11.898 12.227 1 98.94 333 ILE B C 1
ATOM 5615 O O . ILE B 1 333 ? 3.016 10.859 12.797 1 98.94 333 ILE B O 1
ATOM 5619 N N . ILE B 1 334 ? 3.307 12.414 11.219 1 98.94 334 ILE B N 1
ATOM 5620 C CA . ILE B 1 334 ? 4.543 11.859 10.672 1 98.94 334 ILE B CA 1
ATOM 5621 C C . ILE B 1 334 ? 5.629 12.93 10.664 1 98.94 334 ILE B C 1
ATOM 5623 O O . ILE B 1 334 ? 5.527 13.93 9.945 1 98.94 334 ILE B O 1
ATOM 5627 N N . LEU B 1 335 ? 6.699 12.75 11.453 1 98.88 335 LEU B N 1
ATOM 5628 C CA . LEU B 1 335 ? 7.793 13.711 11.555 1 98.88 335 LEU B CA 1
ATOM 5629 C C . LEU B 1 335 ? 9.133 13.031 11.258 1 98.88 335 LEU B C 1
ATOM 5631 O O . LEU B 1 335 ? 9.422 11.961 11.797 1 98.88 335 LEU B O 1
ATOM 5635 N N . SER B 1 336 ? 9.883 13.641 10.406 1 98.75 336 SER B N 1
ATOM 5636 C CA . SER B 1 336 ? 11.203 13.133 10.047 1 98.75 336 SER B CA 1
ATOM 5637 C C . SER B 1 336 ? 12.219 14.258 9.953 1 98.75 336 SER B C 1
ATOM 5639 O O . SER B 1 336 ? 11.852 15.43 9.82 1 98.75 336 SER B O 1
ATOM 5641 N N . ASN B 1 337 ? 13.547 13.891 10.117 1 98.62 337 ASN B N 1
ATOM 5642 C CA . ASN B 1 337 ? 14.602 14.898 10.117 1 98.62 337 ASN B CA 1
ATOM 5643 C C . ASN B 1 337 ? 15.648 14.602 9.047 1 98.62 337 ASN B C 1
ATOM 5645 O O . ASN B 1 337 ? 16.797 15.023 9.172 1 98.62 337 ASN B O 1
ATOM 5649 N N . ILE B 1 338 ? 15.25 13.836 8.023 1 98.25 338 ILE B N 1
ATOM 5650 C CA . ILE B 1 338 ? 16.203 13.539 6.961 1 98.25 338 ILE B CA 1
ATOM 5651 C C . ILE B 1 338 ? 15.477 13.438 5.621 1 98.25 338 ILE B C 1
ATOM 5653 O O . ILE B 1 338 ? 14.336 12.977 5.562 1 98.25 338 ILE B O 1
ATOM 5657 N N . ALA B 1 339 ? 16.125 13.93 4.625 1 97.81 339 ALA B N 1
ATOM 5658 C CA . ALA B 1 339 ? 15.594 13.891 3.264 1 97.81 339 ALA B CA 1
ATOM 5659 C C . ALA B 1 339 ? 16.703 13.664 2.242 1 97.81 339 ALA B C 1
ATOM 5661 O O . ALA B 1 339 ? 17.734 14.336 2.279 1 97.81 339 ALA B O 1
ATOM 5662 N N . ASP B 1 340 ? 16.484 12.703 1.358 1 95.62 340 ASP B N 1
ATOM 5663 C CA . ASP B 1 340 ? 17.422 12.484 0.261 1 95.62 340 ASP B CA 1
ATOM 5664 C C . ASP B 1 340 ? 17.016 13.281 -0.977 1 95.62 340 ASP B C 1
ATOM 5666 O O . ASP B 1 340 ? 16.391 12.742 -1.889 1 95.62 340 ASP B O 1
ATOM 5670 N N . GLU B 1 341 ? 17.469 14.453 -1.101 1 93 341 GLU B N 1
ATOM 5671 C CA . GLU B 1 341 ? 17.047 15.352 -2.164 1 93 341 GLU B CA 1
ATOM 5672 C C . GLU B 1 341 ? 17.562 14.891 -3.523 1 93 341 GLU B C 1
ATOM 5674 O O . GLU B 1 341 ? 17.031 15.297 -4.562 1 93 341 GLU B O 1
ATOM 5679 N N . ALA B 1 342 ? 18.594 14.094 -3.467 1 91 342 ALA B N 1
ATOM 5680 C CA . ALA B 1 342 ? 19.125 13.57 -4.723 1 91 342 ALA B CA 1
ATOM 5681 C C . ALA B 1 342 ? 18.094 12.695 -5.441 1 91 342 ALA B C 1
ATOM 5683 O O . ALA B 1 342 ? 18.141 12.555 -6.664 1 91 342 ALA B O 1
ATOM 5684 N N . LYS B 1 343 ? 17.156 12.234 -4.684 1 89.69 343 LYS B N 1
ATOM 5685 C CA . LYS B 1 343 ? 16.156 11.352 -5.266 1 89.69 343 LYS B CA 1
ATOM 5686 C C . LYS B 1 343 ? 14.906 12.125 -5.68 1 89.69 343 LYS B C 1
ATOM 5688 O O . LYS B 1 343 ? 13.984 11.562 -6.27 1 89.69 343 LYS B O 1
ATOM 5693 N N . GLY B 1 344 ? 14.828 13.367 -5.324 1 85.62 344 GLY B N 1
ATOM 5694 C CA . GLY B 1 344 ? 13.695 14.203 -5.695 1 85.62 344 GLY B CA 1
ATOM 5695 C C . GLY B 1 344 ? 12.641 14.289 -4.605 1 85.62 344 GLY B C 1
ATOM 5696 O O . GLY B 1 344 ? 12.625 13.477 -3.686 1 85.62 344 GLY B O 1
ATOM 5697 N N . LYS B 1 345 ? 11.758 15.281 -4.762 1 82.5 345 LYS B N 1
ATOM 5698 C CA . LYS B 1 345 ? 10.766 15.586 -3.736 1 82.5 345 LYS B CA 1
ATOM 5699 C C . LYS B 1 345 ? 9.797 14.422 -3.551 1 82.5 345 LYS B C 1
ATOM 5701 O O . LYS B 1 345 ? 9.398 14.109 -2.428 1 82.5 345 LYS B O 1
ATOM 5706 N N . ASN B 1 346 ? 9.5 13.875 -4.672 1 84.62 346 ASN B N 1
ATOM 5707 C CA . ASN B 1 346 ? 8.578 12.742 -4.586 1 84.62 346 ASN B CA 1
ATOM 5708 C C . ASN B 1 346 ? 9.172 11.602 -3.762 1 84.62 346 ASN B C 1
ATOM 5710 O O . ASN B 1 346 ? 8.469 10.984 -2.963 1 84.62 346 ASN B O 1
ATOM 5714 N N . ALA B 1 347 ? 10.391 11.469 -3.955 1 89.06 347 ALA B N 1
ATOM 5715 C CA . ALA B 1 347 ? 11.062 10.398 -3.232 1 89.06 347 ALA B CA 1
ATOM 5716 C C . ALA B 1 347 ? 11.156 10.711 -1.742 1 89.06 347 ALA B C 1
ATOM 5718 O O . ALA B 1 347 ? 11.016 9.82 -0.903 1 89.06 347 ALA B O 1
ATOM 5719 N N . ILE B 1 348 ? 11.227 11.977 -1.419 1 93.5 348 ILE B N 1
ATOM 5720 C CA . ILE B 1 348 ? 11.359 12.43 -0.04 1 93.5 348 ILE B CA 1
ATOM 5721 C C . ILE B 1 348 ? 10.086 12.094 0.737 1 93.5 348 ILE B C 1
ATOM 5723 O O . ILE B 1 348 ? 10.156 11.648 1.885 1 93.5 348 ILE B O 1
ATOM 5727 N N . PHE B 1 349 ? 8.984 12.188 0.107 1 97.19 349 PHE B N 1
ATOM 5728 C CA . PHE B 1 349 ? 7.711 12.07 0.81 1 97.19 349 PHE B CA 1
ATOM 5729 C C . PHE B 1 349 ? 7.098 10.695 0.599 1 97.19 349 PHE B C 1
ATOM 5731 O O . PHE B 1 349 ? 5.973 10.438 1.029 1 97.19 349 PHE B O 1
ATOM 5738 N N . ARG B 1 350 ? 7.777 9.789 0.047 1 95.81 350 ARG B N 1
ATOM 5739 C CA . ARG B 1 350 ? 7.188 8.492 -0.288 1 95.81 350 ARG B CA 1
ATOM 5740 C C . ARG B 1 350 ? 6.641 7.805 0.956 1 95.81 350 ARG B C 1
ATOM 5742 O O . ARG B 1 350 ? 5.52 7.289 0.945 1 95.81 350 ARG B O 1
ATOM 5749 N N . PRO B 1 351 ? 7.453 7.75 2.064 1 97.19 351 PRO B N 1
ATOM 5750 C CA . PRO B 1 351 ? 6.859 7.133 3.254 1 97.19 351 PRO B CA 1
ATOM 5751 C C . PRO B 1 351 ? 5.625 7.879 3.752 1 97.19 351 PRO B C 1
ATOM 5753 O O . PRO B 1 351 ? 4.652 7.25 4.18 1 97.19 351 PRO B O 1
ATOM 5756 N N . HIS B 1 352 ? 5.609 9.172 3.658 1 98.25 352 HIS B N 1
ATOM 5757 C CA . HIS B 1 352 ? 4.484 10 4.09 1 98.25 352 HIS B CA 1
ATOM 5758 C C . HIS B 1 352 ? 3.248 9.727 3.24 1 98.25 352 HIS B C 1
ATOM 5760 O O . HIS B 1 352 ? 2.145 9.586 3.771 1 98.25 352 HIS B O 1
ATOM 5766 N N . ILE B 1 353 ? 3.473 9.641 1.971 1 96.62 353 ILE B N 1
ATOM 5767 C CA . ILE B 1 353 ? 2.395 9.375 1.026 1 96.62 353 ILE B CA 1
ATOM 5768 C C . ILE B 1 353 ? 1.794 7.996 1.307 1 96.62 353 ILE B C 1
ATOM 5770 O O . ILE B 1 353 ? 0.571 7.848 1.366 1 96.62 353 ILE B O 1
ATOM 5774 N N . GLU B 1 354 ? 2.641 7.012 1.455 1 95.81 354 GLU B N 1
ATOM 5775 C CA . GLU B 1 354 ? 2.16 5.652 1.674 1 95.81 354 GLU B CA 1
ATOM 5776 C C . GLU B 1 354 ? 1.405 5.539 2.996 1 95.81 354 GLU B C 1
ATOM 5778 O O . GLU B 1 354 ? 0.404 4.824 3.088 1 95.81 354 GLU B O 1
ATOM 5783 N N . ILE B 1 355 ? 1.868 6.227 4.004 1 98.12 355 ILE B N 1
ATOM 5784 C CA . ILE B 1 355 ? 1.166 6.223 5.281 1 98.12 355 ILE B CA 1
ATOM 5785 C C . ILE B 1 355 ? -0.211 6.863 5.117 1 98.12 355 ILE B C 1
ATOM 5787 O O . ILE B 1 355 ? -1.215 6.32 5.586 1 98.12 355 ILE B O 1
ATOM 5791 N N . LYS B 1 356 ? -0.265 7.977 4.438 1 97.62 356 LYS B N 1
ATOM 5792 C CA . LYS B 1 356 ? -1.547 8.648 4.246 1 97.62 356 LYS B CA 1
ATOM 5793 C C . LYS B 1 356 ? -2.508 7.777 3.438 1 97.62 356 LYS B C 1
ATOM 5795 O O . LYS B 1 356 ? -3.688 7.668 3.775 1 97.62 356 LYS B O 1
ATOM 5800 N N . GLU B 1 357 ? -2.004 7.211 2.373 1 94.81 357 GLU B N 1
ATOM 5801 C CA . GLU B 1 357 ? -2.85 6.359 1.543 1 94.81 357 GLU B CA 1
ATOM 5802 C C . GLU B 1 357 ? -3.396 5.18 2.34 1 94.81 357 GLU B C 1
ATOM 5804 O O . GLU B 1 357 ? -4.57 4.824 2.207 1 94.81 357 GLU B O 1
ATOM 5809 N N . SER B 1 358 ? -2.52 4.605 3.111 1 95.81 358 SER B N 1
ATOM 5810 C CA . SER B 1 358 ? -2.932 3.482 3.945 1 95.81 358 SER B CA 1
ATOM 5811 C C . SER B 1 358 ? -3.994 3.904 4.957 1 95.81 358 SER B C 1
ATOM 5813 O O . SER B 1 358 ? -4.996 3.211 5.133 1 95.81 358 SER B O 1
ATOM 5815 N N . THR B 1 359 ? -3.783 5.02 5.582 1 97.5 359 THR B N 1
ATOM 5816 C CA . THR B 1 359 ? -4.73 5.453 6.602 1 97.5 359 THR B CA 1
ATOM 5817 C C . THR B 1 359 ? -6.039 5.918 5.965 1 97.5 359 THR B C 1
ATOM 5819 O O . THR B 1 359 ? -7.113 5.719 6.531 1 97.5 359 THR B O 1
ATOM 5822 N N . ASP B 1 360 ? -5.969 6.57 4.812 1 96.81 360 ASP B N 1
ATOM 5823 C CA . ASP B 1 360 ? -7.184 6.914 4.078 1 96.81 360 ASP B CA 1
ATOM 5824 C C . ASP B 1 360 ? -8.031 5.676 3.807 1 96.81 360 ASP B C 1
ATOM 5826 O O . ASP B 1 360 ? -9.25 5.695 4.004 1 96.81 360 ASP B O 1
ATOM 5830 N N . LEU B 1 361 ? -7.371 4.645 3.375 1 95.38 361 LEU B N 1
ATOM 5831 C CA . LEU B 1 361 ? -8.07 3.41 3.029 1 95.38 361 LEU B CA 1
ATOM 5832 C C . LEU B 1 361 ? -8.695 2.775 4.266 1 95.38 361 LEU B C 1
ATOM 5834 O O . LEU B 1 361 ? -9.836 2.312 4.219 1 95.38 361 LEU B O 1
ATOM 5838 N N . ILE B 1 362 ? -7.949 2.711 5.344 1 96 362 ILE B N 1
ATOM 5839 C CA . ILE B 1 362 ? -8.438 2.125 6.586 1 96 362 ILE B CA 1
ATOM 5840 C C . ILE B 1 362 ? -9.625 2.932 7.105 1 96 362 ILE B C 1
ATOM 5842 O O . ILE B 1 362 ? -10.641 2.361 7.504 1 96 362 ILE B O 1
ATOM 5846 N N . GLU B 1 363 ? -9.492 4.254 7.031 1 95.69 363 GLU B N 1
ATOM 5847 C CA . GLU B 1 363 ? -10.57 5.121 7.492 1 95.69 363 GLU B CA 1
ATOM 5848 C C . GLU B 1 363 ? -11.836 4.922 6.668 1 95.69 363 GLU B C 1
ATOM 5850 O O . GLU B 1 363 ? -12.938 4.844 7.219 1 95.69 363 GLU B O 1
ATOM 5855 N N . ASN B 1 364 ? -11.695 4.809 5.402 1 94.25 364 ASN B N 1
ATOM 5856 C CA . ASN B 1 364 ? -12.836 4.543 4.539 1 94.25 364 ASN B CA 1
ATOM 5857 C C . ASN B 1 364 ? -13.5 3.209 4.867 1 94.25 364 ASN B C 1
ATOM 5859 O O . ASN B 1 364 ? -14.727 3.104 4.891 1 94.25 364 ASN B O 1
ATOM 5863 N N . THR B 1 365 ? -12.719 2.248 5.086 1 94.25 365 THR B N 1
ATOM 5864 C CA . THR B 1 365 ? -13.219 0.91 5.383 1 94.25 365 THR B CA 1
ATOM 5865 C C . THR B 1 365 ? -14 0.902 6.695 1 94.25 365 THR B C 1
ATOM 5867 O O . THR B 1 365 ? -15.086 0.333 6.77 1 94.25 365 THR B O 1
ATOM 5870 N N . ILE B 1 366 ? -13.453 1.548 7.684 1 92.44 366 ILE B N 1
ATOM 5871 C CA . ILE B 1 366 ? -14.078 1.597 9 1 92.44 366 ILE B CA 1
ATOM 5872 C C . ILE B 1 366 ? -15.43 2.299 8.906 1 92.44 366 ILE B C 1
ATOM 5874 O O . ILE B 1 366 ? -16.422 1.831 9.469 1 92.44 366 ILE B O 1
ATOM 5878 N N . MET B 1 367 ? -15.469 3.344 8.195 1 90.81 367 MET B N 1
ATOM 5879 C CA . MET B 1 367 ? -16.719 4.082 8.039 1 90.81 367 MET B CA 1
ATOM 5880 C C . MET B 1 367 ? -17.766 3.23 7.324 1 90.81 367 MET B C 1
ATOM 5882 O O . MET B 1 367 ? -18.938 3.217 7.715 1 90.81 367 MET B O 1
ATOM 5886 N N . ASP B 1 368 ? -17.375 2.508 6.348 1 91.62 368 ASP B N 1
ATOM 5887 C CA . ASP B 1 368 ? -18.281 1.648 5.598 1 91.62 368 ASP B CA 1
ATOM 5888 C C . ASP B 1 368 ? -18.828 0.519 6.473 1 91.62 368 ASP B C 1
ATOM 5890 O O . ASP B 1 368 ? -20.016 0.188 6.406 1 91.62 368 ASP B O 1
ATOM 5894 N N . ILE B 1 369 ? -17.969 -0.062 7.293 1 91.81 369 ILE B N 1
ATOM 5895 C CA . ILE B 1 369 ? -18.391 -1.181 8.133 1 91.81 369 ILE B CA 1
ATOM 5896 C C . ILE B 1 369 ? -19.359 -0.688 9.211 1 91.81 369 ILE B C 1
ATOM 5898 O O . ILE B 1 369 ? -20.344 -1.352 9.516 1 91.81 369 ILE B O 1
ATOM 5902 N N . LYS B 1 370 ? -19.031 0.408 9.789 1 90.44 370 LYS B N 1
ATOM 5903 C CA . LYS B 1 370 ? -19.906 0.953 10.82 1 90.44 370 LYS B CA 1
ATOM 5904 C C . LYS B 1 370 ? -21.281 1.276 10.25 1 90.44 370 LYS B C 1
ATOM 5906 O O . LYS B 1 370 ? -22.297 1.001 10.883 1 90.44 370 LYS B O 1
ATOM 5911 N N . LYS B 1 371 ? -21.312 1.812 9.094 1 88.88 371 LYS B N 1
ATOM 5912 C CA . LYS B 1 371 ? -22.578 2.104 8.43 1 88.88 371 LYS B CA 1
ATOM 5913 C C . LYS B 1 371 ? -23.375 0.826 8.172 1 88.88 371 LYS B C 1
ATOM 5915 O O . LYS B 1 371 ? -24.594 0.796 8.352 1 88.88 371 LYS B O 1
ATOM 5920 N N . GLU B 1 372 ? -22.688 -0.21 7.812 1 89.44 372 GLU B N 1
ATOM 5921 C CA . GLU B 1 372 ? -23.344 -1.464 7.445 1 89.44 372 GLU B CA 1
ATOM 5922 C C . GLU B 1 372 ? -23.797 -2.234 8.68 1 89.44 372 GLU B C 1
ATOM 5924 O O . GLU B 1 372 ? -24.891 -2.814 8.695 1 89.44 372 GLU B O 1
ATOM 5929 N N . MET B 1 373 ? -22.984 -2.158 9.711 1 90.81 373 MET B N 1
ATOM 5930 C CA . MET B 1 373 ? -23.219 -3.096 10.805 1 90.81 373 MET B CA 1
ATOM 5931 C C . MET B 1 373 ? -23.891 -2.396 11.984 1 90.81 373 MET B C 1
ATOM 5933 O O . MET B 1 373 ? -24.531 -3.045 12.812 1 90.81 373 MET B O 1
ATOM 5937 N N . LEU B 1 374 ? -23.641 -1.173 12.133 1 87 374 LEU B N 1
ATOM 5938 C CA . LEU B 1 374 ? -24.109 -0.505 13.336 1 87 374 LEU B CA 1
ATOM 5939 C C . LEU B 1 374 ? -25.297 0.397 13.031 1 87 374 LEU B C 1
ATOM 5941 O O . LEU B 1 374 ? -26.078 0.724 13.93 1 87 374 LEU B O 1
ATOM 5945 N N . GLU B 1 375 ? -25.406 0.842 11.797 1 79.38 375 GLU B N 1
ATOM 5946 C CA . GLU B 1 375 ? -26.562 1.684 11.477 1 79.38 375 GLU B CA 1
ATOM 5947 C C . GLU B 1 375 ? -27.797 0.839 11.172 1 79.38 375 GLU B C 1
ATOM 5949 O O . GLU B 1 375 ? -27.688 -0.217 10.547 1 79.38 375 GLU B O 1
ATOM 5954 N N . PRO B 1 376 ? -28.938 1.115 11.875 1 65.69 376 PRO B N 1
ATOM 5955 C CA . PRO B 1 376 ? -30.188 0.37 11.695 1 65.69 376 PRO B CA 1
ATOM 5956 C C . PRO B 1 376 ? -30.594 0.242 10.227 1 65.69 376 PRO B C 1
ATOM 5958 O O . PRO B 1 376 ? -30.438 1.192 9.453 1 65.69 376 PRO B O 1
ATOM 5961 N N . GLN B 1 377 ? -30.5 -1.011 9.594 1 54.34 377 GLN B N 1
ATOM 5962 C CA . GLN B 1 377 ? -31 -1.224 8.242 1 54.34 377 GLN B CA 1
ATOM 5963 C C . GLN B 1 377 ? -32.406 -0.629 8.07 1 54.34 377 GLN B C 1
ATOM 5965 O O . GLN B 1 377 ? -33.281 -0.862 8.891 1 54.34 377 GLN B O 1
ATOM 5970 N N . ARG B 1 378 ? -32.625 0.541 7.582 1 45.66 378 ARG B N 1
ATOM 5971 C CA . ARG B 1 378 ? -33.969 0.938 7.223 1 45.66 378 ARG B CA 1
ATOM 5972 C C . ARG B 1 378 ? -34.719 -0.197 6.512 1 45.66 378 ARG B C 1
ATOM 5974 O O . ARG B 1 378 ? -34.375 -0.554 5.383 1 45.66 378 ARG B O 1
ATOM 5981 N N . HIS B 1 379 ? -35 -1.312 7.078 1 36.69 379 HIS B N 1
ATOM 5982 C CA . HIS B 1 379 ? -36.031 -2.164 6.5 1 36.69 379 HIS B CA 1
ATOM 5983 C C . HIS B 1 379 ? -37.188 -1.336 5.984 1 36.69 379 HIS B C 1
ATOM 5985 O O . HIS B 1 379 ? -37.719 -0.496 6.711 1 36.69 379 HIS B O 1
ATOM 5991 N N . ASN B 1 380 ? -37.219 -1.013 4.77 1 33.25 380 ASN B N 1
ATOM 5992 C CA . ASN B 1 380 ? -38.562 -0.736 4.227 1 33.25 380 ASN B CA 1
ATOM 5993 C C . ASN B 1 380 ? -39.625 -1.628 4.859 1 33.25 380 ASN B C 1
ATOM 5995 O O . ASN B 1 380 ? -39.594 -2.846 4.668 1 33.25 380 ASN B O 1
ATOM 5999 N N . LEU B 1 381 ? -40.125 -1.281 5.992 1 26.2 381 LEU B N 1
ATOM 6000 C CA . LEU B 1 381 ? -41.531 -1.539 6.133 1 26.2 381 LEU B CA 1
ATOM 6001 C C . LEU B 1 381 ? -42.344 -0.811 5.051 1 26.2 381 LEU B C 1
ATOM 6003 O O . LEU B 1 381 ? -42.062 0.36 4.77 1 26.2 381 LEU B O 1
#

Sequence (762 aa):
MLKKSYQIILLLFISLGIISCQTEHNPIKTTNRNTIVDSTISIFEKKMVGHQMDSIFKKYNFNGSVGIFRDSIPIYRKNNGYSDFANKIPIDSNTVFAIGSISKQFTAILILLQIEQGKLNINDKVSQYLPEFQTKEYENILISQLLNHTSGLNTLGGKLMFKSGSGFFYSNEGFDSLGKIVEKVTGKTFDTNIEVLFKRVGMKNSSTGNTFEGKDFAGAYLGDALHAEKILNMPKRLGDKNIGIPAGGILSTIGDLQIWNNALYNGKILKAETFKQFISKSAERHHPVFGKMGYGYGIMLNIGKPLAYFHSGYIKGAPSLNIYYPESHTSVIILSNIADEAKGKNAIFRPHIEIKESTDLIENTIMDIKKEMLEPQRHNLMLKKSYQIILLLFISLGIISCQTEHNPIKTTNRNTIVDSTISIFEKKMVGHQMDSIFKKYNFNGSVGIFRDSIPIYRKNNGYSDFANKIPIDSNTVFAIGSISKQFTAILILLQIEQGKLNINDKVSQYLPEFQTKEYENILISQLLNHTSGLNTLGGKLMFKSGSGFFYSNEGFDSLGKIVEKVTGKTFDTNIEVLFKRVGMKNSSTGNTFEGKDFAGAYLGDALHAEKILNMPKRLGDKNIGIPAGGILSTIGDLQIWNNALYNGKILKAETFKQFISKSAERHHPVFGKMGYGYGIMLNIGKPLAYFHSGYIKGAPSLNIYYPESHTSVIILSNIADEAKGKNAIFRPHIEIKESTDLIENTIMDIKKEMLEPQRHNL

Secondary structure (DSSP, 8-state):
----GGG-------------------HHHHHHHHHHHHHHHHHHHHHHHHHHHHHHHHHHT--EEEEEEETTEEEEEEEESEEETTTTEEP-TT-BEE-GGGHHHHHHHHHHHHHHTTS--TT-BGGGT-GGG-STTTTT-BHHHHHTT-S---TTSSS-SS-TTSS----HHHHHHHHHHHHHHHSS-HHHHHHHHHHHHT-TT-EETTT---S-B---EEE-SSSEEEPTTTTGGGGSTTT-HHHH-EEE-HHHHHHHHHHHHTTSSS-HHHHHHHHS--EEEEETTTEEEEE-SS-EE-SSSSP-EEEEEEETTEEEEEEEETTTTEEEEEEESEE-GGG-HHHHTHHHHHHHHHHHHHHHHHHHHHHHHTS------/-----S--------------------HHHHHHHHHHHHHHHHHHHHHHHHHHHHHHHHHHT--EEEEEEETTEEEEEEEESEEETTTTEEP-TT-BEE-GGGHHHHHHHHHHHHHHTTS--TT-BGGGT-GGG-STTTTT-BHHHHHTT-S---TTSSS-SS-TTSS----HHHHHHHHHHHHHHHSS-HHHHHHHHHHHHT-TT-EETTT---S-B---EEE-SSSEEEPTTTTGGGGSTTT-HHHH-EEE-HHHHHHHHHHHHTTSSS-HHHHHHHHS--EEEEETTTEEEEE-SS-EE-SSSSP-EEEEEEETTEEEEEEEETTTTEEEEEEESEE-GGG-HHHHTHHHHHHHHHHHHHHHHHHHHHHHHTS------

Organism: NCBI:txid2305228

InterPro domains:
  IPR001466 Beta-lactamase-related [PF00144] (64-343)
  IPR012338 Beta-lactamase/transpeptidase-like [G3DSA:3.40.710.10] (48-348)
  IPR012338 Beta-lactamase/transpeptidase-like [SSF56601] (50-342)
  IPR050491 Beta-lactamase AmpC-like [PTHR46825] (10-342)

Radius of gyration: 35.25 Å; Cα contacts (8 Å, |Δi|>4): 1455; chains: 2; bounding box: 123×96×118 Å

Foldseek 3Di:
DPPDDDDPPPDPPPPPPPPPPPVPPPPVVLVVVLVVVVVVLLVVLLVLLVVLLVVLCVVAVAAFWKFKDFVNHTSDTDHGWALDLVVRHGDDQLAKEFQAQLLQLLLLLLLLVCVVVVLDDQFDQLCVQDVVQVDPQRRRQGLQLLQQQQSQADAVGDHGVDHRLPAHDDDLVSQLSSQSSSCRSVVHHSQVSSVVVLVVLVQPSKGFFVPDDDDNYSFFWADDSVDTDGDPPPPVCCCPPSNHRSRGGMMGGPSSLLSVLLCLLVCNRDHPVSSCQQLDQSHWDQDPQQGIWGTGRSWTFDDDPPTKIKDWRDDHRKTWIWIARNVRRMIITIIRRGAHPVVPPNVRCVSVNSSVVSVRVSVVVSVVSCCVRVPPPPPPD/DPDDPDDDPPPPPPPPPPPPPPVPPPPVVLVVVLVVLVVVLLVVLLVLLVVLLVVLCVVAVAAFWKFKDFVNHTSDTDHGWALDLVVRHGDDQLAKEFQAQLLQLLLLLLLLVCVVVVLDDQFDQLCVQDVVQVDPQRRRQGLQLLQQQQRQADAVDDHGVDHRLPAHDDDLVSQLSSQSSSCRSVVHHSQVSSVVVLVLLVQPSKGFFVPDDDDNYSFFWADDSVDTDGDPPPPVCCCPPSRHRSRGGMMGGPSSLLSVLLCLLVCNRDHPVSSCQQLDQSHWDQDPQQGIWGTGRSWTFDDDPPTKIKDWRDDHRKTWIWIARNVRRMIITIIRRGAHPVVPPNVRCVSVNSSVVSVRVSVVVSVVSCCVRVPPPPPPD

Nearest PDB structures (foldseek):
  4e6w-assembly1_A  TM=8.595E-01  e=7.084E-21  Escherichia coli O6
  3o3v-assembly3_C  TM=8.483E-01  e=2.617E-20  Escherichia coli IHE3034
  4e6w-assembly1_B  TM=8.487E-01  e=8.211E-20  Escherichia coli O6
  7mde-assembly1_A-2  TM=8.466E-01  e=7.776E-20  Escherichia coli CFT073
  3wwx-assembly1_A  TM=7.810E-01  e=7.834E-17  Streptomyces sp. 82F2

Solvent-accessible surface area (backbone atoms only — not comparable to full-atom values): 40606 Å² total; per-residue (Å²): 138,85,83,72,74,80,74,77,75,77,82,80,76,79,76,77,73,76,73,70,75,66,75,66,76,49,64,69,60,53,55,51,46,51,51,48,44,51,51,46,51,50,52,47,50,36,45,44,50,44,54,52,50,52,50,49,37,62,75,62,64,49,46,31,37,42,37,31,25,44,77,85,38,77,56,39,77,50,58,31,56,52,32,34,71,91,77,62,38,63,41,52,87,72,37,25,34,54,33,7,37,43,25,22,36,57,46,38,48,56,51,51,52,37,33,76,70,66,75,47,54,64,78,36,42,44,29,80,72,36,73,89,25,61,39,91,83,38,37,76,32,32,43,50,23,39,43,40,20,12,38,16,64,39,97,84,51,83,65,57,77,46,62,60,70,74,52,69,37,89,41,50,65,40,32,34,49,50,33,50,45,50,19,65,77,69,72,42,55,51,70,57,54,51,49,53,51,28,59,74,68,62,24,85,67,50,40,40,28,82,67,58,80,76,85,45,59,24,56,24,14,34,37,46,94,88,53,65,42,76,53,78,61,68,52,53,54,28,56,34,85,89,44,18,44,33,20,28,8,30,31,32,27,64,64,36,50,50,45,45,51,54,35,57,77,66,56,70,74,45,56,69,71,59,42,50,58,38,72,32,73,76,34,66,42,74,41,93,76,80,38,67,26,28,21,14,37,37,37,32,28,54,69,62,85,45,64,35,42,29,35,60,12,65,38,89,18,12,41,24,37,42,37,36,27,74,90,71,42,30,38,41,36,40,43,26,32,50,24,33,66,92,64,32,71,59,58,53,40,43,69,58,50,52,51,49,54,51,49,41,51,51,51,42,35,52,53,53,46,45,53,66,72,64,40,82,75,78,67,82,122,144,81,72,93,72,77,73,86,74,79,82,77,77,76,77,76,72,77,73,71,75,66,74,67,76,50,65,72,58,54,56,52,45,52,49,46,44,53,52,46,50,51,53,47,49,37,44,45,51,44,54,51,51,52,47,50,37,61,74,63,64,48,47,31,38,40,37,31,24,43,76,84,38,78,57,41,76,50,60,31,55,54,34,34,71,92,77,61,38,62,41,54,88,72,35,23,34,53,33,7,37,43,25,22,36,56,44,38,48,55,49,51,52,38,33,75,70,67,75,46,55,65,78,35,42,44,30,80,74,35,73,90,25,60,40,91,83,38,36,77,31,32,44,50,23,38,44,39,20,12,38,16,64,40,98,81,50,83,64,57,77,45,62,60,70,75,53,68,36,89,42,50,65,40,32,33,49,52,33,49,44,49,20,64,78,70,74,42,54,52,70,56,54,52,48,54,51,28,60,73,69,64,24,85,68,48,42,39,27,80,68,59,80,75,85,46,59,24,57,25,14,36,37,47,94,88,54,65,42,76,53,79,62,67,51,53,53,29,56,33,84,90,45,17,43,33,19,28,8,29,31,31,28,63,63,36,52,50,46,46,51,53,36,56,78,66,56,70,72,46,56,70,71,59,43,50,59,39,71,33,73,78,35,67,40,75,41,92,77,79,37,66,26,29,21,16,38,38,37,32,28,54,70,62,86,44,64,34,42,28,35,59,14,64,39,88,17,12,41,23,37,44,37,35,28,75,92,70,42,30,38,43,34,40,43,26,32,51,23,34,67,91,64,31,71,60,58,52,41,42,67,59,51,52,50,49,54,51,49,40,51,51,52,43,33,51,54,52,46,46,52,66,71,65,39,80,76,79,66,83,121